Protein AF-A0A671MQ88-F1 (afdb_monomer)

Foldseek 3Di:
DVVLLVVLLVLLVPDDLQLLLVLCVVVVHDSDDDSVVSSVVLSVCCVPVVDPVSSVSSVVVSVVVVVVVVVVVPPDDDDDDDDDDDDDDDDDDDDDPPPPPPWAAEDDDLQWAFLFWFFPWAKDDADDPDQKGKDKDKTADPLCSLVPPDDDDDDDDRVVVSCVVVPPWDKFWWKFKFFGPDDYYTAGWAWPPKWKDKPNHTFDFDFDFPDPDPRGTTDDDGDITTPPVRDDNGDMMMMMIIHGDPPTMMIMTITTITGHALVNLVVVQVVPFADDQVVLLVLQLVQQDDDPVDPDGDFKDKEWLAALQPRHGAPFFKDFQPDSHSYTHHSSVVSNVCSVPNPCAGSPPRDRHDSVRMHGNVNVNVVSVVDDNPQGMWIQGNVRDIDGDDDDPPVVVVVVVVVVVVVVVPVVPPPPPPDDDDDDDDD

InterPro domains:
  IPR003034 SAP domain [PF02037] (11-45)
  IPR003034 SAP domain [PS50800] (12-46)
  IPR003034 SAP domain [SM00513] (12-46)
  IPR004181 Zinc finger, MIZ-type [PF02891] (303-350)
  IPR004181 Zinc finger, MIZ-type [PS51044] (292-377)
  IPR013083 Zinc finger, RING/FYVE/PHD-type [G3DSA:3.30.40.10] (261-388)
  IPR023321 PINIT domain [PF14324] (105-257)
  IPR023321 PINIT domain [PS51466] (90-260)
  IPR036361 SAP domain superfamily [G3DSA:1.10.720.30] (3-65)
  IPR036361 SAP domain superfamily [SSF68906] (4-64)
  IPR038654 PINIT domain superfamily [G3DSA:2.60.120.780] (104-258)

Sequence (427 aa):
MSTDVLEATVMLEALRVTELRLLLSKMGKSKSGLKKDLMKRVVDLLHNECNPELLSAVGELHKLREVSKDARRSSKPSPVEIISMPACVLPENPQSPIFVCTEPQMIKLPFYQTLDTILPPTPLVPMYEGAMQNSDFLFHLILERVCLCACSRENKKLLIWAAFILKDAVVECVFRICYSESIGVEEDQYPPHICVSVNHANCPVECTYSSNKLGTEPSRPCRPIDLTPNLYLTFTNRFSVLWGNFGKSYTVAVYLARVVPSQDLLDQLRSTAVEQQELCRQRVSEKLRSDPENEISTTGLQVSLICPLAKMRMTVPCRARGCAHLQCFDASFYLQMNERKPRWTCPVCHRYAPFDELLIDSLLCGVLESCGEDVEEIEYLSDSSWRAVRHDKSDKNKETVQHQQIKHSKISHIHFCVLMTERKGLI

pLDDT: mean 78.3, std 22.52, range [24.3, 98.69]

Solvent-accessible surface area (backbone atoms only — not comparable to full-atom values): 26097 Å² total; per-residue (Å²): 109,79,63,57,53,53,53,50,56,58,48,54,70,74,53,51,63,68,56,47,31,50,54,28,50,77,70,73,44,83,64,76,76,54,62,69,60,43,49,50,53,55,51,52,41,54,74,73,63,66,46,68,67,58,56,49,52,52,50,50,57,45,52,57,50,53,55,59,52,52,63,68,71,64,79,69,91,79,86,85,85,89,82,81,87,84,83,88,83,89,80,86,88,78,85,70,82,81,76,77,74,68,71,54,36,71,53,87,48,90,51,43,47,76,76,46,73,77,37,65,81,40,72,65,73,79,85,62,96,55,50,65,38,77,47,78,46,79,50,65,60,61,64,66,82,74,48,84,77,78,92,79,86,90,78,98,60,83,70,59,49,57,36,65,77,37,79,88,52,51,72,44,38,35,36,43,34,22,60,48,88,46,89,53,76,34,64,52,41,59,53,13,77,64,44,43,29,30,68,90,40,77,42,80,78,83,76,48,63,90,56,90,56,88,70,47,46,52,45,79,69,45,66,72,34,68,49,52,94,54,62,51,73,89,41,79,33,42,39,37,41,36,30,38,53,75,88,69,56,36,24,34,33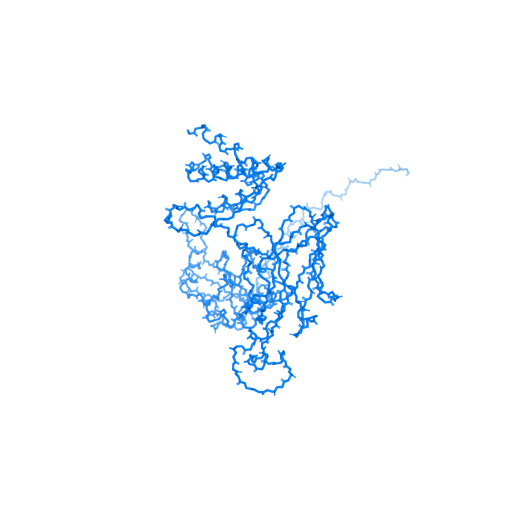,29,30,34,24,37,53,45,54,46,65,62,54,46,54,48,39,72,75,74,26,62,42,55,46,66,60,50,48,49,59,52,50,64,69,38,56,67,53,95,91,45,94,76,60,59,73,57,50,76,39,54,48,39,10,81,80,77,74,40,73,47,85,45,36,22,42,36,74,89,56,88,71,84,65,42,32,29,44,63,64,52,34,48,49,30,71,77,53,65,66,39,52,36,86,86,78,66,43,85,35,50,77,93,40,43,30,31,42,44,47,60,44,54,45,64,74,72,49,62,91,86,55,51,33,34,31,38,38,84,86,76,47,70,46,77,58,77,83,66,85,68,59,74,57,54,60,54,51,55,60,50,54,59,52,67,70,56,65,80,77,74,81,83,84,88,86,88,88,89,87,86,79,89,135

Radius of gyration: 31.63 Å; Cα contacts (8 Å, |Δi|>4): 587; chains: 1; bounding box: 82×102×89 Å

Mean predicted aligned error: 17.35 Å

Structure (mmCIF, N/CA/C/O backbone):
data_AF-A0A671MQ88-F1
#
_entry.id   AF-A0A671MQ88-F1
#
loop_
_atom_site.group_PDB
_atom_site.id
_atom_site.type_symbol
_atom_site.label_atom_id
_atom_site.label_alt_id
_atom_site.label_comp_id
_atom_site.label_asym_id
_atom_site.label_entity_id
_atom_site.label_seq_id
_atom_site.pdbx_PDB_ins_code
_atom_site.Cartn_x
_atom_site.Cartn_y
_atom_site.Cartn_z
_atom_site.occupancy
_atom_site.B_iso_or_equiv
_atom_site.auth_seq_id
_atom_site.auth_comp_id
_atom_site.auth_asym_id
_atom_site.auth_atom_id
_atom_site.pdbx_PDB_model_num
ATOM 1 N N . MET A 1 1 ? -35.478 11.655 -27.593 1.00 52.44 1 MET A N 1
ATOM 2 C CA . MET A 1 1 ? -35.415 11.026 -26.253 1.00 52.44 1 MET A CA 1
ATOM 3 C C . MET A 1 1 ? -35.409 9.499 -26.317 1.00 52.44 1 MET A C 1
ATOM 5 O O . MET A 1 1 ? -34.396 8.921 -25.962 1.00 52.44 1 MET A O 1
ATOM 9 N N . SER A 1 2 ? -36.467 8.813 -26.790 1.00 59.12 2 SER A N 1
ATOM 10 C CA . SER A 1 2 ? -36.435 7.332 -26.919 1.00 59.12 2 SER A CA 1
ATOM 11 C C . SER A 1 2 ? -35.459 6.829 -27.995 1.00 59.12 2 SER A C 1
ATOM 13 O O . SER A 1 2 ? -34.968 5.709 -27.900 1.00 59.12 2 SER A O 1
ATOM 15 N N . THR A 1 3 ? -35.191 7.644 -29.016 1.00 66.25 3 THR A N 1
ATOM 16 C CA . THR A 1 3 ? -34.231 7.373 -30.096 1.00 66.25 3 THR A CA 1
ATOM 17 C C . THR A 1 3 ? -32.784 7.458 -29.617 1.00 66.25 3 THR A C 1
ATOM 19 O O . THR A 1 3 ? -31.985 6.589 -29.938 1.00 66.25 3 THR A O 1
ATOM 22 N N . ASP A 1 4 ? -32.478 8.448 -28.778 1.00 69.81 4 ASP A N 1
ATOM 23 C CA . ASP A 1 4 ? -31.108 8.762 -28.346 1.00 69.81 4 ASP A CA 1
ATOM 24 C C . ASP A 1 4 ? -30.599 7.734 -27.328 1.00 69.81 4 ASP A C 1
ATOM 26 O O . ASP A 1 4 ? -29.430 7.357 -27.331 1.00 69.81 4 ASP A O 1
ATOM 30 N N . VAL A 1 5 ? -31.501 7.211 -26.489 1.00 73.38 5 VAL A N 1
ATOM 31 C CA . VAL A 1 5 ? -31.191 6.099 -25.580 1.00 73.38 5 VAL A CA 1
ATOM 32 C C . VAL A 1 5 ? -30.942 4.815 -26.371 1.00 73.38 5 VAL A C 1
ATOM 34 O O . VAL A 1 5 ? -29.976 4.111 -26.089 1.00 73.38 5 VAL A O 1
ATOM 37 N N . LEU A 1 6 ? -31.754 4.529 -27.396 1.00 76.12 6 LEU A N 1
ATOM 38 C CA . LEU A 1 6 ? -31.563 3.350 -28.243 1.00 76.12 6 LEU A CA 1
ATOM 39 C C . LEU A 1 6 ? -30.225 3.419 -28.997 1.00 76.12 6 LEU A C 1
ATOM 41 O O . LEU A 1 6 ? -29.466 2.451 -29.004 1.00 76.12 6 LEU A O 1
ATOM 45 N N . GLU A 1 7 ? -29.883 4.580 -29.550 1.00 78.94 7 GLU A N 1
ATOM 46 C CA . GLU A 1 7 ? -28.598 4.811 -30.212 1.00 78.94 7 GLU A CA 1
ATOM 47 C C . GLU A 1 7 ? -27.416 4.656 -29.239 1.00 78.94 7 GLU A C 1
ATOM 49 O O . GLU A 1 7 ? -26.453 3.942 -29.534 1.00 78.94 7 GLU A O 1
ATOM 54 N N . ALA A 1 8 ? -27.522 5.213 -28.029 1.00 78.88 8 ALA A N 1
ATOM 55 C CA . ALA A 1 8 ? -26.505 5.053 -26.995 1.00 78.88 8 ALA A CA 1
ATOM 56 C C . ALA A 1 8 ? -26.322 3.585 -26.577 1.00 78.88 8 ALA A C 1
ATOM 58 O O . ALA A 1 8 ? -25.188 3.144 -26.387 1.00 78.88 8 ALA A O 1
ATOM 59 N N . THR A 1 9 ? -27.397 2.793 -26.484 1.00 81.50 9 THR A N 1
ATOM 60 C CA . THR A 1 9 ? -27.274 1.360 -26.162 1.00 81.50 9 THR A CA 1
ATOM 61 C C . THR A 1 9 ? -26.501 0.576 -27.223 1.00 81.50 9 THR A C 1
ATOM 63 O O . THR A 1 9 ? -25.696 -0.281 -26.860 1.00 81.50 9 THR A O 1
ATOM 66 N N . VAL A 1 10 ? -26.649 0.923 -28.506 1.00 83.75 10 VAL A N 1
ATOM 67 C CA . VAL A 1 10 ? -25.867 0.328 -29.604 1.00 83.75 10 VAL A CA 1
ATOM 68 C C . VAL A 1 10 ? -24.395 0.741 -29.507 1.00 83.75 10 VAL A C 1
ATOM 70 O O . VAL A 1 10 ? -23.499 -0.098 -29.622 1.00 83.75 10 VAL A O 1
ATOM 73 N N . MET A 1 11 ? -24.118 2.015 -29.210 1.00 85.12 11 MET A N 1
ATOM 74 C CA . MET A 1 11 ? -22.748 2.511 -29.017 1.00 85.12 11 MET A CA 1
ATOM 75 C C . MET A 1 11 ? -22.029 1.817 -27.844 1.00 85.12 11 MET A C 1
ATOM 77 O O . MET A 1 11 ? -20.828 1.543 -27.929 1.00 85.12 11 MET A O 1
ATOM 81 N N . LEU A 1 12 ? -22.749 1.468 -26.769 1.00 85.94 12 LEU A N 1
ATOM 82 C CA . LEU A 1 12 ? -22.194 0.751 -25.612 1.00 85.94 12 LEU A CA 1
ATOM 83 C C . LEU A 1 12 ? -21.701 -0.663 -25.947 1.00 85.94 12 LEU A C 1
ATOM 85 O O . LEU A 1 12 ? -20.760 -1.141 -25.306 1.00 85.94 12 LEU A O 1
ATOM 89 N N . GLU A 1 13 ? -22.292 -1.344 -26.934 1.00 84.19 13 GLU A N 1
ATOM 90 C CA . GLU A 1 13 ? -21.859 -2.694 -27.327 1.00 84.19 13 GLU A CA 1
ATOM 91 C C . GLU A 1 13 ? -20.431 -2.693 -27.876 1.00 84.19 13 GLU A C 1
ATOM 93 O O . GLU A 1 13 ? -19.638 -3.611 -27.599 1.00 84.19 13 GLU A O 1
ATOM 98 N N . ALA A 1 14 ? -20.074 -1.616 -28.583 1.00 82.31 14 ALA A N 1
ATOM 99 C CA . ALA A 1 14 ? -18.739 -1.417 -29.107 1.00 82.31 14 ALA A CA 1
ATOM 100 C C . ALA A 1 14 ? -17.723 -1.249 -27.969 1.00 82.31 14 ALA A C 1
ATOM 102 O O . ALA A 1 14 ? -16.640 -1.832 -28.054 1.00 82.31 14 ALA A O 1
ATOM 103 N N . LEU A 1 15 ? -18.056 -0.540 -26.883 1.00 82.75 15 LEU A N 1
ATOM 104 C CA . LEU A 1 15 ? -17.123 -0.162 -25.811 1.00 82.75 15 LEU A CA 1
ATOM 105 C C . LEU A 1 15 ? -16.437 -1.353 -25.105 1.00 82.75 15 LEU A C 1
ATOM 107 O O . LEU A 1 15 ? -16.962 -2.464 -24.975 1.00 82.75 15 LEU A O 1
ATOM 111 N N . ARG A 1 16 ? -15.191 -1.141 -24.676 1.00 87.06 16 ARG A N 1
ATOM 112 C CA . ARG A 1 16 ? -14.375 -2.078 -23.894 1.00 87.06 16 ARG A CA 1
ATOM 113 C C . ARG A 1 16 ? -14.806 -2.065 -22.425 1.00 87.06 16 ARG A C 1
ATOM 115 O O . ARG A 1 16 ? -15.426 -1.129 -21.931 1.00 87.06 16 ARG A O 1
ATOM 122 N N . VAL A 1 17 ? -14.410 -3.104 -21.689 1.00 80.50 17 VAL A N 1
ATOM 123 C CA . VAL A 1 17 ? -14.650 -3.208 -20.236 1.00 80.50 17 VAL A CA 1
ATOM 124 C C . VAL A 1 17 ? -14.039 -2.030 -19.472 1.00 80.50 17 VAL A C 1
ATOM 126 O O . VAL A 1 17 ? -14.635 -1.561 -18.510 1.00 80.50 17 VAL A O 1
ATOM 129 N N . THR A 1 18 ? -12.878 -1.534 -19.902 1.00 83.25 18 THR A N 1
ATOM 130 C CA . THR A 1 18 ? -12.209 -0.364 -19.312 1.00 83.25 18 THR A CA 1
ATOM 131 C C . THR A 1 18 ? -13.038 0.911 -19.473 1.00 83.25 18 THR A C 1
ATOM 133 O O . THR A 1 18 ? -13.262 1.617 -18.495 1.00 83.25 18 THR A O 1
ATOM 136 N N . GLU A 1 19 ? -13.577 1.148 -20.668 1.00 87.00 19 GLU A N 1
ATOM 137 C CA . GLU A 1 19 ? -14.441 2.292 -20.990 1.00 87.00 19 GLU A CA 1
ATOM 138 C C . GLU A 1 19 ? -15.758 2.232 -20.196 1.00 87.00 19 GLU A C 1
ATOM 140 O O . GLU A 1 19 ? -16.168 3.214 -19.582 1.00 87.00 19 GLU A O 1
ATOM 145 N N . LEU A 1 20 ? -16.373 1.049 -20.092 1.00 85.44 20 LEU A N 1
ATOM 146 C CA . LEU A 1 20 ? -17.579 0.842 -19.280 1.00 85.44 20 LEU A CA 1
ATOM 147 C C . LEU A 1 20 ? -17.323 1.065 -17.781 1.00 85.44 20 LEU A C 1
ATOM 149 O O . LEU A 1 20 ? -18.159 1.638 -17.082 1.00 85.44 20 LEU A O 1
ATOM 153 N N . ARG A 1 21 ? -16.158 0.647 -17.270 1.00 86.69 21 ARG A N 1
ATOM 154 C CA . ARG A 1 21 ? -15.748 0.915 -15.881 1.00 86.69 21 ARG A CA 1
ATOM 155 C C . ARG A 1 21 ? -15.486 2.395 -15.633 1.00 86.69 21 ARG A C 1
ATOM 157 O O . ARG A 1 21 ? -15.797 2.868 -14.543 1.00 86.69 21 ARG A O 1
ATOM 164 N N . LEU A 1 22 ? -14.941 3.115 -16.613 1.00 85.56 22 LEU A N 1
ATOM 165 C CA . LEU A 1 22 ? -14.737 4.561 -16.539 1.00 85.56 22 LEU A CA 1
ATOM 166 C C . LEU A 1 22 ? -16.078 5.304 -16.472 1.00 85.56 22 LEU A C 1
ATOM 168 O O . LEU A 1 22 ? -16.246 6.166 -15.610 1.00 85.56 22 LEU A O 1
ATOM 172 N N . LEU A 1 23 ? -17.051 4.919 -17.304 1.00 85.69 23 LEU A N 1
ATOM 173 C CA . LEU A 1 23 ? -18.409 5.472 -17.257 1.00 85.69 23 LEU A CA 1
ATOM 174 C C . LEU A 1 23 ? -19.064 5.234 -15.889 1.00 85.69 23 LEU A C 1
ATOM 176 O O . LEU A 1 23 ? -19.522 6.177 -15.248 1.00 85.69 23 LEU A O 1
ATOM 180 N N . LEU A 1 24 ? -19.024 3.997 -15.383 1.00 85.19 24 LEU A N 1
ATOM 181 C CA . LEU A 1 24 ? -19.567 3.668 -14.059 1.00 85.19 24 LEU A CA 1
ATOM 182 C C . LEU A 1 24 ? -18.815 4.374 -12.922 1.00 85.19 24 LEU A C 1
ATOM 184 O O . LEU A 1 24 ? -19.432 4.751 -11.931 1.00 85.19 24 LEU A O 1
ATOM 188 N N . SER A 1 25 ? -17.507 4.602 -13.079 1.00 85.00 25 SER A N 1
ATOM 189 C CA . SER A 1 25 ? -16.696 5.373 -12.136 1.00 85.00 25 SER A CA 1
ATOM 190 C C . SER A 1 25 ? -17.140 6.826 -12.048 1.00 85.00 25 SER A C 1
ATOM 192 O O . SER A 1 25 ? -17.250 7.340 -10.940 1.00 85.00 25 SER A O 1
ATOM 194 N N . LYS A 1 26 ? -17.389 7.482 -13.191 1.00 80.25 26 LYS A N 1
ATOM 195 C CA . LYS A 1 26 ? -17.888 8.864 -13.218 1.00 80.25 26 LYS A CA 1
ATOM 196 C C . LYS A 1 26 ? -19.258 8.977 -12.548 1.00 80.25 26 LYS A C 1
ATOM 198 O O . LYS A 1 26 ? -19.518 9.957 -11.869 1.00 80.25 26 LYS A O 1
ATOM 203 N N . MET A 1 27 ? -20.093 7.947 -12.680 1.00 80.44 27 MET A N 1
ATOM 204 C CA . MET A 1 27 ? -21.428 7.887 -12.070 1.00 80.44 27 MET A CA 1
ATOM 205 C C . MET A 1 27 ? -21.424 7.363 -10.620 1.00 80.44 27 MET A C 1
ATOM 207 O O . MET A 1 27 ? -22.486 7.110 -10.053 1.00 80.44 27 MET A O 1
ATOM 211 N N . GLY A 1 28 ? -20.248 7.138 -10.018 1.00 81.69 28 GLY A N 1
ATOM 212 C CA . GLY A 1 28 ? -20.124 6.657 -8.637 1.00 81.69 28 GLY A CA 1
ATOM 213 C C . GLY A 1 28 ? -20.664 5.240 -8.396 1.00 81.69 28 GLY A C 1
ATOM 214 O O . GLY A 1 28 ? -20.949 4.872 -7.258 1.00 81.69 28 GLY A O 1
ATOM 215 N N . LYS A 1 29 ? -20.829 4.424 -9.444 1.00 83.62 29 LYS A N 1
ATOM 216 C CA . LYS A 1 29 ? -21.371 3.061 -9.346 1.00 83.62 29 LYS A CA 1
ATOM 217 C C . LYS A 1 29 ? -20.249 2.018 -9.301 1.00 83.62 29 LYS A C 1
ATOM 219 O O . LYS A 1 29 ? -19.090 2.266 -9.641 1.00 83.62 29 LYS A O 1
ATOM 224 N N . SER A 1 30 ? -20.605 0.803 -8.881 1.00 83.00 30 SER A N 1
ATOM 225 C CA . SER A 1 30 ? -19.668 -0.325 -8.804 1.00 83.00 30 SER A CA 1
ATOM 226 C C . SER A 1 30 ? -19.022 -0.632 -10.163 1.00 83.00 30 SER A C 1
ATOM 228 O O . SER A 1 30 ? -19.708 -0.666 -11.184 1.00 83.00 30 SER A O 1
ATOM 230 N N . LYS A 1 31 ? -17.713 -0.925 -10.156 1.00 89.00 31 LYS A N 1
ATOM 231 C CA . LYS A 1 31 ? -16.876 -1.191 -11.347 1.00 89.00 31 LYS A CA 1
ATOM 232 C C . LYS A 1 31 ? -16.529 -2.681 -11.531 1.00 89.00 31 LYS A C 1
ATOM 234 O O . LYS A 1 31 ? -15.853 -3.052 -12.492 1.00 89.00 31 LYS A O 1
ATOM 239 N N . SER A 1 32 ? -16.948 -3.543 -10.603 1.00 77.38 32 SER A N 1
ATOM 240 C CA . SER A 1 32 ? -16.683 -4.988 -10.635 1.00 77.38 32 SER A CA 1
ATOM 241 C C . SER A 1 32 ? -17.718 -5.729 -11.483 1.00 77.38 32 SER A C 1
ATOM 243 O O . SER A 1 32 ? -18.853 -5.275 -11.589 1.00 77.38 32 SER A O 1
ATOM 245 N N . GLY A 1 33 ? -17.344 -6.859 -12.090 1.00 82.19 33 GLY A N 1
ATOM 246 C CA . GLY A 1 33 ? -18.237 -7.701 -12.903 1.00 82.19 33 GLY A CA 1
ATOM 247 C C . GLY A 1 33 ? -17.751 -7.930 -14.336 1.00 82.19 33 GLY A C 1
ATOM 248 O O . GLY A 1 33 ? -16.748 -7.347 -14.769 1.00 82.19 33 GLY A O 1
ATOM 249 N N . LEU A 1 34 ? -18.457 -8.804 -15.060 1.00 84.31 34 LEU A N 1
ATOM 250 C CA . LEU A 1 34 ? -18.198 -9.109 -16.468 1.00 84.31 34 LEU A CA 1
ATOM 251 C C . LEU A 1 34 ? -18.714 -7.974 -17.367 1.00 84.31 34 LEU A C 1
ATOM 253 O O . LEU A 1 34 ? -19.526 -7.150 -16.945 1.00 84.31 34 LEU A O 1
ATOM 257 N N . LYS A 1 35 ? -18.283 -7.942 -18.639 1.00 86.38 35 LYS A N 1
ATOM 258 C CA . LYS A 1 35 ? -18.702 -6.905 -19.606 1.00 86.38 35 LYS A CA 1
ATOM 259 C C . LYS A 1 35 ? -20.228 -6.744 -19.653 1.00 86.38 35 LYS A C 1
ATOM 261 O O . LYS A 1 35 ? -20.712 -5.620 -19.621 1.00 86.38 35 LYS A O 1
ATOM 266 N N . LYS A 1 36 ? -20.970 -7.858 -19.657 1.00 83.94 36 LYS A N 1
ATOM 267 C CA . LYS A 1 36 ? -22.442 -7.870 -19.686 1.00 83.94 36 LYS A CA 1
ATOM 268 C C . LYS A 1 36 ? -23.059 -7.200 -18.451 1.00 83.94 36 LYS A C 1
ATOM 270 O O . LYS A 1 36 ? -23.995 -6.424 -18.595 1.00 83.94 36 LYS A O 1
ATOM 275 N N . ASP A 1 37 ? -22.490 -7.424 -17.266 1.00 86.69 37 ASP A N 1
ATOM 276 C CA . ASP A 1 37 ? -22.981 -6.841 -16.008 1.00 86.69 37 ASP A CA 1
ATOM 277 C C . ASP A 1 37 ? -22.690 -5.341 -15.913 1.00 86.69 37 ASP A C 1
ATOM 279 O O . ASP A 1 37 ? -23.430 -4.590 -15.278 1.00 86.69 37 ASP A O 1
ATOM 283 N N . LEU A 1 38 ? -21.565 -4.905 -16.486 1.00 87.75 38 LEU A N 1
ATOM 284 C CA . LEU A 1 38 ? -21.185 -3.495 -16.551 1.00 87.75 38 LEU A CA 1
ATOM 285 C C . LEU A 1 38 ? -22.058 -2.758 -17.568 1.00 87.75 38 LEU A C 1
ATOM 287 O O . LEU A 1 38 ? -22.608 -1.714 -17.241 1.00 87.75 38 LEU A O 1
ATOM 291 N N . MET A 1 39 ? -22.248 -3.336 -18.758 1.00 88.56 39 MET A N 1
ATOM 292 C CA . MET A 1 39 ? -23.152 -2.797 -19.776 1.00 88.56 39 MET A CA 1
ATOM 293 C C . MET A 1 39 ? -24.573 -2.670 -19.243 1.00 88.56 39 MET A C 1
ATOM 295 O O . MET A 1 39 ? -25.139 -1.590 -19.332 1.00 88.56 39 MET A O 1
ATOM 299 N N . LYS A 1 40 ? -25.118 -3.730 -18.629 1.00 87.00 40 LYS A N 1
ATOM 300 C CA . LYS A 1 40 ? -26.471 -3.707 -18.066 1.00 87.00 40 LYS A CA 1
ATOM 301 C C . LYS A 1 40 ? -26.650 -2.554 -17.077 1.00 87.00 40 LYS A C 1
ATOM 303 O O . LYS A 1 40 ? -27.604 -1.809 -17.203 1.00 87.00 40 LYS A O 1
ATOM 308 N N . ARG A 1 41 ? -25.684 -2.328 -16.179 1.00 89.19 41 ARG A N 1
ATOM 309 C CA . ARG A 1 41 ? -25.728 -1.183 -15.255 1.00 89.19 41 ARG A CA 1
ATOM 310 C C . ARG A 1 41 ? -25.714 0.166 -15.965 1.00 89.19 41 ARG A C 1
ATOM 312 O O . ARG A 1 41 ? -26.437 1.053 -15.544 1.00 89.19 41 ARG A O 1
ATOM 319 N N . VAL A 1 42 ? -24.903 0.347 -17.007 1.00 86.44 42 VAL A N 1
ATOM 320 C CA . VAL A 1 42 ? -24.888 1.616 -17.758 1.00 86.44 42 VAL A CA 1
ATOM 321 C C . VAL A 1 42 ? -26.213 1.821 -18.503 1.00 86.44 42 VAL A C 1
ATOM 323 O O . VAL A 1 42 ? -26.742 2.926 -18.501 1.00 86.44 42 VAL A O 1
ATOM 326 N N . VAL A 1 43 ? -26.786 0.757 -19.070 1.00 86.56 43 VAL A N 1
ATOM 327 C CA . VAL A 1 43 ? -28.102 0.776 -19.731 1.00 86.56 43 VAL A CA 1
ATOM 328 C C . VAL A 1 43 ? -29.223 1.091 -18.733 1.00 86.56 43 VAL A C 1
ATOM 330 O O . VAL A 1 43 ? -30.051 1.956 -19.002 1.00 86.56 43 VAL A O 1
ATOM 333 N N . ASP A 1 44 ? -29.210 0.470 -17.552 1.00 83.94 44 ASP A N 1
ATOM 334 C CA . ASP A 1 44 ? -30.180 0.733 -16.483 1.00 83.94 44 ASP A CA 1
ATOM 335 C C . ASP A 1 44 ? -30.115 2.203 -16.018 1.00 83.94 44 ASP A C 1
ATOM 337 O O . ASP A 1 44 ? -31.145 2.802 -15.716 1.00 83.94 44 ASP A O 1
ATOM 341 N N . LEU A 1 45 ? -28.926 2.821 -16.005 1.00 82.81 45 LEU A N 1
ATOM 342 C CA . LEU A 1 45 ? -28.759 4.249 -15.690 1.00 82.81 45 LEU A CA 1
ATOM 343 C C . LEU A 1 45 ? -29.277 5.160 -16.806 1.00 82.81 45 LEU A C 1
ATOM 345 O O . LEU A 1 45 ? -29.894 6.183 -16.519 1.00 82.81 45 LEU A O 1
ATOM 349 N N . LEU A 1 46 ? -29.068 4.782 -18.070 1.00 81.75 46 LEU A N 1
ATOM 350 C CA . LEU A 1 46 ? -29.596 5.524 -19.217 1.00 81.75 46 LEU A CA 1
ATOM 351 C C . LEU A 1 46 ? -31.131 5.516 -19.251 1.00 81.75 46 LEU A C 1
ATOM 353 O O . LEU A 1 46 ? -31.725 6.529 -19.610 1.00 81.75 46 LEU A O 1
ATOM 357 N N . HIS A 1 47 ? -31.769 4.412 -18.847 1.00 79.38 47 HIS A N 1
ATOM 358 C CA . HIS A 1 47 ? -33.230 4.299 -18.807 1.00 79.38 47 HIS A CA 1
ATOM 359 C C . HIS A 1 47 ? -33.877 4.936 -17.569 1.00 79.38 47 HIS A C 1
ATOM 361 O O . HIS A 1 47 ? -34.975 5.476 -17.691 1.00 79.38 47 HIS A O 1
ATOM 367 N N . ASN A 1 48 ? -33.230 4.879 -16.397 1.00 73.62 48 ASN A N 1
ATOM 368 C CA . ASN A 1 48 ? -33.836 5.328 -15.136 1.00 73.62 48 ASN A CA 1
ATOM 369 C C . ASN A 1 48 ? -33.481 6.769 -14.748 1.00 73.62 48 ASN A C 1
ATOM 371 O O . ASN A 1 48 ? -34.305 7.450 -14.145 1.00 73.62 48 ASN A O 1
ATOM 375 N N . GLU A 1 49 ? -32.264 7.231 -15.055 1.00 63.94 49 GLU A N 1
ATOM 376 C CA . GLU A 1 49 ? -31.748 8.520 -14.566 1.00 63.94 49 GLU A CA 1
ATOM 377 C C . GLU A 1 49 ? -31.594 9.570 -15.692 1.00 63.94 49 GLU A C 1
ATOM 379 O O . GLU A 1 49 ? -31.306 10.724 -15.390 1.00 63.94 49 GLU A O 1
ATOM 384 N N . CYS A 1 50 ? -31.814 9.206 -16.971 1.00 61.25 50 CYS A N 1
ATOM 385 C CA . CYS A 1 50 ? -31.791 10.089 -18.158 1.00 61.25 50 CYS A CA 1
ATOM 386 C C . CYS A 1 50 ? -30.731 11.210 -18.094 1.00 61.25 50 CYS A C 1
ATOM 388 O O . CYS A 1 50 ? -31.026 12.385 -18.320 1.00 61.25 50 CYS A O 1
ATOM 390 N N . ASN A 1 51 ? -29.485 10.848 -17.772 1.00 69.69 51 ASN A N 1
ATOM 391 C CA . ASN A 1 51 ? -28.411 11.814 -17.565 1.00 69.69 51 ASN A CA 1
ATOM 392 C C . ASN A 1 51 ? -27.787 12.257 -18.915 1.00 69.69 51 ASN A C 1
ATOM 394 O O . ASN A 1 51 ? -27.166 11.430 -19.594 1.00 69.69 51 ASN A O 1
ATOM 398 N N . PRO A 1 52 ? -27.894 13.544 -19.311 1.00 71.62 52 PRO A N 1
ATOM 399 C CA . PRO A 1 52 ? -27.335 14.047 -20.569 1.00 71.62 52 PRO A CA 1
ATOM 400 C C . PRO A 1 52 ? -25.797 13.999 -20.617 1.00 71.62 52 PRO A C 1
ATOM 402 O O . PRO A 1 52 ? -25.222 13.842 -21.694 1.00 71.62 52 PRO A O 1
ATOM 405 N N . GLU A 1 53 ? -25.116 14.058 -19.469 1.00 75.88 53 GLU A N 1
ATOM 406 C CA . GLU A 1 53 ? -23.655 13.924 -19.393 1.00 75.88 53 GLU A CA 1
ATOM 407 C C . GLU A 1 53 ? -23.200 12.495 -19.704 1.00 75.88 53 GLU A C 1
ATOM 409 O O . GLU A 1 53 ? -22.160 12.293 -20.334 1.00 75.88 53 GLU A O 1
ATOM 414 N N . LEU A 1 54 ? -23.995 11.494 -19.309 1.00 80.19 54 LEU A N 1
ATOM 415 C CA . LEU A 1 54 ? -23.717 10.091 -19.607 1.00 80.19 54 LEU A CA 1
ATOM 416 C C . LEU A 1 54 ? -23.883 9.805 -21.105 1.00 80.19 54 LEU A C 1
ATOM 418 O O . LEU A 1 54 ? -23.030 9.144 -21.692 1.00 80.19 54 LEU A O 1
ATOM 422 N N . LEU A 1 55 ? -24.934 10.344 -21.733 1.00 80.25 55 LEU A N 1
ATOM 423 C CA . LEU A 1 55 ? -25.151 10.242 -23.182 1.00 80.25 55 LEU A CA 1
ATOM 424 C C . LEU A 1 55 ? -24.009 10.896 -23.974 1.00 80.25 55 LEU A C 1
ATOM 426 O O . LEU A 1 55 ? -23.480 10.285 -24.904 1.00 80.25 55 LEU A O 1
ATOM 430 N N . SER A 1 56 ? -23.572 12.091 -23.561 1.00 80.19 56 SER A N 1
ATOM 431 C CA . SER A 1 56 ? -22.426 12.775 -24.173 1.00 80.19 56 SER A CA 1
ATOM 432 C C . SER A 1 56 ? -21.135 11.957 -24.036 1.00 80.19 56 SER A C 1
ATOM 434 O O . 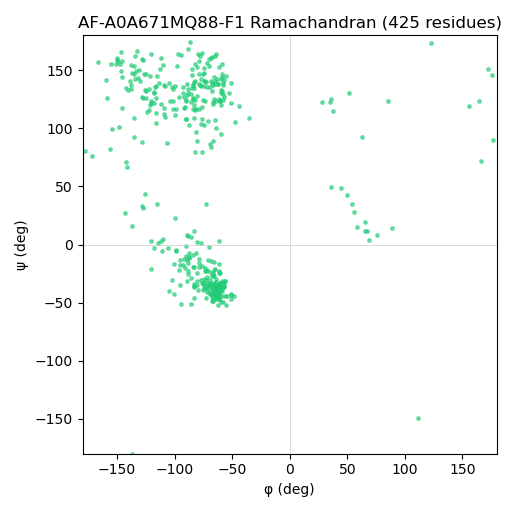SER A 1 56 ? -20.445 11.702 -25.023 1.00 80.19 56 SER A O 1
ATOM 436 N N . ALA A 1 57 ? -20.852 11.437 -22.836 1.00 82.00 57 ALA A N 1
ATOM 437 C CA . ALA A 1 57 ? -19.656 10.635 -22.578 1.00 82.00 57 ALA A CA 1
ATOM 438 C C . ALA A 1 57 ? -19.626 9.317 -23.377 1.00 82.00 57 ALA A C 1
ATOM 440 O O . ALA A 1 57 ? -18.558 8.884 -23.813 1.00 82.00 57 ALA A O 1
ATOM 441 N N . VAL A 1 58 ? -20.782 8.675 -23.589 1.00 85.69 58 VAL A N 1
ATOM 442 C CA . VAL A 1 58 ? -20.895 7.486 -24.451 1.00 85.69 58 VAL A CA 1
ATOM 443 C C . VAL A 1 58 ? -20.598 7.845 -25.910 1.00 85.69 58 VAL A C 1
ATOM 445 O O . VAL A 1 58 ? -19.823 7.140 -26.562 1.00 85.69 58 VAL A O 1
ATOM 448 N N . GLY A 1 59 ? -21.145 8.961 -26.402 1.00 80.88 59 GLY A N 1
ATOM 449 C CA . GLY A 1 59 ? -20.912 9.447 -27.764 1.00 80.88 59 GLY A CA 1
ATOM 450 C C . GLY A 1 59 ? -19.451 9.825 -28.035 1.00 80.88 59 GLY A C 1
ATOM 451 O O . GLY A 1 59 ? -18.897 9.444 -29.068 1.00 80.88 59 GLY A O 1
ATOM 452 N N . GLU A 1 60 ? -18.789 10.508 -27.099 1.00 83.12 60 GLU A N 1
ATOM 453 C CA . GLU A 1 60 ? -17.371 10.880 -27.220 1.00 83.12 60 GLU A CA 1
ATOM 454 C C . GLU A 1 60 ? -16.453 9.655 -27.284 1.00 83.12 60 GLU A C 1
ATOM 456 O O . GLU A 1 60 ? -15.599 9.565 -28.170 1.00 83.12 60 GLU A O 1
ATOM 461 N N . LEU A 1 61 ? -16.660 8.677 -26.396 1.00 81.94 61 LEU A N 1
ATOM 462 C CA . LEU A 1 61 ? -15.872 7.440 -26.382 1.00 81.94 61 LEU A CA 1
ATOM 463 C C . LEU A 1 61 ? -16.072 6.625 -27.664 1.00 81.94 61 LEU A C 1
ATOM 465 O O . LEU A 1 61 ? -15.112 6.086 -28.218 1.00 81.94 61 LEU A O 1
ATOM 469 N N . HIS A 1 62 ? -17.302 6.570 -28.178 1.00 84.69 62 HIS A N 1
ATOM 470 C CA . HIS A 1 62 ? -17.586 5.905 -29.444 1.00 84.69 62 HIS A CA 1
ATOM 471 C C . HIS A 1 62 ? -16.920 6.624 -30.631 1.00 84.69 62 HIS A C 1
ATOM 473 O O . HIS A 1 62 ? -16.285 5.986 -31.472 1.00 84.69 62 HIS A O 1
ATOM 479 N N . LYS A 1 63 ? -16.982 7.961 -30.679 1.00 81.88 63 LYS A N 1
ATOM 480 C CA . LYS A 1 63 ? -16.375 8.768 -31.748 1.00 81.88 63 LYS A CA 1
ATOM 481 C C . LYS A 1 63 ? -14.848 8.655 -31.774 1.00 81.88 63 LYS A C 1
ATOM 483 O O . LYS A 1 63 ? -14.273 8.475 -32.846 1.00 81.88 63 LYS A O 1
ATOM 488 N N . LEU A 1 64 ? -14.190 8.684 -30.612 1.00 78.00 64 LEU A N 1
ATOM 489 C CA . LEU A 1 64 ? -12.740 8.460 -30.496 1.00 78.00 64 LEU A CA 1
ATOM 490 C C . LEU A 1 64 ? -12.321 7.098 -31.062 1.00 78.00 64 LEU A C 1
ATOM 492 O O . LEU A 1 64 ? -11.244 6.944 -31.644 1.00 78.00 64 LEU A O 1
ATOM 496 N N . ARG A 1 65 ? -13.198 6.104 -30.934 1.00 75.88 65 ARG A N 1
ATOM 497 C CA . ARG A 1 65 ? -12.942 4.759 -31.427 1.00 75.88 65 ARG A CA 1
ATOM 498 C C . ARG A 1 65 ? -13.073 4.630 -32.938 1.00 75.88 65 ARG A C 1
ATOM 500 O O . ARG A 1 65 ? -12.260 3.926 -33.538 1.00 75.88 65 ARG A O 1
ATOM 507 N N . GLU A 1 66 ? -14.047 5.296 -33.545 1.00 75.12 66 GLU A N 1
ATOM 508 C CA . GLU A 1 66 ? -14.185 5.307 -35.005 1.00 75.12 66 GLU A CA 1
ATOM 509 C C . GLU A 1 66 ? -13.000 6.036 -35.661 1.00 75.12 66 GLU A C 1
ATOM 511 O O . GLU A 1 66 ? -12.378 5.490 -36.571 1.00 75.12 66 GLU A O 1
ATOM 516 N N . VAL A 1 67 ? -12.537 7.151 -35.079 1.00 71.31 67 VAL A N 1
ATOM 517 C CA . VAL A 1 67 ? -11.312 7.846 -35.531 1.00 71.31 67 VAL A CA 1
ATOM 518 C C . VAL A 1 67 ? -10.066 6.946 -35.430 1.00 71.31 67 VAL A C 1
ATOM 520 O O . VAL A 1 67 ? -9.238 6.909 -36.341 1.00 71.31 67 VAL A O 1
ATOM 523 N N . SER A 1 68 ? -9.941 6.150 -34.360 1.00 66.38 68 SER A N 1
ATOM 524 C CA . SER A 1 68 ? -8.837 5.186 -34.189 1.00 66.38 68 SER A CA 1
ATOM 525 C C . SER A 1 68 ? -8.898 3.990 -35.158 1.00 66.38 68 SER A C 1
ATOM 527 O O . SER A 1 68 ? -7.871 3.353 -35.428 1.00 66.38 68 SER A O 1
ATOM 529 N N . LYS A 1 69 ? -10.082 3.647 -35.680 1.00 59.72 69 LYS A N 1
ATOM 530 C CA . LYS A 1 69 ? -10.244 2.611 -36.713 1.00 59.72 69 LYS A CA 1
ATOM 531 C C . LYS A 1 69 ? -9.906 3.142 -38.106 1.00 59.72 69 LYS A C 1
ATOM 533 O O . LYS A 1 69 ? -9.256 2.422 -38.864 1.00 59.72 69 LYS A O 1
ATOM 538 N N . ASP A 1 70 ? -10.278 4.380 -38.421 1.00 53.06 70 ASP A N 1
ATOM 539 C CA . ASP A 1 70 ? -10.007 4.993 -39.727 1.00 53.06 70 ASP A CA 1
ATOM 540 C C . ASP A 1 70 ? -8.524 5.342 -39.914 1.00 53.06 70 ASP A C 1
ATOM 542 O O . ASP A 1 70 ? -7.958 5.090 -40.981 1.00 53.06 70 ASP A O 1
ATOM 546 N N . ALA A 1 71 ? -7.840 5.776 -38.849 1.00 53.97 71 ALA A N 1
ATOM 547 C CA . ALA A 1 71 ? -6.389 5.987 -38.863 1.00 53.97 71 ALA A CA 1
ATOM 548 C C . ALA A 1 71 ? -5.602 4.707 -39.215 1.00 53.97 71 ALA A C 1
ATOM 550 O O . ALA A 1 71 ? -4.567 4.771 -39.875 1.00 53.97 71 ALA A O 1
ATOM 551 N N . ARG A 1 72 ? -6.120 3.528 -38.841 1.00 49.16 72 ARG A N 1
ATOM 552 C CA . ARG A 1 72 ? -5.518 2.222 -39.168 1.00 49.16 72 ARG A CA 1
ATOM 553 C C . ARG A 1 72 ? -5.800 1.746 -40.596 1.00 49.16 72 ARG A C 1
ATOM 555 O O . ARG A 1 72 ? -5.125 0.835 -41.063 1.00 49.16 72 ARG A O 1
ATOM 562 N N . ARG A 1 73 ? -6.779 2.332 -41.293 1.00 45.81 73 ARG A N 1
ATOM 563 C CA . ARG A 1 73 ? -7.110 1.989 -42.690 1.00 45.81 73 ARG A CA 1
ATOM 564 C C . ARG A 1 73 ? -6.352 2.835 -43.720 1.00 45.81 73 ARG A C 1
ATOM 566 O O . ARG A 1 73 ? -6.221 2.390 -44.856 1.00 45.81 73 ARG A O 1
ATOM 573 N N . SER A 1 74 ? -5.832 4.004 -43.334 1.00 48.44 74 SER A N 1
ATOM 574 C CA . SER A 1 74 ? -5.165 4.957 -44.242 1.00 48.44 74 SER A CA 1
ATOM 575 C C . SER A 1 74 ? -3.654 4.714 -44.441 1.00 48.44 74 SER A C 1
ATOM 577 O O . SER A 1 74 ? -3.041 5.263 -45.352 1.00 48.44 74 SER A O 1
ATOM 579 N N . SER A 1 75 ? -3.018 3.847 -43.647 1.00 42.97 75 SER A N 1
ATOM 580 C CA . SER A 1 75 ? -1.591 3.533 -43.798 1.00 42.97 75 SER A CA 1
ATOM 581 C C . SER A 1 75 ? -1.331 2.485 -44.898 1.00 42.97 75 SER A C 1
ATOM 583 O O . SER A 1 75 ? -1.099 1.309 -44.611 1.00 42.97 75 SER A O 1
ATOM 585 N N . LYS A 1 76 ? -1.339 2.905 -46.168 1.00 31.52 76 LYS A N 1
ATOM 586 C CA . LYS A 1 76 ? -0.576 2.253 -47.252 1.00 31.52 76 LYS A CA 1
ATOM 587 C C . LYS A 1 76 ? 0.454 3.258 -47.788 1.00 31.52 76 LYS A C 1
ATOM 589 O O . LYS A 1 76 ? 0.087 4.414 -47.977 1.00 31.52 76 LYS A O 1
ATOM 594 N N . PRO A 1 77 ? 1.718 2.869 -48.035 1.00 36.72 77 PRO A N 1
ATOM 595 C CA . PRO A 1 77 ? 2.742 3.818 -48.457 1.00 36.72 77 PRO A CA 1
ATOM 596 C C . PRO A 1 77 ? 2.683 4.065 -49.972 1.00 36.72 77 PRO A C 1
ATOM 598 O O . PRO A 1 77 ? 2.615 3.117 -50.755 1.00 36.72 77 PRO A O 1
ATOM 601 N N . SER A 1 78 ? 2.763 5.332 -50.385 1.00 27.45 78 SER A N 1
ATOM 602 C CA . SER A 1 78 ? 3.152 5.744 -51.743 1.00 27.45 78 SER A CA 1
ATOM 603 C C . SER A 1 78 ? 4.535 6.415 -51.712 1.00 27.45 78 SER A C 1
ATOM 605 O O . SER A 1 78 ? 4.923 6.934 -50.661 1.00 27.45 78 SER A O 1
ATOM 607 N N . PRO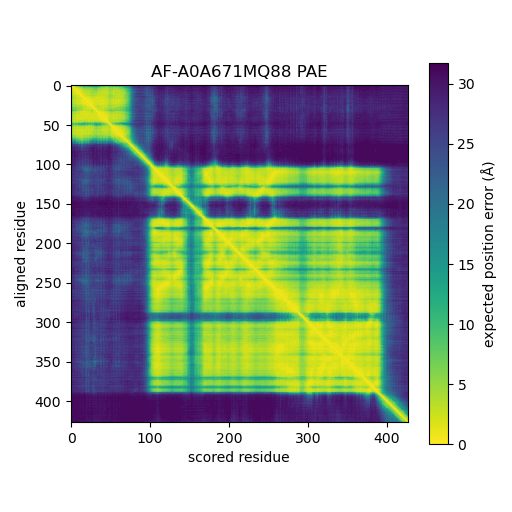 A 1 79 ? 5.309 6.407 -52.814 1.00 33.62 79 PRO A N 1
ATOM 608 C CA . PRO A 1 79 ? 6.727 6.739 -52.777 1.00 33.62 79 PRO A CA 1
ATOM 609 C C . PRO A 1 79 ? 7.007 8.240 -52.958 1.00 33.62 79 PRO A C 1
ATOM 611 O O . PRO A 1 79 ? 6.460 8.871 -53.851 1.00 33.62 79 PRO A O 1
ATOM 614 N N . VAL A 1 80 ? 7.892 8.734 -52.084 1.00 33.56 80 VAL A N 1
ATOM 615 C CA . VAL A 1 80 ? 8.959 9.749 -52.234 1.00 33.56 80 VAL A CA 1
ATOM 616 C C . VAL A 1 80 ? 8.797 10.844 -53.298 1.00 33.56 80 VAL A C 1
ATOM 618 O O . VAL A 1 80 ? 8.885 10.560 -54.484 1.00 33.56 80 VAL A O 1
ATOM 621 N N . GLU A 1 81 ? 8.849 12.106 -52.853 1.00 27.61 81 GLU A N 1
ATOM 622 C CA . GLU A 1 81 ? 9.607 13.158 -53.545 1.00 27.61 81 GLU A CA 1
ATOM 623 C C . GLU A 1 81 ? 10.290 14.101 -52.538 1.00 27.61 81 GLU A C 1
ATOM 625 O O . GLU A 1 81 ? 9.733 14.492 -51.513 1.00 27.61 81 GLU A O 1
ATOM 630 N N . ILE A 1 82 ? 11.557 14.384 -52.833 1.00 34.06 82 ILE A N 1
ATOM 631 C CA . ILE A 1 82 ? 12.511 15.230 -52.113 1.00 34.06 82 ILE A CA 1
ATOM 632 C C . ILE A 1 82 ? 12.292 16.673 -52.572 1.00 34.06 82 ILE A C 1
ATOM 634 O O . ILE A 1 82 ? 12.273 16.869 -53.777 1.00 34.06 82 ILE A O 1
ATOM 638 N N . ILE A 1 83 ? 12.241 17.663 -51.668 1.00 28.58 83 ILE A N 1
ATOM 639 C CA . ILE A 1 83 ? 12.749 19.038 -51.886 1.00 28.58 83 ILE A CA 1
ATOM 640 C C . ILE A 1 83 ? 13.001 19.723 -50.525 1.00 28.58 83 ILE A C 1
ATOM 642 O O . ILE A 1 83 ? 12.277 19.536 -49.551 1.00 28.58 83 ILE A O 1
ATOM 646 N N . SER A 1 84 ? 14.097 20.480 -50.506 1.00 26.20 84 SER A N 1
ATOM 647 C CA . SER A 1 84 ? 14.839 21.105 -49.407 1.00 26.20 84 SER A CA 1
ATOM 648 C C . SER A 1 84 ? 14.132 22.205 -48.594 1.00 26.20 84 SER A C 1
ATOM 650 O O . SER A 1 84 ? 13.201 22.859 -49.054 1.00 26.20 84 SER A O 1
ATOM 652 N N . MET A 1 85 ? 14.688 22.467 -47.400 1.00 28.08 85 MET A N 1
ATOM 653 C CA . MET A 1 85 ? 14.391 23.613 -46.522 1.00 28.08 85 MET A CA 1
ATOM 654 C C . MET A 1 85 ? 14.641 24.985 -47.174 1.00 28.08 85 MET A C 1
ATOM 656 O O . MET A 1 85 ? 15.572 25.135 -47.969 1.00 28.08 85 MET A O 1
ATOM 660 N N . PRO A 1 86 ? 13.943 26.022 -46.677 1.00 29.02 86 PRO A N 1
ATOM 661 C CA . PRO A 1 86 ? 14.645 27.191 -46.139 1.00 29.02 86 PRO A CA 1
ATOM 662 C C . PRO A 1 86 ? 14.120 27.654 -44.762 1.00 29.02 86 PRO A C 1
ATOM 664 O O . PRO A 1 86 ? 13.085 27.211 -44.271 1.00 29.02 86 PRO A O 1
ATOM 667 N N . ALA A 1 87 ? 14.907 28.519 -44.119 1.00 26.81 87 ALA A N 1
ATOM 668 C CA . ALA A 1 87 ? 14.805 28.936 -42.723 1.00 26.81 87 ALA A CA 1
ATOM 669 C C . ALA A 1 87 ? 13.741 30.018 -42.413 1.00 26.81 87 ALA A C 1
ATOM 671 O O . ALA A 1 87 ? 13.458 30.878 -43.240 1.00 26.81 87 ALA A O 1
ATOM 672 N N . CYS A 1 88 ? 13.265 29.958 -41.158 1.00 28.70 88 CYS A N 1
ATOM 673 C CA . CYS A 1 88 ? 12.714 30.981 -40.245 1.00 28.70 88 CYS A CA 1
ATOM 674 C C . CYS A 1 88 ? 11.821 32.116 -40.777 1.00 28.70 88 CYS A C 1
ATOM 676 O O . CYS A 1 88 ? 12.365 33.054 -41.337 1.00 28.70 88 CYS A O 1
ATOM 678 N N . VAL A 1 89 ? 10.538 32.144 -40.361 1.00 24.30 89 VAL A N 1
ATOM 679 C CA . VAL A 1 89 ? 9.813 33.309 -39.779 1.00 24.30 89 VAL A CA 1
ATOM 680 C C . VAL A 1 89 ? 8.596 32.778 -38.981 1.00 24.30 89 VAL A C 1
ATOM 682 O O . VAL A 1 89 ? 7.793 32.027 -39.526 1.00 24.30 89 VAL A O 1
ATOM 685 N N . LEU A 1 90 ? 8.449 33.148 -37.701 1.00 26.83 90 LEU A N 1
ATOM 686 C CA . LEU A 1 90 ? 7.197 32.999 -36.927 1.00 26.83 90 LEU A CA 1
ATOM 687 C C . LEU A 1 90 ? 6.184 34.063 -37.384 1.00 26.83 90 LEU A C 1
ATOM 689 O O . LEU A 1 90 ? 6.584 35.215 -37.553 1.00 26.83 90 LEU A O 1
ATOM 693 N N . PRO A 1 91 ? 4.885 33.732 -37.494 1.00 28.31 91 PRO A N 1
ATOM 694 C CA . PRO A 1 91 ? 3.974 34.306 -36.497 1.00 28.31 91 PRO A CA 1
ATOM 695 C C . PRO A 1 91 ? 2.788 33.409 -36.084 1.00 28.31 91 PRO A C 1
ATOM 697 O O . PRO A 1 91 ? 2.260 32.629 -36.865 1.00 28.31 91 PRO A O 1
ATOM 700 N N . GLU A 1 92 ? 2.402 33.617 -34.824 1.00 25.72 92 GLU A N 1
ATOM 701 C CA . GLU A 1 92 ? 1.071 33.549 -34.199 1.00 25.72 92 GLU A CA 1
ATOM 702 C C . GLU A 1 92 ? 0.146 32.318 -34.351 1.00 25.72 92 GLU A C 1
ATOM 704 O O . GLU A 1 92 ? -0.170 31.793 -35.412 1.00 25.72 92 GLU A O 1
ATOM 709 N N . ASN A 1 93 ? -0.325 31.909 -33.173 1.00 33.56 93 ASN A N 1
ATOM 710 C CA . ASN A 1 93 ? -1.120 30.744 -32.801 1.00 33.56 93 ASN A CA 1
ATOM 711 C C . ASN A 1 93 ? -2.480 30.655 -33.530 1.00 33.56 93 ASN A C 1
ATOM 713 O O . ASN A 1 93 ? -3.201 31.649 -33.614 1.00 33.56 93 ASN A O 1
ATOM 717 N N . PRO A 1 94 ? -2.929 29.437 -33.875 1.00 31.48 94 PRO A N 1
ATOM 718 C CA . PRO A 1 94 ? -4.217 28.989 -33.351 1.00 31.48 94 PRO A CA 1
ATOM 719 C C . PRO A 1 94 ? -4.076 27.648 -32.627 1.00 31.48 94 PRO A C 1
ATOM 721 O O . PRO A 1 94 ? -3.478 26.699 -33.127 1.00 31.48 94 PRO A O 1
ATOM 724 N N . GLN A 1 95 ? -4.668 27.616 -31.435 1.00 34.72 95 GLN A N 1
ATOM 725 C CA . GLN A 1 95 ? -4.714 26.521 -30.471 1.00 34.72 95 GLN A CA 1
ATOM 726 C C . GLN A 1 95 ? -4.799 25.139 -31.135 1.00 34.72 95 GLN A C 1
ATOM 728 O O . GLN A 1 95 ? -5.838 24.743 -31.666 1.00 34.72 95 GLN A O 1
ATOM 733 N N . SER A 1 96 ? -3.705 24.382 -31.055 1.00 29.08 96 SER A N 1
ATOM 734 C CA . SER A 1 96 ? -3.738 22.940 -31.257 1.00 29.08 96 SER A CA 1
ATOM 735 C C . SER A 1 96 ? -4.601 22.305 -30.159 1.00 29.08 96 SER A C 1
ATOM 737 O O . SER A 1 96 ? -4.558 22.753 -29.007 1.00 29.08 96 SER A O 1
ATOM 739 N N . PRO A 1 97 ? -5.397 21.263 -30.467 1.00 31.84 97 PRO A N 1
ATOM 740 C CA . PRO A 1 97 ? -6.038 20.493 -29.419 1.00 31.84 97 PRO A CA 1
ATOM 741 C C . PRO A 1 97 ? -4.919 19.925 -28.552 1.00 31.84 97 PRO A C 1
ATOM 743 O O . PRO A 1 97 ? -4.042 19.212 -29.045 1.00 31.84 97 PRO A O 1
ATOM 746 N N . ILE A 1 98 ? -4.927 20.289 -27.271 1.00 28.33 98 ILE A N 1
ATOM 747 C CA . ILE A 1 98 ? -4.041 19.716 -26.269 1.00 28.33 98 ILE A CA 1
ATOM 748 C C . ILE A 1 98 ? -4.352 18.217 -26.248 1.00 28.33 98 ILE A C 1
ATOM 750 O O . ILE A 1 98 ? -5.291 17.770 -25.592 1.00 28.33 98 ILE A O 1
ATOM 754 N N . PHE A 1 99 ? -3.579 17.426 -26.990 1.00 30.64 99 PHE A N 1
ATOM 755 C CA . PHE A 1 99 ? -3.456 16.007 -26.718 1.00 30.64 99 PHE A CA 1
ATOM 756 C C . PHE A 1 99 ? -2.741 15.918 -25.376 1.00 30.64 99 PHE A C 1
ATOM 758 O O . PHE A 1 99 ? -1.514 15.887 -25.307 1.00 30.64 99 PHE A O 1
ATOM 765 N N . VAL A 1 100 ? -3.514 15.920 -24.289 1.00 31.72 100 VAL A N 1
ATOM 766 C CA . VAL A 1 100 ? -3.016 15.448 -23.003 1.00 31.72 100 VAL A CA 1
ATOM 767 C C . VAL A 1 100 ? -2.835 13.945 -23.179 1.00 31.72 100 VAL A C 1
ATOM 769 O O . VAL A 1 100 ? -3.723 13.149 -22.888 1.00 31.72 100 VAL A O 1
ATOM 772 N N . CYS A 1 101 ? -1.694 13.545 -23.732 1.00 36.94 101 CYS A N 1
ATOM 773 C CA . CYS A 1 101 ? -1.217 12.187 -23.580 1.00 36.94 101 CYS A CA 1
ATOM 774 C C . CYS A 1 101 ? -0.820 12.073 -22.106 1.00 36.94 101 CYS A C 1
ATOM 776 O O . CYS A 1 101 ? 0.308 12.387 -21.739 1.00 36.94 101 CYS A O 1
ATOM 778 N N . THR A 1 102 ? -1.776 11.749 -21.230 1.00 52.56 102 THR A N 1
ATOM 779 C CA . THR A 1 102 ? -1.447 11.402 -19.847 1.00 52.56 102 THR A CA 1
ATOM 780 C C . THR A 1 102 ? -0.624 10.127 -19.913 1.00 52.56 102 THR A C 1
ATOM 782 O O . THR A 1 102 ? -1.182 9.052 -20.132 1.00 52.56 102 THR A O 1
ATOM 785 N N . GLU A 1 103 ? 0.697 10.252 -19.795 1.00 61.50 103 GLU A N 1
ATOM 786 C CA . GLU A 1 103 ? 1.571 9.104 -19.583 1.00 61.50 103 GLU A CA 1
ATOM 787 C C . GLU A 1 103 ? 1.027 8.279 -18.403 1.00 61.50 103 GLU A C 1
ATOM 789 O O . GLU A 1 103 ? 0.562 8.865 -17.415 1.00 61.50 103 GLU A O 1
ATOM 794 N N . PRO A 1 104 ? 1.032 6.937 -18.494 1.00 67.00 104 PRO A N 1
ATOM 795 C CA . PRO A 1 104 ? 0.552 6.090 -17.412 1.00 67.00 104 PRO A CA 1
ATOM 796 C C . PRO A 1 104 ? 1.359 6.387 -16.145 1.00 67.00 104 PRO A C 1
ATOM 798 O O . PRO A 1 104 ? 2.589 6.304 -16.139 1.00 67.00 104 PRO A O 1
ATOM 801 N N . GLN A 1 105 ? 0.668 6.743 -15.062 1.00 83.69 105 GLN A N 1
ATOM 802 C CA . GLN A 1 105 ? 1.310 7.024 -13.782 1.00 83.69 105 GLN A CA 1
ATOM 803 C C . GLN A 1 105 ? 1.345 5.744 -12.954 1.00 83.69 105 GLN A C 1
ATOM 805 O O . GLN A 1 105 ? 0.318 5.110 -12.746 1.00 83.69 105 GLN A O 1
ATOM 810 N N . MET A 1 106 ? 2.511 5.344 -12.456 1.00 90.19 106 MET A N 1
ATOM 811 C CA . MET A 1 106 ? 2.599 4.187 -11.564 1.00 90.19 106 MET A CA 1
ATOM 812 C C . MET A 1 106 ? 2.126 4.556 -10.154 1.00 90.19 106 MET A C 1
ATOM 814 O O . MET A 1 106 ? 2.417 5.645 -9.655 1.00 90.19 106 MET A O 1
ATOM 818 N N . ILE A 1 107 ? 1.425 3.637 -9.487 1.00 90.62 107 ILE A N 1
ATOM 819 C CA . ILE A 1 107 ? 0.946 3.824 -8.115 1.00 90.62 107 ILE A CA 1
ATOM 820 C C . ILE A 1 107 ? 2.115 4.119 -7.176 1.00 90.62 107 ILE A C 1
ATOM 822 O O . ILE A 1 107 ? 3.197 3.540 -7.307 1.00 90.62 107 ILE A O 1
ATOM 826 N N . LYS A 1 108 ? 1.920 5.021 -6.215 1.00 92.62 108 LYS A N 1
ATOM 827 C CA . LYS A 1 108 ? 2.912 5.232 -5.158 1.00 92.62 108 LYS A CA 1
ATOM 828 C C . LYS A 1 108 ? 2.968 3.994 -4.268 1.00 92.62 108 LYS A C 1
ATOM 830 O O . LYS A 1 108 ? 1.940 3.403 -3.950 1.00 92.62 108 LYS A O 1
ATOM 835 N N . LEU A 1 109 ? 4.173 3.602 -3.872 1.00 95.31 109 LEU A N 1
ATOM 836 C CA . LEU A 1 109 ? 4.388 2.452 -3.005 1.00 95.31 109 LEU A CA 1
ATOM 837 C C . LEU A 1 109 ? 4.833 2.955 -1.633 1.00 95.31 109 LEU A C 1
ATOM 839 O O . LEU A 1 109 ? 5.900 3.553 -1.553 1.00 95.31 109 LEU A O 1
ATOM 843 N N . PRO A 1 110 ? 4.067 2.715 -0.556 1.00 95.94 110 PRO A N 1
ATOM 844 C CA . PRO A 1 110 ? 4.392 3.267 0.762 1.00 95.94 110 PRO A CA 1
ATOM 845 C C . PRO A 1 110 ? 5.791 2.886 1.265 1.00 95.94 110 PRO A C 1
ATOM 847 O O . PRO A 1 110 ? 6.481 3.710 1.847 1.00 95.94 110 PRO A O 1
ATOM 850 N N . PHE A 1 111 ? 6.244 1.664 0.973 1.00 96.56 111 PHE A N 1
ATOM 851 C CA . PHE A 1 111 ? 7.563 1.165 1.381 1.00 96.56 111 PHE A CA 1
ATOM 852 C C . PHE A 1 111 ? 8.721 1.635 0.478 1.00 96.56 111 PHE A C 1
ATOM 854 O O . PHE A 1 111 ? 9.857 1.234 0.704 1.00 96.56 111 PHE A O 1
ATOM 861 N N . TYR A 1 112 ? 8.461 2.461 -0.544 1.00 94.88 112 TYR A N 1
ATOM 862 C CA . TYR A 1 112 ? 9.480 2.952 -1.474 1.00 94.88 112 TYR A CA 1
ATOM 863 C C . TYR A 1 112 ? 9.320 4.451 -1.726 1.00 94.88 112 TYR A C 1
ATOM 865 O O . TYR A 1 112 ? 8.425 4.899 -2.444 1.00 94.88 112 TYR A O 1
ATOM 873 N N . GLN A 1 113 ? 10.248 5.235 -1.190 1.00 92.31 113 GLN A N 1
ATOM 874 C CA . GLN A 1 113 ? 10.344 6.661 -1.467 1.00 92.31 113 GLN A CA 1
ATOM 875 C C . GLN A 1 113 ? 11.252 6.887 -2.681 1.00 92.31 113 GLN A C 1
ATOM 877 O O . GLN A 1 113 ? 12.469 6.739 -2.586 1.00 92.31 113 GLN A O 1
ATOM 882 N N . THR A 1 114 ? 10.674 7.263 -3.823 1.00 90.69 114 THR A N 1
ATOM 883 C CA . THR A 1 114 ? 11.439 7.598 -5.034 1.00 90.69 114 THR A CA 1
ATOM 884 C C . THR A 1 114 ? 12.355 8.799 -4.790 1.00 90.69 114 THR A C 1
ATOM 886 O O . THR A 1 114 ? 11.894 9.867 -4.391 1.00 90.69 114 THR A O 1
ATOM 889 N N . LEU A 1 115 ? 13.646 8.613 -5.058 1.00 86.44 115 LEU A N 1
ATOM 890 C CA . LEU A 1 115 ? 14.696 9.629 -4.987 1.00 86.44 115 LEU A CA 1
ATOM 891 C C . LEU A 1 115 ? 15.036 10.177 -6.377 1.00 86.44 115 LEU A C 1
ATOM 893 O O . LEU A 1 115 ? 15.194 11.382 -6.536 1.00 86.44 115 LEU A O 1
ATOM 897 N N . ASP A 1 116 ? 15.127 9.300 -7.383 1.00 86.00 116 ASP A N 1
ATOM 898 C CA . ASP A 1 116 ? 15.429 9.679 -8.768 1.00 86.00 116 ASP A CA 1
ATOM 899 C C . ASP A 1 116 ? 14.776 8.714 -9.771 1.00 86.00 116 ASP A C 1
ATOM 901 O O . ASP A 1 116 ? 14.410 7.584 -9.435 1.00 86.00 116 ASP A O 1
ATOM 905 N N . THR A 1 117 ? 14.639 9.160 -11.019 1.00 90.56 117 THR A N 1
ATOM 906 C CA . THR A 1 117 ? 14.142 8.351 -12.140 1.00 90.56 117 THR A CA 1
ATOM 907 C C . THR A 1 117 ? 15.298 8.031 -13.082 1.00 90.56 117 THR A C 1
ATOM 909 O O . THR A 1 117 ? 15.799 8.912 -13.775 1.00 90.56 117 THR A O 1
ATOM 912 N N . ILE A 1 118 ? 15.712 6.762 -13.112 1.00 89.62 118 ILE A N 1
ATOM 913 C CA . ILE A 1 118 ? 16.817 6.271 -13.951 1.00 89.62 118 ILE A CA 1
ATOM 914 C C . ILE A 1 118 ? 16.314 5.973 -15.366 1.00 89.62 118 ILE A C 1
ATOM 916 O O . ILE A 1 118 ? 16.934 6.376 -16.347 1.00 89.62 118 ILE A O 1
ATOM 920 N N . LEU A 1 119 ? 15.178 5.280 -15.463 1.00 92.06 119 LEU A N 1
ATOM 921 C CA . LEU A 1 119 ? 14.465 5.027 -16.712 1.00 92.06 119 LEU A CA 1
ATOM 922 C C . LEU A 1 119 ? 13.032 5.544 -16.537 1.00 92.06 119 LEU A C 1
ATOM 924 O O . LEU A 1 119 ? 12.306 4.989 -15.703 1.00 92.06 119 LEU A O 1
ATOM 928 N N . PRO A 1 120 ? 12.613 6.591 -17.273 1.00 92.44 120 PRO A N 1
ATOM 929 C CA . PRO A 1 120 ? 11.233 7.055 -17.228 1.00 92.44 120 PRO A CA 1
ATOM 930 C C . PRO A 1 120 ? 10.280 5.979 -17.772 1.00 92.44 120 PRO A C 1
ATOM 932 O O . PRO A 1 120 ? 10.736 5.056 -18.455 1.00 92.44 120 PRO A O 1
ATOM 935 N N . PRO A 1 121 ? 8.965 6.092 -17.509 1.00 93.38 121 PRO A N 1
ATOM 936 C CA . PRO A 1 121 ? 7.957 5.196 -18.069 1.00 93.38 121 PRO A CA 1
ATOM 937 C C . PRO A 1 121 ? 8.131 4.997 -19.584 1.00 93.38 121 PRO A C 1
ATOM 939 O O . PRO A 1 121 ? 7.834 5.872 -20.388 1.00 93.38 121 PRO A O 1
ATOM 942 N N . THR A 1 122 ? 8.633 3.827 -19.971 1.00 93.81 122 THR A N 1
ATOM 943 C CA . THR A 1 122 ? 8.994 3.469 -21.343 1.00 93.81 122 THR A CA 1
ATOM 944 C C . THR A 1 122 ? 8.172 2.255 -21.780 1.00 93.81 122 THR A C 1
ATOM 946 O O . THR A 1 122 ? 8.210 1.225 -21.103 1.00 93.81 122 THR A O 1
ATOM 949 N N . PRO A 1 123 ? 7.403 2.326 -22.878 1.00 93.75 123 PRO A N 1
ATOM 950 C CA . PRO A 1 123 ? 6.631 1.185 -23.364 1.00 93.75 123 PRO A CA 1
ATOM 951 C C . PRO A 1 123 ? 7.519 -0.001 -23.767 1.00 93.75 123 PRO A C 1
ATOM 953 O O . PRO A 1 123 ? 8.534 0.169 -24.444 1.00 93.75 123 PRO A O 1
ATOM 956 N N . LEU A 1 124 ? 7.103 -1.218 -23.417 1.00 94.19 124 LEU A N 1
ATOM 957 C CA . LEU A 1 124 ? 7.648 -2.448 -23.984 1.00 94.19 124 LEU A CA 1
ATOM 958 C C . LEU A 1 124 ? 7.068 -2.645 -25.382 1.00 94.19 124 LEU A C 1
ATOM 960 O O . LEU A 1 124 ? 5.913 -3.042 -25.553 1.00 94.19 124 LEU A O 1
ATOM 964 N N . VAL A 1 125 ? 7.885 -2.350 -26.390 1.00 92.31 125 VAL A N 1
ATOM 965 C CA . VAL A 1 125 ? 7.518 -2.509 -27.797 1.00 92.31 125 VAL A CA 1
ATOM 966 C C . VAL A 1 125 ? 7.911 -3.916 -28.261 1.00 92.31 125 VAL A C 1
ATOM 968 O O . VAL A 1 125 ? 9.078 -4.292 -28.122 1.00 92.31 125 VAL A O 1
ATOM 971 N N . PRO A 1 126 ? 6.974 -4.720 -28.795 1.00 90.50 126 PRO A N 1
ATOM 972 C CA . PRO A 1 126 ? 7.309 -6.013 -29.374 1.00 90.50 126 PRO A CA 1
ATOM 973 C C . PRO A 1 126 ? 8.140 -5.825 -30.649 1.00 90.50 126 PRO A C 1
ATOM 975 O O . PRO A 1 126 ? 7.790 -5.027 -31.516 1.00 90.50 126 PRO A O 1
ATOM 978 N N . MET A 1 127 ? 9.238 -6.569 -30.758 1.00 86.25 127 MET A N 1
ATOM 979 C CA . MET A 1 127 ? 10.235 -6.414 -31.824 1.00 86.25 127 MET A CA 1
ATOM 980 C C . MET A 1 127 ? 10.023 -7.388 -32.990 1.00 86.25 127 MET A C 1
ATOM 982 O O . MET A 1 127 ? 10.508 -7.149 -34.092 1.00 86.25 127 MET A O 1
ATOM 986 N N . TYR A 1 128 ? 9.327 -8.500 -32.754 1.00 85.75 128 TYR A N 1
ATOM 987 C CA . TYR A 1 128 ? 9.073 -9.548 -33.745 1.00 85.75 128 TYR A CA 1
ATOM 988 C C . TYR A 1 128 ? 7.700 -10.190 -33.523 1.00 85.75 128 TYR A C 1
ATOM 990 O O . TYR A 1 128 ? 7.100 -10.035 -32.462 1.00 85.75 128 TYR A O 1
ATOM 998 N N . GLU A 1 129 ? 7.202 -10.941 -34.507 1.00 79.00 129 GLU A N 1
ATOM 999 C CA . GLU A 1 129 ? 5.861 -11.560 -34.481 1.00 79.00 129 GLU A CA 1
ATOM 1000 C C . GLU A 1 129 ? 5.707 -12.717 -33.468 1.00 79.00 129 GLU A C 1
ATOM 1002 O O . GLU A 1 129 ? 4.628 -13.287 -33.319 1.00 79.00 129 GLU A O 1
ATOM 1007 N N . GLY A 1 130 ? 6.779 -13.082 -32.761 1.00 84.88 130 GLY A N 1
ATOM 1008 C CA . GLY A 1 130 ? 6.777 -14.157 -31.771 1.00 84.88 130 GLY A CA 1
ATOM 1009 C C . GLY A 1 130 ? 6.031 -13.796 -30.484 1.00 84.88 130 GLY A C 1
ATOM 1010 O O . GLY A 1 130 ? 5.904 -12.634 -30.113 1.00 84.88 130 GLY A O 1
ATOM 1011 N N . ALA A 1 131 ? 5.555 -14.810 -29.757 1.00 88.62 131 ALA A N 1
ATOM 1012 C CA . ALA A 1 131 ? 4.888 -14.587 -28.473 1.00 88.62 131 ALA A CA 1
ATOM 1013 C C . ALA A 1 131 ? 5.867 -14.114 -27.387 1.00 88.62 131 ALA A C 1
ATOM 1015 O O . ALA A 1 131 ? 5.542 -13.223 -26.616 1.00 88.62 131 ALA A O 1
ATOM 1016 N N . MET A 1 132 ? 7.070 -14.683 -27.318 1.00 94.81 132 MET A N 1
ATOM 1017 C CA . MET A 1 132 ? 8.111 -14.176 -26.421 1.00 94.81 132 MET A CA 1
ATOM 1018 C C . MET A 1 132 ? 8.765 -12.948 -27.041 1.00 94.81 132 MET A C 1
ATOM 1020 O O . MET A 1 132 ? 8.866 -12.861 -28.255 1.00 94.81 132 MET A O 1
ATOM 1024 N N . GLN A 1 133 ? 9.183 -12.007 -26.209 1.00 95.44 133 GLN A N 1
ATOM 1025 C CA . GLN A 1 133 ? 9.814 -10.749 -26.579 1.00 95.44 133 GLN A CA 1
ATOM 1026 C C . GLN A 1 133 ? 11.009 -10.522 -25.664 1.00 95.44 133 GLN A C 1
ATOM 1028 O O . GLN A 1 133 ? 10.973 -10.900 -24.493 1.00 95.44 133 GLN A O 1
ATOM 1033 N N . ASN A 1 134 ? 12.057 -9.894 -26.190 1.00 95.69 134 ASN A N 1
ATOM 1034 C CA . ASN A 1 134 ? 13.194 -9.447 -25.396 1.00 95.69 134 ASN A CA 1
ATOM 1035 C C . ASN A 1 134 ? 13.404 -7.953 -25.635 1.00 95.69 134 ASN A C 1
ATOM 1037 O O . ASN A 1 134 ? 13.517 -7.526 -26.785 1.00 95.69 134 ASN A O 1
ATOM 1041 N N . SER A 1 135 ? 13.444 -7.181 -24.557 1.00 96.12 135 SER A N 1
ATOM 1042 C CA . SER A 1 135 ? 13.618 -5.732 -24.588 1.00 96.12 135 SER A CA 1
ATOM 1043 C C . SER A 1 135 ? 14.864 -5.361 -23.791 1.00 96.12 135 SER A C 1
ATOM 1045 O O . SER A 1 135 ? 14.951 -5.662 -22.602 1.00 96.12 135 SER A O 1
ATOM 1047 N N . ASP A 1 136 ? 15.825 -4.725 -24.457 1.00 95.38 136 ASP A N 1
ATOM 1048 C CA . ASP A 1 136 ? 17.104 -4.307 -23.885 1.00 95.38 136 ASP A CA 1
ATOM 1049 C C . ASP A 1 136 ? 17.128 -2.796 -23.639 1.00 95.38 136 ASP A C 1
ATOM 1051 O O . ASP A 1 136 ? 16.719 -2.004 -24.487 1.00 95.38 136 ASP A O 1
ATOM 1055 N N . PHE A 1 137 ? 17.689 -2.401 -22.502 1.00 95.12 137 PHE A N 1
ATOM 1056 C CA . PHE A 1 137 ? 17.874 -1.016 -22.097 1.00 95.12 137 PHE A CA 1
ATOM 1057 C C . PHE A 1 137 ? 19.309 -0.813 -21.620 1.00 95.12 137 PHE A C 1
ATOM 1059 O O . PHE A 1 137 ? 19.898 -1.677 -20.966 1.00 95.12 137 PHE A O 1
ATOM 1066 N N . LEU A 1 138 ? 19.866 0.352 -21.932 1.00 94.19 138 LEU A N 1
ATOM 1067 C CA . LEU A 1 138 ? 21.181 0.772 -21.468 1.00 94.19 138 LEU A CA 1
ATOM 1068 C C . LEU A 1 138 ? 21.015 2.018 -20.613 1.00 94.19 138 LEU A C 1
ATOM 1070 O O . LEU A 1 138 ? 20.352 2.967 -21.027 1.00 94.19 138 LEU A O 1
ATOM 1074 N N . PHE A 1 139 ? 21.630 2.028 -19.437 1.00 89.12 139 PHE A N 1
ATOM 1075 C CA . PHE A 1 139 ? 21.639 3.211 -18.587 1.00 89.12 139 PHE A CA 1
ATOM 1076 C C . PHE A 1 139 ? 22.947 3.339 -17.816 1.00 89.12 139 PHE A C 1
ATOM 1078 O O . PHE A 1 139 ? 23.675 2.371 -17.590 1.00 89.12 139 PHE A O 1
ATOM 1085 N N . HIS A 1 140 ? 23.238 4.562 -17.393 1.00 83.50 140 HIS A N 1
ATOM 1086 C CA . HIS A 1 140 ? 24.368 4.879 -16.536 1.00 83.50 140 HIS A CA 1
ATOM 1087 C C . HIS A 1 140 ? 23.847 5.362 -15.189 1.00 83.50 140 HIS A C 1
ATOM 1089 O O . HIS A 1 140 ? 22.905 6.150 -15.133 1.00 83.50 140 HIS A O 1
ATOM 1095 N N . LEU A 1 141 ? 24.484 4.925 -14.105 1.00 77.00 141 LEU A N 1
ATOM 1096 C CA . LEU A 1 141 ? 24.262 5.538 -12.803 1.00 77.00 141 LEU A CA 1
ATOM 1097 C C . LEU A 1 141 ? 25.027 6.867 -12.790 1.00 77.00 141 LEU A C 1
ATOM 1099 O O . LEU A 1 141 ? 26.257 6.887 -12.793 1.00 77.00 141 LEU A O 1
ATOM 1103 N N . ILE A 1 142 ? 24.310 7.988 -12.855 1.00 65.19 142 ILE A N 1
ATOM 1104 C CA . ILE A 1 142 ? 24.932 9.316 -12.833 1.00 65.19 142 ILE A CA 1
ATOM 1105 C C . ILE A 1 142 ? 25.385 9.598 -11.397 1.00 65.19 142 ILE A C 1
ATOM 1107 O O . ILE A 1 142 ? 24.570 9.933 -10.537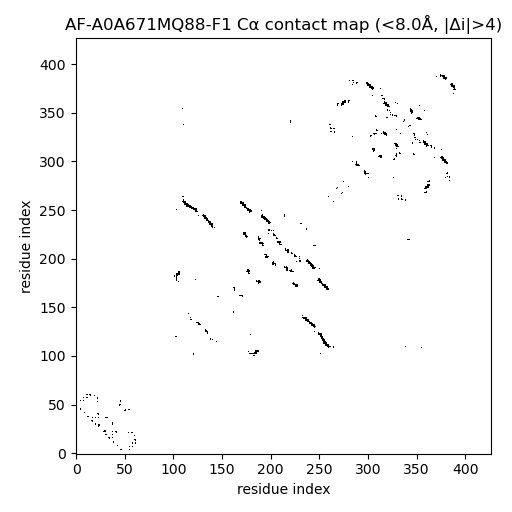 1.00 65.19 142 ILE A O 1
ATOM 1111 N N . LEU A 1 143 ? 26.693 9.472 -11.140 1.00 54.22 143 LEU A N 1
ATOM 1112 C CA . LEU A 1 143 ? 27.285 9.658 -9.808 1.00 54.22 143 LEU A CA 1
ATOM 1113 C C . LEU A 1 143 ? 26.975 11.038 -9.196 1.00 54.22 143 LEU A C 1
ATOM 1115 O O . LEU A 1 143 ? 26.802 11.120 -7.987 1.00 54.22 143 LEU A O 1
ATOM 1119 N N . GLU A 1 144 ? 26.827 12.104 -9.993 1.00 50.94 144 GLU A N 1
ATOM 1120 C CA . GLU A 1 144 ? 26.476 13.445 -9.485 1.00 50.94 144 GLU A CA 1
ATOM 1121 C C . GLU A 1 144 ? 25.072 13.517 -8.864 1.00 50.94 144 GLU A C 1
ATOM 1123 O O . GLU A 1 144 ? 24.880 14.219 -7.873 1.00 50.94 144 GLU A O 1
ATOM 1128 N N . ARG A 1 145 ? 24.099 12.743 -9.365 1.00 46.09 145 ARG A N 1
ATOM 1129 C CA . ARG A 1 145 ? 22.731 12.711 -8.811 1.00 46.09 145 ARG A CA 1
ATOM 1130 C C . ARG A 1 145 ? 22.641 11.969 -7.477 1.00 46.09 145 ARG A C 1
ATOM 1132 O O . ARG A 1 145 ? 21.741 12.233 -6.690 1.00 46.09 145 ARG A O 1
ATOM 1139 N N . VAL A 1 146 ? 23.622 11.113 -7.190 1.00 48.09 146 VAL A N 1
ATOM 1140 C CA . VAL A 1 146 ? 23.794 10.423 -5.901 1.00 48.09 146 VAL A CA 1
ATOM 1141 C C . VAL A 1 146 ? 24.636 11.262 -4.916 1.00 48.09 146 VAL A C 1
ATOM 1143 O O . VAL A 1 146 ? 24.598 11.015 -3.714 1.00 48.09 146 VAL A O 1
ATOM 1146 N N . CYS A 1 147 ? 25.364 12.284 -5.394 1.00 41.50 147 CYS A N 1
ATOM 1147 C CA . CYS A 1 147 ? 26.355 13.046 -4.617 1.00 41.50 147 CYS A CA 1
ATOM 1148 C C . CYS A 1 147 ? 25.982 14.511 -4.309 1.00 41.50 147 CYS A C 1
ATOM 1150 O O . CYS A 1 147 ? 26.789 15.209 -3.695 1.00 41.50 147 CYS A O 1
ATOM 1152 N N . LEU A 1 148 ? 24.797 15.010 -4.685 1.00 38.06 148 LEU A N 1
ATOM 1153 C CA . LEU A 1 148 ? 24.397 16.421 -4.490 1.00 38.06 148 LEU A CA 1
ATOM 1154 C C . LEU A 1 148 ? 24.076 16.828 -3.030 1.00 38.06 148 LEU A C 1
ATOM 1156 O O . LEU A 1 148 ? 23.260 17.712 -2.785 1.00 38.06 148 LEU A O 1
ATOM 1160 N N . CYS A 1 149 ? 24.784 16.260 -2.051 1.00 37.12 149 CYS A N 1
ATOM 1161 C CA . CYS A 1 149 ? 24.997 16.857 -0.733 1.00 37.12 149 CYS A CA 1
ATOM 1162 C C . CYS A 1 149 ? 26.480 16.723 -0.314 1.00 37.12 149 CYS A C 1
ATOM 1164 O O . CYS A 1 149 ? 26.881 15.753 0.320 1.00 37.12 149 CYS A O 1
ATOM 1166 N N . ALA A 1 150 ? 27.233 17.782 -0.648 1.00 32.16 150 ALA A N 1
ATOM 1167 C CA . ALA A 1 150 ? 28.520 18.264 -0.116 1.00 32.16 150 ALA A CA 1
ATOM 1168 C C . ALA A 1 150 ? 29.865 17.696 -0.646 1.00 32.16 150 ALA A C 1
ATOM 1170 O O . ALA A 1 150 ? 30.187 16.518 -0.558 1.00 32.16 150 ALA A O 1
ATOM 1171 N N . CYS A 1 151 ? 30.707 18.620 -1.130 1.00 33.62 151 CYS A N 1
ATOM 1172 C CA . CYS A 1 151 ? 32.088 18.431 -1.586 1.00 33.62 151 CYS A CA 1
ATOM 1173 C C . CYS A 1 151 ? 33.087 18.095 -0.463 1.00 33.62 151 CYS A C 1
ATOM 1175 O O . CYS A 1 151 ? 33.103 18.775 0.559 1.00 33.62 151 CYS A O 1
ATOM 1177 N N . SER A 1 152 ? 34.034 17.187 -0.738 1.00 35.84 152 SER A N 1
ATOM 1178 C CA . SER A 1 152 ? 35.499 17.396 -0.648 1.00 35.84 152 SER A CA 1
ATOM 1179 C C . SER A 1 152 ? 36.252 16.056 -0.653 1.00 35.84 152 SER A C 1
ATOM 1181 O O . SER A 1 152 ? 36.024 15.214 0.204 1.00 35.84 152 SER A O 1
ATOM 1183 N N . ARG A 1 153 ? 37.169 15.934 -1.623 1.00 43.22 153 ARG A N 1
ATOM 1184 C CA . ARG A 1 153 ? 38.355 15.059 -1.752 1.00 43.22 153 ARG A CA 1
ATOM 1185 C C . ARG A 1 153 ? 38.344 13.626 -1.184 1.00 43.22 153 ARG A C 1
ATOM 1187 O O . ARG A 1 153 ? 38.329 13.392 0.013 1.00 43.22 153 ARG A O 1
ATOM 1194 N N . GLU A 1 154 ? 38.602 12.714 -2.129 1.00 47.25 154 GLU A N 1
ATOM 1195 C CA . GLU A 1 154 ? 39.363 11.462 -1.987 1.00 47.25 154 GLU A CA 1
ATOM 1196 C C . GLU A 1 154 ? 38.807 10.408 -1.019 1.00 47.25 154 GLU A C 1
ATOM 1198 O O . GLU A 1 154 ? 39.198 10.320 0.138 1.00 47.25 154 GLU A O 1
ATOM 1203 N N . ASN A 1 155 ? 37.997 9.483 -1.546 1.00 39.16 155 ASN A N 1
ATOM 1204 C CA . ASN A 1 155 ? 38.404 8.081 -1.730 1.00 39.16 155 ASN A CA 1
ATOM 1205 C C . ASN A 1 155 ? 37.251 7.212 -2.260 1.00 39.16 155 ASN A C 1
ATOM 1207 O O . ASN A 1 155 ? 36.077 7.398 -1.953 1.00 39.16 155 ASN A O 1
ATOM 1211 N N . LYS A 1 156 ? 37.614 6.231 -3.089 1.00 42.69 156 LYS A N 1
ATOM 1212 C CA . LYS A 1 156 ? 36.717 5.282 -3.759 1.00 42.69 156 LYS A CA 1
ATOM 1213 C C . LYS A 1 156 ? 36.005 4.374 -2.743 1.00 42.69 156 LYS A C 1
ATOM 1215 O O . LYS A 1 156 ? 36.644 3.463 -2.227 1.00 42.69 156 LYS A O 1
ATOM 1220 N N . LYS A 1 157 ? 34.701 4.595 -2.512 1.00 44.00 157 LYS A N 1
ATOM 1221 C CA . LYS A 1 157 ? 33.668 3.607 -2.091 1.00 44.00 157 LYS A CA 1
ATOM 1222 C C . LYS A 1 157 ? 32.290 4.299 -2.004 1.00 44.00 157 LYS A C 1
ATOM 1224 O O . LYS A 1 157 ? 31.835 4.687 -0.935 1.00 44.00 157 LYS A O 1
ATOM 1229 N N . LEU A 1 158 ? 31.629 4.475 -3.152 1.00 50.69 158 LEU A N 1
ATOM 1230 C CA . LEU A 1 158 ? 30.481 5.386 -3.314 1.00 50.69 158 LEU A CA 1
ATOM 1231 C C . LEU A 1 158 ? 29.076 4.736 -3.284 1.00 50.69 158 LEU A C 1
ATOM 1233 O O . LEU A 1 158 ? 28.127 5.319 -3.785 1.00 50.69 158 LEU A O 1
ATOM 1237 N N . LEU A 1 159 ? 28.926 3.556 -2.674 1.00 45.91 159 LEU A N 1
ATOM 1238 C CA . LEU A 1 159 ? 27.617 3.059 -2.190 1.00 45.91 159 LEU A CA 1
ATOM 1239 C C . LEU A 1 159 ? 27.482 3.225 -0.670 1.00 45.91 159 LEU A C 1
ATOM 1241 O O . LEU A 1 159 ? 26.404 3.499 -0.157 1.00 45.91 159 LEU A O 1
ATOM 1245 N N . ILE A 1 160 ? 28.607 3.156 0.045 1.00 45.50 160 ILE A N 1
ATOM 1246 C CA . ILE A 1 160 ? 28.679 3.402 1.489 1.00 45.50 160 ILE A CA 1
ATOM 1247 C C . ILE A 1 160 ? 28.367 4.873 1.796 1.00 45.50 160 ILE A C 1
ATOM 1249 O O . ILE A 1 160 ? 27.872 5.178 2.868 1.00 45.50 160 ILE A O 1
ATOM 1253 N N . TRP A 1 161 ? 28.607 5.790 0.855 1.00 41.62 161 TRP A N 1
ATOM 1254 C CA . TRP A 1 161 ? 28.469 7.225 1.105 1.00 41.62 161 TRP A CA 1
ATOM 1255 C C . TRP A 1 161 ? 27.009 7.717 1.133 1.00 41.62 161 TRP A C 1
ATOM 1257 O O . TRP A 1 161 ? 26.675 8.558 1.962 1.00 41.62 161 TRP A O 1
ATOM 1267 N N . ALA A 1 162 ? 26.109 7.121 0.338 1.00 43.94 162 ALA A N 1
ATOM 1268 C CA . ALA A 1 162 ? 24.666 7.367 0.461 1.00 43.94 162 ALA A CA 1
ATOM 1269 C C . ALA A 1 162 ? 24.127 6.885 1.825 1.00 43.94 162 ALA A C 1
ATOM 1271 O O . ALA A 1 162 ? 23.368 7.599 2.476 1.00 43.94 162 ALA A O 1
ATOM 1272 N N . ALA A 1 163 ? 24.614 5.733 2.303 1.00 43.50 163 ALA A N 1
ATOM 1273 C CA . ALA A 1 163 ? 24.345 5.216 3.650 1.00 43.50 163 ALA A CA 1
ATOM 1274 C C . ALA A 1 163 ? 25.066 6.003 4.772 1.00 43.50 163 ALA A C 1
ATOM 1276 O O . ALA A 1 163 ? 24.651 5.965 5.926 1.00 43.50 163 ALA A O 1
ATOM 1277 N N . PHE A 1 164 ? 26.146 6.729 4.456 1.00 40.81 164 PHE A N 1
ATOM 1278 C CA . PHE A 1 164 ? 26.899 7.554 5.410 1.00 40.81 164 PHE A CA 1
ATOM 1279 C C . PHE A 1 164 ? 26.230 8.918 5.655 1.00 40.81 164 PHE A C 1
ATOM 1281 O O . PHE A 1 164 ? 26.318 9.452 6.758 1.00 40.81 164 PHE A O 1
ATOM 1288 N N . ILE A 1 165 ? 25.540 9.471 4.649 1.00 46.72 165 ILE A N 1
ATOM 1289 C CA . ILE A 1 165 ? 24.769 10.724 4.753 1.00 46.72 165 ILE A CA 1
ATOM 1290 C C . ILE A 1 165 ? 23.370 10.469 5.349 1.00 46.72 165 ILE A C 1
ATOM 1292 O O . ILE A 1 165 ? 22.875 11.277 6.134 1.00 46.72 165 ILE A O 1
ATOM 1296 N N . LEU A 1 166 ? 22.742 9.335 5.021 1.00 51.69 166 LEU A N 1
ATOM 1297 C CA . LEU A 1 166 ? 21.442 8.912 5.546 1.00 51.69 166 LEU A CA 1
ATOM 1298 C C . LEU A 1 166 ? 21.659 7.768 6.540 1.00 51.69 166 LEU A C 1
ATOM 1300 O O . LEU A 1 166 ? 21.639 6.606 6.139 1.00 51.69 166 LEU A O 1
ATOM 1304 N N . LYS A 1 167 ? 21.896 8.085 7.821 1.00 47.97 167 LYS A N 1
ATOM 1305 C CA . LYS A 1 167 ? 22.001 7.066 8.882 1.00 47.97 167 LYS A CA 1
ATOM 1306 C C . LYS A 1 167 ? 20.882 6.022 8.715 1.00 47.97 167 LYS A C 1
ATOM 1308 O O . LYS A 1 167 ? 19.708 6.379 8.731 1.00 47.97 167 LYS A O 1
ATOM 1313 N N . ASP A 1 168 ? 21.281 4.768 8.508 1.00 58.75 168 ASP A N 1
ATOM 1314 C CA . ASP A 1 168 ? 20.440 3.562 8.455 1.00 58.75 168 ASP A CA 1
ATOM 1315 C C . ASP A 1 168 ? 19.446 3.423 7.276 1.00 58.75 168 ASP A C 1
ATOM 1317 O O . ASP A 1 168 ? 18.612 2.517 7.281 1.00 58.75 168 ASP A O 1
ATOM 1321 N N . ALA A 1 169 ? 19.530 4.251 6.226 1.00 66.31 169 ALA A N 1
ATOM 1322 C CA . ALA A 1 169 ? 18.632 4.131 5.070 1.00 66.31 169 ALA A CA 1
ATOM 1323 C C . ALA A 1 169 ? 19.113 3.094 4.035 1.00 66.31 169 ALA A C 1
ATOM 1325 O O . ALA A 1 169 ? 20.215 3.197 3.493 1.00 66.31 169 ALA A O 1
ATOM 1326 N N . VAL A 1 170 ? 18.245 2.136 3.692 1.00 81.75 170 VAL A N 1
ATOM 1327 C CA . VAL A 1 170 ? 18.455 1.200 2.575 1.00 81.75 170 VAL A CA 1
ATOM 1328 C C . VAL A 1 170 ? 17.991 1.864 1.277 1.00 81.75 170 VAL A C 1
ATOM 1330 O O . VAL A 1 170 ? 16.860 2.343 1.194 1.00 81.75 170 VAL A O 1
ATOM 1333 N N . VAL A 1 171 ? 18.863 1.924 0.269 1.00 83.69 171 VAL A N 1
ATOM 1334 C CA . VAL A 1 171 ? 18.565 2.497 -1.054 1.00 83.69 171 VAL A CA 1
ATOM 1335 C C . VAL A 1 171 ? 18.693 1.409 -2.113 1.00 83.69 171 VAL A C 1
ATOM 1337 O O . VAL A 1 171 ? 19.711 0.722 -2.167 1.00 83.69 171 VAL A O 1
ATOM 1340 N N . GLU A 1 172 ? 17.679 1.292 -2.966 1.00 89.25 172 GLU A N 1
ATOM 1341 C CA . GLU A 1 172 ? 17.568 0.277 -4.012 1.00 89.25 172 GLU A CA 1
ATOM 1342 C C . GLU A 1 172 ? 17.303 0.916 -5.385 1.00 89.25 172 GLU A C 1
ATOM 1344 O O . GLU A 1 172 ? 16.620 1.936 -5.514 1.00 89.25 172 GLU A O 1
ATOM 1349 N N . CYS A 1 173 ? 17.838 0.295 -6.434 1.00 91.19 173 CYS A N 1
ATOM 1350 C CA . CYS A 1 173 ? 17.477 0.539 -7.823 1.00 91.19 173 CYS A CA 1
ATOM 1351 C C . CYS A 1 173 ? 16.338 -0.408 -8.206 1.00 91.19 173 CYS A C 1
ATOM 1353 O O . CYS A 1 173 ? 16.526 -1.615 -8.352 1.00 91.19 173 CYS A O 1
ATOM 1355 N N . VAL A 1 174 ? 15.148 0.152 -8.352 1.00 94.31 174 VAL A N 1
ATOM 1356 C CA . VAL A 1 174 ? 13.888 -0.573 -8.353 1.00 94.31 174 VAL A CA 1
ATOM 1357 C C . VAL A 1 174 ? 13.242 -0.533 -9.734 1.00 94.31 174 VAL A C 1
ATOM 1359 O O . VAL A 1 174 ? 12.905 0.534 -10.249 1.00 94.31 174 VAL A O 1
ATOM 1362 N N . PHE A 1 175 ? 13.021 -1.710 -10.315 1.00 96.81 175 PHE A N 1
ATOM 1363 C CA . PHE A 1 175 ? 12.327 -1.902 -11.584 1.00 96.81 175 PHE A CA 1
ATOM 1364 C C . PHE A 1 175 ? 10.833 -2.162 -11.378 1.00 96.81 175 PHE A C 1
ATOM 1366 O O . PHE A 1 175 ? 10.437 -3.021 -10.585 1.00 96.81 175 PHE A O 1
ATOM 1373 N N . ARG A 1 176 ? 9.998 -1.424 -12.113 1.00 96.94 176 ARG A N 1
ATOM 1374 C CA . ARG A 1 176 ? 8.534 -1.485 -12.035 1.00 96.94 176 ARG A CA 1
ATOM 1375 C C . ARG A 1 176 ? 7.912 -1.607 -13.416 1.00 96.94 176 ARG A C 1
ATOM 1377 O O . ARG A 1 176 ? 8.459 -1.119 -14.403 1.00 96.94 176 ARG A O 1
ATOM 1384 N N . ILE A 1 177 ? 6.752 -2.258 -13.468 1.00 96.06 177 ILE A N 1
ATOM 1385 C CA . ILE A 1 177 ? 6.018 -2.533 -14.705 1.00 96.06 177 ILE A CA 1
ATOM 1386 C C . ILE A 1 177 ? 4.531 -2.347 -14.446 1.00 96.06 177 ILE A C 1
ATOM 1388 O O . ILE A 1 177 ? 4.017 -2.891 -13.471 1.00 96.06 177 ILE A O 1
ATOM 1392 N N . CYS A 1 178 ? 3.834 -1.640 -15.327 1.00 94.50 178 CYS A N 1
ATOM 1393 C CA . CYS A 1 178 ? 2.381 -1.497 -15.312 1.00 94.50 178 CYS A CA 1
ATOM 1394 C C . CYS A 1 178 ? 1.802 -1.621 -16.732 1.00 94.50 178 CYS A C 1
ATOM 1396 O O . CYS A 1 178 ? 2.537 -1.840 -17.696 1.00 94.50 178 CYS A O 1
ATOM 1398 N N . TYR A 1 179 ? 0.482 -1.509 -16.882 1.00 93.25 179 TYR A N 1
ATOM 1399 C CA . TYR A 1 179 ? -0.148 -1.460 -18.203 1.00 93.25 179 TYR A CA 1
ATOM 1400 C C . TYR A 1 179 ? 0.068 -0.103 -18.892 1.00 93.25 179 TYR A C 1
ATOM 1402 O O . TYR A 1 179 ? 0.108 0.936 -18.237 1.00 93.25 179 TYR A O 1
ATOM 1410 N N . SER A 1 180 ? 0.162 -0.106 -20.227 1.00 88.75 180 SER A N 1
ATOM 1411 C CA . SER A 1 180 ? 0.320 1.129 -21.016 1.00 88.75 180 SER A CA 1
ATOM 1412 C C . SER A 1 180 ? -0.997 1.825 -21.374 1.00 88.75 180 SER A C 1
ATOM 1414 O O . SER A 1 180 ? -1.001 3.031 -21.585 1.00 88.75 180 SER A O 1
ATOM 1416 N N . GLU A 1 181 ? -2.105 1.086 -21.509 1.00 71.12 181 GLU A N 1
ATOM 1417 C CA . GLU A 1 181 ? -3.364 1.599 -22.101 1.00 71.12 181 GLU A CA 1
ATOM 1418 C C . GLU A 1 181 ? -4.328 2.251 -21.094 1.00 71.12 181 GLU A C 1
ATOM 1420 O O . GLU A 1 181 ? -5.492 2.529 -21.392 1.00 71.12 181 GLU A O 1
ATOM 1425 N N . SER A 1 182 ? -3.880 2.442 -19.870 1.00 64.31 182 SER A N 1
ATOM 1426 C CA . SER A 1 182 ? -4.701 2.862 -18.745 1.00 64.31 182 SER A CA 1
ATOM 1427 C C . SER A 1 182 ? -4.624 4.362 -18.520 1.00 64.31 182 SER A C 1
ATOM 1429 O O . SER A 1 182 ? -3.551 4.934 -18.348 1.00 64.31 182 SER A O 1
ATOM 1431 N N . ILE A 1 183 ? -5.792 4.998 -18.472 1.00 69.06 183 ILE A N 1
ATOM 1432 C CA . ILE A 1 183 ? -5.919 6.395 -18.066 1.00 69.06 183 ILE A CA 1
ATOM 1433 C C . ILE A 1 183 ? -5.847 6.443 -16.537 1.00 69.06 183 ILE A C 1
ATOM 1435 O O . ILE A 1 183 ? -6.736 5.918 -15.864 1.00 69.06 183 ILE A O 1
ATOM 1439 N N . GLY A 1 184 ? -4.826 7.109 -15.996 1.00 79.19 184 GLY A N 1
ATOM 1440 C CA . GLY A 1 184 ? -4.683 7.369 -14.563 1.00 79.19 184 GLY A CA 1
ATOM 1441 C C . GLY A 1 184 ? -3.538 6.605 -13.897 1.00 79.19 184 GLY A C 1
ATOM 1442 O O . GLY A 1 184 ? -2.494 6.370 -14.506 1.00 79.19 184 GLY A O 1
ATOM 1443 N N . VAL A 1 185 ? -3.732 6.295 -12.612 1.00 84.38 185 VAL A N 1
ATOM 1444 C CA . VAL A 1 185 ? -2.738 5.634 -11.760 1.00 84.38 185 VAL A CA 1
ATOM 1445 C C . VAL A 1 185 ? -2.898 4.118 -11.844 1.00 84.38 185 VAL A C 1
ATOM 1447 O O . VAL A 1 185 ? -3.961 3.591 -11.525 1.00 84.38 185 VAL A O 1
ATOM 1450 N N . GLU A 1 186 ? -1.828 3.423 -12.212 1.00 90.19 186 GLU A N 1
ATOM 1451 C CA . GLU A 1 186 ? -1.786 1.974 -12.376 1.00 90.19 186 GLU A CA 1
ATOM 1452 C C . GLU A 1 186 ? -0.973 1.274 -11.301 1.00 90.19 186 GLU A C 1
ATOM 1454 O O . GLU A 1 186 ? 0.144 1.680 -10.981 1.00 90.19 186 GLU A O 1
ATOM 1459 N N . GLU A 1 187 ? -1.494 0.156 -10.797 1.00 91.19 187 GLU A N 1
ATOM 1460 C CA . GLU A 1 187 ? -0.695 -0.737 -9.959 1.00 91.19 187 GLU A CA 1
ATOM 1461 C C . GLU A 1 187 ? 0.175 -1.680 -10.787 1.00 91.19 187 GLU A C 1
ATOM 1463 O O . GLU A 1 187 ? -0.152 -2.033 -11.926 1.00 91.19 187 GLU A O 1
ATOM 1468 N N . ASP A 1 188 ? 1.257 -2.128 -10.156 1.00 94.00 188 ASP A N 1
ATOM 1469 C CA . ASP A 1 188 ? 2.260 -2.966 -10.791 1.00 94.00 188 ASP A CA 1
ATOM 1470 C C . ASP A 1 188 ? 1.656 -4.282 -11.295 1.00 94.00 188 ASP A C 1
ATOM 1472 O O . ASP A 1 188 ? 0.922 -4.994 -10.596 1.00 94.00 188 ASP A O 1
ATOM 1476 N N . GLN A 1 189 ? 1.996 -4.614 -12.535 1.00 95.06 189 GLN A N 1
ATOM 1477 C CA . GLN A 1 189 ? 1.574 -5.823 -13.213 1.00 95.06 189 GLN A CA 1
ATOM 1478 C C . GLN A 1 189 ? 2.672 -6.313 -14.133 1.00 95.06 189 GLN A C 1
ATOM 1480 O O . GLN A 1 189 ? 3.013 -5.669 -15.124 1.00 95.06 189 GLN A O 1
ATOM 1485 N N . TYR A 1 190 ? 3.166 -7.508 -13.842 1.00 96.25 190 TYR A N 1
ATOM 1486 C CA . TYR A 1 190 ? 4.099 -8.166 -14.734 1.00 96.25 190 TYR A CA 1
ATOM 1487 C C . TYR A 1 190 ? 3.384 -8.741 -15.965 1.00 96.25 190 TYR A C 1
ATOM 1489 O O . TYR A 1 190 ? 2.253 -9.235 -15.836 1.00 96.25 190 TYR A O 1
ATOM 1497 N N . PRO A 1 191 ? 4.054 -8.748 -17.129 1.00 96.06 191 PRO A N 1
ATOM 1498 C CA . PRO A 1 191 ? 3.638 -9.535 -18.275 1.00 96.06 191 PRO A CA 1
ATOM 1499 C C . PRO A 1 191 ? 3.791 -11.046 -18.006 1.00 96.06 191 PRO A C 1
ATOM 1501 O O . PRO A 1 191 ? 4.534 -11.455 -17.105 1.00 96.06 191 PRO A O 1
ATOM 1504 N N . PRO A 1 192 ? 3.118 -11.904 -18.792 1.00 95.31 192 PRO A N 1
ATOM 1505 C CA . PRO A 1 192 ? 3.323 -13.351 -18.754 1.00 95.31 192 PRO A CA 1
ATOM 1506 C C . PRO A 1 192 ? 4.792 -13.729 -18.979 1.00 95.31 192 PRO A C 1
ATOM 1508 O O . PRO A 1 192 ? 5.473 -13.098 -19.782 1.00 95.31 192 PRO A O 1
ATOM 1511 N N . HIS A 1 193 ? 5.271 -14.785 -18.316 1.00 93.12 193 HIS A N 1
ATOM 1512 C CA . HIS A 1 193 ? 6.631 -15.324 -18.495 1.00 93.12 193 HIS A CA 1
ATOM 1513 C C . HIS A 1 193 ? 7.761 -14.294 -18.325 1.00 93.12 193 HIS A C 1
ATOM 1515 O O . HIS A 1 193 ? 8.781 -14.371 -19.011 1.00 93.12 193 HIS A O 1
ATOM 1521 N N . ILE A 1 194 ? 7.578 -13.333 -17.419 1.00 96.06 194 ILE A N 1
ATOM 1522 C CA . ILE A 1 194 ? 8.604 -12.342 -17.114 1.00 96.06 194 ILE A CA 1
ATOM 1523 C C . ILE A 1 194 ? 9.903 -13.002 -16.626 1.00 96.06 194 ILE A C 1
ATOM 1525 O O . ILE A 1 194 ? 9.898 -13.834 -15.719 1.00 96.06 194 ILE A O 1
ATOM 1529 N N . CYS A 1 195 ? 11.025 -12.575 -17.194 1.00 96.12 195 CYS A N 1
ATOM 1530 C CA . CYS A 1 195 ? 12.355 -12.787 -16.645 1.00 96.12 195 CYS A CA 1
ATOM 1531 C C . CYS A 1 195 ? 13.162 -11.499 -16.810 1.00 96.12 195 CYS A C 1
ATOM 1533 O O . CYS A 1 195 ? 13.091 -10.832 -17.844 1.00 96.12 195 CYS A O 1
ATOM 1535 N N . VAL A 1 196 ? 13.906 -11.141 -15.772 1.00 97.31 196 VAL A N 1
ATOM 1536 C CA . VAL A 1 196 ? 14.669 -9.900 -15.713 1.00 97.31 196 VAL A CA 1
ATOM 1537 C C . VAL A 1 196 ? 16.130 -10.234 -15.488 1.00 97.31 196 VAL A C 1
ATOM 1539 O O . VAL A 1 196 ? 16.456 -11.041 -14.619 1.00 97.31 196 VAL A O 1
ATOM 1542 N N . SER A 1 197 ? 17.013 -9.597 -16.251 1.00 96.62 197 SER A N 1
ATOM 1543 C CA . SER A 1 197 ? 18.454 -9.724 -16.057 1.00 96.62 197 SER A CA 1
ATOM 1544 C C . SER A 1 197 ? 19.152 -8.376 -16.163 1.00 96.62 197 SER A C 1
ATOM 1546 O O . SER A 1 197 ? 18.735 -7.493 -16.914 1.00 96.62 197 SER A O 1
ATOM 1548 N N . VAL A 1 198 ? 20.225 -8.227 -15.399 1.00 95.38 198 VAL A N 1
ATOM 1549 C CA . VAL A 1 198 ? 21.097 -7.055 -15.387 1.00 95.38 198 VAL A CA 1
ATOM 1550 C C . VAL A 1 198 ? 22.519 -7.550 -15.573 1.00 95.38 198 VAL A C 1
ATOM 1552 O O . VAL A 1 198 ? 22.963 -8.434 -14.845 1.00 95.38 198 VAL A O 1
ATOM 1555 N N . ASN A 1 199 ? 23.236 -7.003 -16.553 1.00 93.69 199 ASN A N 1
ATOM 1556 C CA . ASN A 1 199 ? 24.629 -7.354 -16.844 1.00 93.69 199 ASN A CA 1
ATOM 1557 C C . ASN A 1 199 ? 24.852 -8.877 -16.955 1.00 93.69 199 ASN A C 1
ATOM 1559 O O . ASN A 1 199 ? 25.826 -9.416 -16.437 1.00 93.69 199 ASN A O 1
ATOM 1563 N N . HIS A 1 200 ? 23.927 -9.566 -17.635 1.00 89.44 200 HIS A N 1
ATOM 1564 C CA . HIS A 1 200 ? 23.907 -11.025 -17.829 1.00 89.44 200 HIS A CA 1
ATOM 1565 C C . HIS A 1 200 ? 23.620 -11.871 -16.573 1.00 89.44 200 HIS A C 1
ATOM 1567 O O . HIS A 1 200 ? 23.615 -13.098 -16.663 1.00 89.44 200 HIS A O 1
ATOM 1573 N N . ALA A 1 201 ? 23.333 -11.250 -15.427 1.00 94.31 201 ALA A N 1
ATOM 1574 C CA . ALA A 1 201 ? 22.901 -11.926 -14.210 1.00 94.31 201 ALA A CA 1
ATOM 1575 C C . ALA A 1 201 ? 21.381 -11.804 -14.029 1.00 94.31 201 ALA A C 1
ATOM 1577 O O . ALA A 1 201 ? 20.810 -10.723 -14.170 1.00 94.31 201 ALA A O 1
ATOM 1578 N N . ASN A 1 202 ? 20.714 -12.913 -13.708 1.00 94.25 202 ASN A N 1
ATOM 1579 C CA . ASN A 1 202 ? 19.268 -12.922 -13.483 1.00 94.25 202 ASN A CA 1
ATOM 1580 C C . ASN A 1 202 ? 18.915 -12.228 -12.161 1.00 94.25 202 ASN A C 1
ATOM 1582 O O . ASN A 1 202 ? 19.529 -12.494 -11.126 1.00 94.25 202 ASN A O 1
ATOM 1586 N N . CYS A 1 203 ? 17.888 -11.382 -12.192 1.00 93.62 203 CYS A N 1
ATOM 1587 C CA . CYS A 1 203 ? 17.276 -10.801 -11.004 1.00 93.62 203 CYS A CA 1
ATOM 1588 C C . CYS A 1 203 ? 16.156 -11.725 -10.499 1.00 93.62 203 CYS A C 1
ATOM 1590 O O . CYS A 1 203 ? 15.382 -12.248 -11.309 1.00 93.62 203 CYS A O 1
ATOM 1592 N N . PRO A 1 204 ? 16.033 -11.936 -9.180 1.00 92.31 204 PRO A N 1
ATOM 1593 C CA . PRO A 1 204 ? 14.946 -12.731 -8.627 1.00 92.31 204 PRO A CA 1
ATOM 1594 C C . PRO A 1 204 ? 13.601 -12.029 -8.856 1.00 92.31 204 PRO A C 1
ATOM 1596 O O . PRO A 1 204 ? 13.409 -10.881 -8.461 1.00 92.31 204 PRO A O 1
ATOM 1599 N N . VAL A 1 205 ? 12.655 -12.732 -9.484 1.00 92.81 205 VAL A N 1
ATOM 1600 C CA . VAL A 1 205 ? 11.281 -12.252 -9.695 1.00 92.81 205 VAL A CA 1
ATOM 1601 C C . VAL A 1 205 ? 10.319 -13.159 -8.937 1.00 92.81 205 VAL A C 1
ATOM 1603 O O . VAL A 1 205 ? 10.038 -14.284 -9.353 1.00 92.81 205 VAL A O 1
ATOM 1606 N N . GLU A 1 206 ? 9.801 -12.675 -7.810 1.00 89.44 206 GLU A N 1
ATOM 1607 C CA . GLU A 1 206 ? 8.830 -13.411 -7.002 1.00 89.44 206 GLU A CA 1
ATOM 1608 C C . GLU A 1 206 ? 7.415 -13.220 -7.549 1.00 89.44 206 GLU A C 1
ATOM 1610 O O . GLU A 1 206 ? 6.815 -12.150 -7.423 1.00 89.44 206 GLU A O 1
ATOM 1615 N N . CYS A 1 207 ? 6.845 -14.266 -8.147 1.00 90.06 207 CYS A N 1
ATOM 1616 C CA . CYS A 1 207 ? 5.482 -14.205 -8.654 1.00 90.06 207 CYS A CA 1
ATOM 1617 C C . CYS A 1 207 ? 4.771 -15.565 -8.597 1.00 90.06 207 CYS A C 1
ATOM 1619 O O . CYS A 1 207 ? 5.399 -16.618 -8.508 1.00 90.06 207 CYS A O 1
ATOM 1621 N N . THR A 1 208 ? 3.436 -15.543 -8.603 1.00 90.62 208 THR A N 1
ATOM 1622 C CA . THR A 1 208 ? 2.602 -16.756 -8.546 1.00 90.62 208 THR A CA 1
ATOM 1623 C C . THR A 1 208 ? 1.556 -16.722 -9.645 1.00 90.62 208 THR A C 1
ATOM 1625 O O . THR A 1 208 ? 0.968 -15.675 -9.911 1.00 90.62 208 THR A O 1
ATOM 1628 N N . TYR A 1 209 ? 1.292 -17.864 -10.268 1.00 92.00 209 TYR A N 1
ATOM 1629 C CA . TYR A 1 209 ? 0.323 -17.979 -11.354 1.00 92.00 209 TYR A CA 1
ATOM 1630 C C . TYR A 1 209 ? -0.914 -18.722 -10.862 1.00 92.00 209 TYR A C 1
ATOM 1632 O O . TYR A 1 209 ? -0.811 -19.728 -10.165 1.00 92.00 209 TYR A O 1
ATOM 1640 N N . SER A 1 210 ? -2.092 -18.223 -11.227 1.00 91.38 210 SER A N 1
ATOM 1641 C CA . SER A 1 210 ? -3.366 -18.879 -10.910 1.00 91.38 210 SER A CA 1
ATOM 1642 C C . SER A 1 210 ? -3.643 -20.084 -11.814 1.00 91.38 210 SER A C 1
ATOM 1644 O O . SER A 1 210 ? -4.482 -20.925 -11.497 1.00 91.38 210 SER A O 1
ATOM 1646 N N . SER A 1 211 ? -2.958 -20.165 -12.957 1.00 91.06 211 SER A N 1
ATOM 1647 C CA . SER A 1 211 ? -3.115 -21.215 -13.955 1.00 91.06 211 SER A CA 1
ATOM 1648 C C . SER A 1 211 ? -1.848 -21.367 -14.793 1.00 91.06 211 SER A C 1
ATOM 1650 O O . SER A 1 211 ? -1.107 -20.408 -14.984 1.00 91.06 211 SER A O 1
ATOM 1652 N N . ASN A 1 212 ? -1.658 -22.556 -15.366 1.00 88.12 212 ASN A N 1
ATOM 1653 C CA . ASN A 1 212 ? -0.567 -22.855 -16.299 1.00 88.12 212 ASN A CA 1
ATOM 1654 C C . ASN A 1 212 ? -0.934 -22.547 -17.763 1.00 88.12 212 ASN A C 1
ATOM 1656 O O . ASN A 1 212 ? -0.204 -22.927 -18.676 1.00 88.12 212 ASN A O 1
ATOM 1660 N N . LYS A 1 213 ? -2.089 -21.916 -18.015 1.00 90.62 213 LYS A N 1
ATOM 1661 C CA . LYS A 1 213 ? -2.485 -21.522 -19.372 1.00 90.62 213 LYS A CA 1
ATOM 1662 C C . LYS A 1 213 ? -1.480 -20.518 -19.934 1.00 90.62 213 LYS A C 1
ATOM 1664 O O . LYS A 1 213 ? -1.070 -19.590 -19.238 1.00 90.62 213 LYS A O 1
ATOM 1669 N N . LEU A 1 214 ? -1.134 -20.682 -21.206 1.00 88.25 214 LEU A N 1
ATOM 1670 C CA . LEU A 1 214 ? -0.234 -19.769 -21.899 1.00 88.25 214 LEU A CA 1
ATOM 1671 C C . LEU A 1 214 ? -0.793 -18.337 -21.874 1.00 88.25 214 LEU A C 1
ATOM 1673 O O . LEU A 1 214 ? -1.996 -18.137 -22.045 1.00 88.25 214 LEU A O 1
ATOM 1677 N N . GLY A 1 215 ? 0.076 -17.356 -21.625 1.00 88.94 215 GLY A N 1
ATOM 1678 C CA . GLY A 1 215 ? -0.324 -15.952 -21.513 1.00 88.94 215 GLY A CA 1
ATOM 1679 C C . GLY A 1 215 ? -1.030 -15.586 -20.204 1.00 88.94 215 GLY A C 1
ATOM 1680 O O . GLY A 1 215 ? -1.515 -14.464 -20.077 1.00 88.94 215 GLY A O 1
ATOM 1681 N N . THR A 1 216 ? -1.087 -16.495 -19.221 1.00 93.12 216 THR A N 1
ATOM 1682 C CA . THR A 1 216 ? -1.570 -16.156 -17.874 1.00 93.12 216 THR A CA 1
ATOM 1683 C C . THR A 1 216 ? -0.600 -15.180 -17.220 1.00 93.12 216 THR A C 1
ATOM 1685 O O . THR A 1 216 ? 0.587 -15.468 -17.068 1.00 93.12 216 THR A O 1
ATOM 1688 N N . GLU A 1 217 ? -1.110 -14.022 -16.819 1.00 95.25 217 GLU A N 1
ATOM 1689 C CA . GLU A 1 217 ? -0.339 -13.042 -16.064 1.00 95.25 217 GLU A CA 1
ATOM 1690 C C . GLU A 1 217 ? -0.149 -13.484 -14.611 1.00 95.25 217 GLU A C 1
ATOM 1692 O O . GLU A 1 217 ? -1.022 -14.158 -14.047 1.00 95.25 217 GLU A O 1
ATOM 1697 N N . PRO A 1 218 ? 0.947 -13.064 -13.964 1.00 94.56 218 PRO A N 1
ATOM 1698 C CA . PRO A 1 218 ? 1.112 -13.292 -12.543 1.00 94.56 218 PRO A CA 1
ATOM 1699 C C . PRO A 1 218 ? 0.009 -12.647 -11.700 1.00 94.56 218 PRO A C 1
ATOM 1701 O O . PRO A 1 218 ? -0.459 -11.536 -11.969 1.00 94.56 218 PRO A O 1
ATOM 1704 N N . SER A 1 219 ? -0.380 -13.359 -10.645 1.00 92.88 219 SER A N 1
ATOM 1705 C CA . SER A 1 219 ? -1.366 -12.916 -9.662 1.00 92.88 219 SER A CA 1
ATOM 1706 C C . SER A 1 219 ? -0.829 -11.731 -8.869 1.00 92.88 219 SER A C 1
ATOM 1708 O O . SER A 1 219 ? 0.314 -11.747 -8.409 1.00 92.88 219 SER A O 1
ATOM 1710 N N . ARG A 1 220 ? -1.682 -10.729 -8.648 1.00 89.75 220 ARG A N 1
ATOM 1711 C CA . ARG A 1 220 ? -1.355 -9.570 -7.812 1.00 89.75 220 ARG A CA 1
ATOM 1712 C C . ARG A 1 220 ? -1.256 -9.944 -6.324 1.00 89.75 220 ARG A C 1
ATOM 1714 O O . ARG A 1 220 ? -1.923 -10.884 -5.879 1.00 89.75 220 ARG A O 1
ATOM 1721 N N . PRO A 1 221 ? -0.480 -9.186 -5.529 1.00 88.88 221 PRO A N 1
ATOM 1722 C CA . PRO A 1 221 ? 0.326 -8.021 -5.923 1.00 88.88 221 PRO A CA 1
ATOM 1723 C C . PRO A 1 221 ? 1.643 -8.414 -6.615 1.00 88.88 221 PRO A C 1
ATOM 1725 O O . PRO A 1 221 ? 2.326 -9.328 -6.153 1.00 88.88 221 PRO A O 1
ATOM 1728 N N . CYS A 1 222 ? 2.002 -7.705 -7.691 1.00 92.44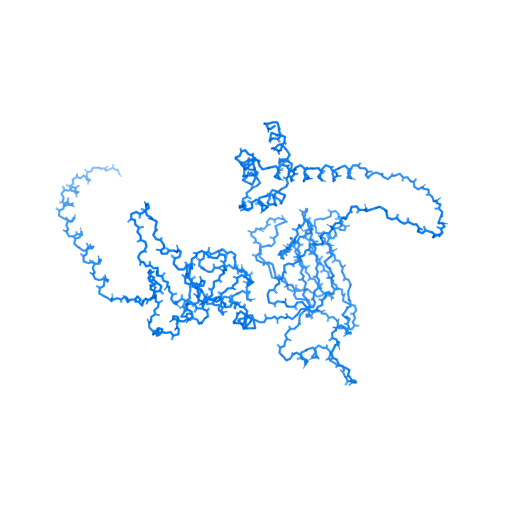 222 CYS A N 1
ATOM 1729 C CA . CYS A 1 222 ? 3.350 -7.751 -8.269 1.00 92.44 222 CYS A CA 1
ATOM 1730 C C . CYS A 1 222 ? 4.239 -6.766 -7.503 1.00 92.44 222 CYS A C 1
ATOM 1732 O O . CYS A 1 222 ? 3.787 -5.671 -7.170 1.00 92.44 222 CYS A O 1
ATOM 1734 N N . ARG A 1 223 ? 5.475 -7.156 -7.183 1.00 91.50 223 ARG A N 1
ATOM 1735 C CA . ARG A 1 223 ? 6.386 -6.310 -6.401 1.00 91.50 223 ARG A CA 1
ATOM 1736 C C . ARG A 1 223 ? 7.308 -5.498 -7.301 1.00 91.50 223 ARG A C 1
ATOM 1738 O O . ARG A 1 223 ? 7.514 -5.846 -8.460 1.00 91.50 223 ARG A O 1
ATOM 1745 N N . PRO A 1 224 ? 7.935 -4.454 -6.781 1.00 94.25 224 PRO A N 1
ATOM 1746 C CA . PRO A 1 224 ? 9.090 -3.903 -7.456 1.00 94.25 224 PRO A CA 1
ATOM 1747 C C . PRO A 1 224 ? 10.248 -4.909 -7.446 1.00 94.25 224 PRO A C 1
ATOM 1749 O O . PRO A 1 224 ? 10.395 -5.675 -6.494 1.00 94.25 224 PRO A O 1
ATOM 1752 N N . ILE A 1 225 ? 11.032 -4.948 -8.522 1.00 95.69 225 ILE A N 1
ATOM 1753 C CA . ILE A 1 225 ? 12.152 -5.883 -8.689 1.00 95.69 225 ILE A CA 1
ATOM 1754 C C . ILE A 1 225 ? 13.449 -5.131 -8.396 1.00 95.69 225 ILE A C 1
ATOM 1756 O O . ILE A 1 225 ? 13.735 -4.122 -9.040 1.00 95.69 225 ILE A O 1
ATOM 1760 N N . ASP A 1 226 ? 14.233 -5.625 -7.443 1.00 92.56 226 ASP A N 1
ATOM 1761 C CA . ASP A 1 226 ? 15.520 -5.029 -7.092 1.00 92.56 226 ASP A CA 1
ATOM 1762 C C . ASP A 1 226 ? 16.594 -5.381 -8.136 1.00 92.56 226 ASP A C 1
ATOM 1764 O O . ASP A 1 226 ? 16.916 -6.549 -8.380 1.00 92.56 226 ASP A O 1
ATOM 1768 N N . LEU A 1 227 ? 17.140 -4.351 -8.782 1.00 92.44 227 LEU A N 1
ATOM 1769 C CA . LEU A 1 227 ? 18.236 -4.462 -9.743 1.00 92.44 227 LEU A CA 1
ATOM 1770 C C . LEU A 1 227 ? 19.606 -4.272 -9.084 1.00 92.44 227 LEU A C 1
ATOM 1772 O O . LEU A 1 227 ? 20.618 -4.658 -9.671 1.00 92.44 227 LEU A O 1
ATOM 1776 N N . THR A 1 228 ? 19.648 -3.690 -7.882 1.00 88.81 228 THR A N 1
ATOM 1777 C CA . THR A 1 228 ? 20.861 -3.239 -7.179 1.00 88.81 228 THR A CA 1
ATOM 1778 C C . THR A 1 228 ? 21.992 -4.268 -7.133 1.00 88.81 228 THR A C 1
ATOM 1780 O O . THR A 1 228 ? 23.126 -3.878 -7.427 1.00 88.81 228 THR A O 1
ATOM 1783 N N . PRO A 1 229 ? 21.749 -5.565 -6.838 1.00 88.19 229 PRO A N 1
ATOM 1784 C CA . PRO A 1 229 ? 22.823 -6.536 -6.625 1.00 88.19 229 PRO A CA 1
ATOM 1785 C C . PRO A 1 229 ? 23.742 -6.743 -7.832 1.00 88.19 229 PRO A C 1
ATOM 1787 O O . PRO A 1 229 ? 24.891 -7.145 -7.667 1.00 88.19 229 PRO A O 1
ATOM 1790 N N . ASN A 1 230 ? 23.247 -6.461 -9.040 1.00 88.06 230 ASN A N 1
ATOM 1791 C CA . ASN A 1 230 ? 23.932 -6.770 -10.293 1.00 88.06 230 ASN A CA 1
ATOM 1792 C C . ASN A 1 230 ? 24.440 -5.518 -11.033 1.00 88.06 230 ASN A C 1
ATOM 1794 O O . ASN A 1 230 ? 24.938 -5.637 -12.154 1.00 88.06 230 ASN A O 1
ATOM 1798 N N . LEU A 1 231 ? 24.318 -4.318 -10.448 1.00 86.75 231 LEU A N 1
ATOM 1799 C CA . LEU A 1 231 ? 24.692 -3.065 -11.111 1.00 86.75 231 LEU A CA 1
ATOM 1800 C C . LEU A 1 231 ? 26.189 -2.757 -11.029 1.00 86.75 231 LEU A C 1
ATOM 1802 O O . LEU A 1 231 ? 26.837 -2.870 -9.990 1.00 86.75 231 LEU A O 1
ATOM 1806 N N . TYR A 1 232 ? 26.722 -2.241 -12.130 1.00 84.31 232 TYR A N 1
ATOM 1807 C CA . TYR A 1 232 ? 28.001 -1.557 -12.187 1.00 84.31 232 TYR A CA 1
ATOM 1808 C C . TYR A 1 232 ? 27.828 -0.080 -11.835 1.00 84.31 232 TYR A C 1
ATOM 1810 O O . TYR A 1 232 ? 27.007 0.624 -12.415 1.00 84.31 232 TYR A O 1
ATOM 1818 N N . LEU A 1 233 ? 28.650 0.418 -10.914 1.00 75.00 233 LEU A N 1
ATOM 1819 C CA . LEU A 1 233 ? 28.570 1.808 -10.447 1.00 75.00 233 LEU A CA 1
ATOM 1820 C C . LEU A 1 233 ? 29.170 2.827 -11.415 1.00 75.00 233 LEU A C 1
ATOM 1822 O O . LEU A 1 233 ? 28.756 3.978 -11.438 1.00 75.00 233 LEU A O 1
ATOM 1826 N N . THR A 1 234 ? 30.181 2.418 -12.177 1.00 75.69 234 THR A N 1
ATOM 1827 C CA . THR A 1 234 ? 31.001 3.321 -13.001 1.00 75.69 234 THR A CA 1
ATOM 1828 C C . THR A 1 234 ? 30.905 3.027 -14.491 1.00 75.69 234 THR A C 1
ATOM 1830 O O . THR A 1 234 ? 31.520 3.724 -15.291 1.00 75.69 234 THR A O 1
ATOM 1833 N N . PHE A 1 235 ? 30.169 1.984 -14.869 1.00 83.81 235 PHE A N 1
ATOM 1834 C CA . PHE A 1 235 ? 30.040 1.526 -16.247 1.00 83.81 235 PHE A CA 1
ATOM 1835 C C . PHE A 1 235 ? 28.580 1.563 -16.688 1.00 83.81 235 PHE A C 1
ATOM 1837 O O . PHE A 1 235 ? 27.669 1.666 -15.866 1.00 83.81 235 PHE A O 1
ATOM 1844 N N . THR A 1 236 ? 28.365 1.484 -18.000 1.00 90.44 236 THR A N 1
ATOM 1845 C CA . THR A 1 236 ? 27.031 1.266 -18.559 1.00 90.44 236 THR A CA 1
ATOM 1846 C C . THR A 1 236 ? 26.462 -0.035 -18.010 1.00 90.44 236 THR A C 1
ATOM 1848 O O . THR A 1 236 ? 27.112 -1.077 -18.082 1.00 90.44 236 THR A O 1
ATOM 1851 N N . ASN A 1 237 ? 25.242 0.023 -17.495 1.00 91.75 237 ASN A N 1
ATOM 1852 C CA . ASN A 1 237 ? 24.465 -1.150 -17.138 1.00 91.75 237 ASN A CA 1
ATOM 1853 C C . ASN A 1 237 ? 23.584 -1.546 -18.313 1.00 91.75 237 ASN A C 1
ATOM 1855 O O . ASN A 1 237 ? 22.936 -0.689 -18.921 1.00 91.75 237 ASN A O 1
ATOM 1859 N N . ARG A 1 238 ? 23.537 -2.846 -18.605 1.00 95.06 238 ARG A N 1
ATOM 1860 C CA . ARG A 1 238 ? 22.571 -3.426 -19.536 1.00 95.06 238 ARG A CA 1
ATOM 1861 C C . ARG A 1 238 ? 21.485 -4.138 -18.754 1.00 95.06 238 ARG A C 1
ATOM 1863 O O . ARG A 1 238 ? 21.770 -5.049 -17.984 1.00 95.06 238 ARG A O 1
ATOM 1870 N N . PHE A 1 239 ? 20.252 -3.733 -18.993 1.00 94.56 239 PHE A N 1
ATOM 1871 C CA . PHE A 1 239 ? 19.056 -4.288 -18.389 1.00 94.56 239 PHE A CA 1
ATOM 1872 C C . PHE A 1 239 ? 18.195 -4.926 -19.475 1.00 94.56 239 PHE A C 1
ATOM 1874 O O . PHE A 1 239 ? 17.878 -4.270 -20.463 1.00 94.56 239 PHE A O 1
ATOM 1881 N N . SER A 1 240 ? 17.834 -6.195 -19.304 1.00 96.44 240 SER A N 1
ATOM 1882 C CA . SER A 1 240 ? 17.070 -6.958 -20.293 1.00 96.44 240 SER A CA 1
ATOM 1883 C C . SER A 1 240 ? 15.816 -7.548 -19.659 1.00 96.44 240 SER A C 1
ATOM 1885 O O . SER A 1 240 ? 15.881 -8.173 -18.594 1.00 96.44 240 SER A O 1
ATOM 1887 N N . VAL A 1 241 ? 14.685 -7.381 -20.340 1.00 97.44 241 VAL A N 1
ATOM 1888 C CA . VAL A 1 241 ? 13.377 -7.911 -19.949 1.00 97.44 241 VAL A CA 1
ATOM 1889 C C . VAL A 1 241 ? 12.923 -8.909 -21.000 1.00 97.44 241 VAL A C 1
ATOM 1891 O O . VAL A 1 241 ? 12.598 -8.535 -22.126 1.00 97.44 241 VAL A O 1
ATOM 1894 N N . LEU A 1 242 ? 12.851 -10.175 -20.609 1.00 96.56 242 LEU A N 1
ATOM 1895 C CA . LEU A 1 242 ? 12.162 -11.208 -21.366 1.00 96.56 242 LEU A CA 1
ATOM 1896 C C . LEU A 1 242 ? 10.702 -11.241 -20.908 1.00 96.56 242 LEU A C 1
ATOM 1898 O O . LEU A 1 242 ? 10.430 -11.315 -19.709 1.00 96.56 242 LEU A O 1
ATOM 1902 N N . TRP A 1 243 ? 9.760 -11.187 -21.843 1.00 96.50 243 TRP A N 1
ATOM 1903 C CA . TRP A 1 243 ? 8.333 -11.153 -21.529 1.00 96.50 243 TRP A CA 1
ATOM 1904 C C . TRP A 1 243 ? 7.481 -11.778 -22.632 1.00 96.50 243 TRP A C 1
ATOM 1906 O O . TRP A 1 243 ? 7.882 -11.848 -23.789 1.00 96.50 243 TRP A O 1
ATOM 1916 N N . GLY A 1 244 ? 6.294 -12.253 -22.273 1.00 94.94 244 GLY A N 1
ATOM 1917 C CA . GLY A 1 244 ? 5.309 -12.790 -23.200 1.00 94.94 244 GLY A CA 1
ATOM 1918 C C . GLY A 1 244 ? 4.335 -11.717 -23.680 1.00 94.94 244 GLY A C 1
ATOM 1919 O O . GLY A 1 244 ? 3.550 -11.187 -22.895 1.00 94.94 244 GLY A O 1
ATOM 1920 N N . ASN A 1 245 ? 4.327 -11.438 -24.978 1.00 93.94 245 ASN A N 1
ATOM 1921 C CA . ASN A 1 245 ? 3.350 -10.589 -25.639 1.00 93.94 245 ASN A CA 1
ATOM 1922 C C . ASN A 1 245 ? 2.124 -11.399 -26.084 1.00 93.94 245 ASN A C 1
ATOM 1924 O O . ASN A 1 245 ? 2.134 -12.072 -27.114 1.00 93.94 245 ASN A O 1
ATOM 1928 N N . PHE A 1 246 ? 1.039 -11.281 -25.319 1.00 92.56 246 PHE A N 1
ATOM 1929 C CA . PHE A 1 246 ? -0.253 -11.913 -25.608 1.00 92.56 246 PHE A CA 1
ATOM 1930 C C . PHE A 1 246 ? -1.357 -10.879 -25.880 1.00 92.56 246 PHE A C 1
ATOM 1932 O O . PHE A 1 246 ? -2.515 -11.074 -25.513 1.00 92.56 246 PHE A O 1
ATOM 1939 N N . GLY A 1 247 ? -0.995 -9.759 -26.520 1.00 89.00 247 GLY A N 1
ATOM 1940 C CA . GLY A 1 247 ? -1.942 -8.727 -26.956 1.00 89.00 247 GLY A CA 1
ATOM 1941 C C . GLY A 1 247 ? -2.239 -7.638 -25.923 1.00 89.00 247 GLY A C 1
ATOM 1942 O O . GLY A 1 247 ? -3.202 -6.893 -26.092 1.00 89.00 247 GLY A O 1
ATOM 1943 N N . LYS A 1 248 ? -1.429 -7.539 -24.864 1.00 91.00 248 LYS A N 1
ATOM 1944 C CA . LYS A 1 248 ? -1.462 -6.433 -23.900 1.00 91.00 248 LYS A CA 1
ATOM 1945 C C . LYS A 1 248 ? -0.163 -5.640 -23.957 1.00 91.00 248 LYS A C 1
ATOM 1947 O O . LYS A 1 248 ? 0.905 -6.220 -24.138 1.00 91.00 248 LYS A O 1
ATOM 1952 N N . SER A 1 249 ? -0.276 -4.331 -23.764 1.00 92.06 249 SER A N 1
ATOM 1953 C CA . SER A 1 249 ? 0.856 -3.406 -23.735 1.00 92.06 249 SER A CA 1
ATOM 1954 C C . SER A 1 249 ? 1.245 -3.063 -22.303 1.00 92.06 249 SER A C 1
ATOM 1956 O O . SER A 1 249 ? 0.380 -2.800 -21.460 1.00 92.06 249 SER A O 1
ATOM 1958 N N . TYR A 1 250 ? 2.550 -3.054 -22.051 1.00 94.88 250 TYR A N 1
ATOM 1959 C CA . TYR A 1 250 ? 3.138 -2.796 -20.742 1.00 94.88 250 TYR A CA 1
ATOM 1960 C C . TYR A 1 250 ? 4.138 -1.651 -20.828 1.00 94.88 250 TYR A C 1
ATOM 1962 O O . TYR A 1 250 ? 4.833 -1.496 -21.830 1.00 94.88 250 TYR A O 1
ATOM 1970 N N . THR A 1 251 ? 4.227 -0.873 -19.759 1.00 94.94 251 THR A N 1
ATOM 1971 C CA . THR A 1 251 ? 5.187 0.214 -19.597 1.00 94.94 251 THR A CA 1
ATOM 1972 C C . THR A 1 251 ? 6.103 -0.118 -18.435 1.00 94.94 251 THR A C 1
ATOM 1974 O O . THR A 1 251 ? 5.646 -0.578 -17.389 1.00 94.94 251 THR A O 1
ATOM 1977 N N . VAL A 1 252 ? 7.396 0.122 -18.619 1.00 96.44 252 VAL A N 1
ATOM 1978 C CA . VAL A 1 252 ? 8.429 -0.127 -17.621 1.00 96.44 252 VAL A CA 1
ATOM 1979 C C . VAL A 1 252 ? 9.058 1.156 -17.117 1.00 96.44 252 VAL A C 1
ATOM 1981 O O . VAL A 1 252 ? 9.154 2.127 -17.855 1.00 96.44 252 VAL A O 1
ATOM 1984 N N . ALA A 1 253 ? 9.537 1.153 -15.881 1.00 95.50 253 ALA A N 1
ATOM 1985 C CA . ALA A 1 253 ? 10.325 2.245 -15.330 1.00 95.50 253 ALA A CA 1
ATOM 1986 C C . ALA A 1 253 ? 11.358 1.712 -14.335 1.00 95.50 253 ALA A C 1
ATOM 1988 O O . ALA A 1 253 ? 11.176 0.648 -13.737 1.00 95.50 253 ALA A O 1
ATOM 1989 N N . VAL A 1 254 ? 12.440 2.466 -14.153 1.00 94.94 254 VAL A N 1
ATOM 1990 C CA . VAL A 1 254 ? 13.487 2.178 -13.166 1.00 94.94 254 VAL A CA 1
ATOM 1991 C C . VAL A 1 254 ? 13.696 3.418 -12.313 1.00 94.94 254 VAL A C 1
ATOM 1993 O O . VAL A 1 254 ? 13.967 4.504 -12.830 1.00 94.94 254 VAL A O 1
ATOM 1996 N N . TYR A 1 255 ? 13.597 3.244 -11.002 1.00 92.69 255 TYR A N 1
ATOM 1997 C CA . TYR A 1 255 ? 13.710 4.311 -10.018 1.00 92.69 255 TYR A CA 1
ATOM 1998 C C . TYR A 1 255 ? 14.852 4.027 -9.052 1.00 92.69 255 TYR A C 1
ATOM 2000 O O . TYR A 1 255 ? 15.070 2.885 -8.668 1.00 92.69 255 TYR A O 1
ATOM 2008 N N . LEU A 1 256 ? 15.538 5.071 -8.601 1.00 89.38 256 LEU A N 1
ATOM 2009 C CA . LEU A 1 256 ? 16.324 4.998 -7.376 1.00 89.38 256 LEU A CA 1
ATOM 2010 C C . LEU A 1 256 ? 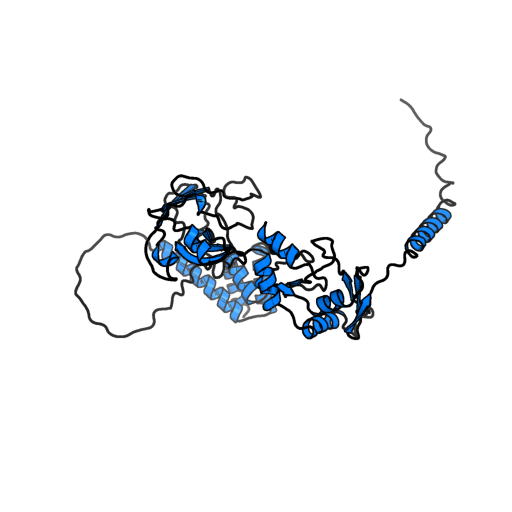15.379 5.310 -6.217 1.00 89.38 256 LEU A C 1
ATOM 2012 O O . LEU A 1 256 ? 14.753 6.370 -6.223 1.00 89.38 256 LEU A O 1
ATOM 2016 N N . ALA A 1 257 ? 15.240 4.412 -5.247 1.00 89.62 257 ALA A N 1
ATOM 2017 C CA . ALA A 1 257 ? 14.290 4.568 -4.153 1.00 89.62 257 ALA A CA 1
ATOM 2018 C C . ALA A 1 257 ? 14.915 4.231 -2.798 1.00 89.62 257 ALA A C 1
ATOM 2020 O O . ALA A 1 257 ? 15.684 3.283 -2.672 1.00 89.62 257 ALA A O 1
ATOM 2021 N N . ARG A 1 258 ? 14.549 4.991 -1.764 1.00 88.56 258 ARG A N 1
ATOM 2022 C CA . ARG A 1 258 ? 14.786 4.614 -0.369 1.00 88.56 258 ARG A CA 1
ATOM 2023 C C . ARG A 1 258 ? 13.705 3.623 0.058 1.00 88.56 258 ARG A C 1
ATOM 2025 O O . ARG A 1 258 ? 12.518 3.924 -0.075 1.00 88.56 258 ARG A O 1
ATOM 2032 N N . VAL A 1 259 ? 14.113 2.480 0.598 1.00 90.50 259 VAL A N 1
ATOM 2033 C CA . VAL A 1 259 ? 13.210 1.520 1.235 1.00 90.50 259 VAL A CA 1
ATOM 2034 C C . VAL A 1 259 ? 12.819 2.069 2.601 1.00 90.50 259 VAL A C 1
ATOM 2036 O O . VAL A 1 259 ? 13.676 2.414 3.418 1.00 90.50 259 VAL A O 1
ATOM 2039 N N . VAL A 1 260 ? 11.518 2.196 2.826 1.00 93.31 260 VAL A N 1
ATOM 2040 C CA . VAL A 1 260 ? 10.944 2.719 4.066 1.00 93.31 260 VAL A CA 1
ATOM 2041 C C . VAL A 1 260 ? 10.462 1.529 4.891 1.00 93.31 260 VAL A C 1
ATOM 2043 O O . VAL A 1 260 ? 9.570 0.827 4.420 1.00 93.31 260 VAL A O 1
ATOM 2046 N N . PRO A 1 261 ? 11.019 1.263 6.084 1.00 94.81 261 PRO A N 1
ATOM 2047 C CA . PRO A 1 261 ? 10.582 0.144 6.908 1.00 94.81 261 PRO A CA 1
ATOM 2048 C C . PRO A 1 261 ? 9.185 0.380 7.497 1.00 94.81 261 PRO A C 1
ATOM 2050 O O . PRO A 1 261 ? 8.727 1.517 7.643 1.00 94.81 261 PRO A O 1
ATOM 2053 N N . SER A 1 262 ? 8.507 -0.698 7.900 1.00 97.25 262 SER A N 1
ATOM 2054 C CA . SER A 1 262 ? 7.168 -0.610 8.513 1.00 97.25 262 SER A CA 1
ATOM 2055 C C . SER A 1 262 ? 7.108 0.287 9.754 1.00 97.25 262 SER A C 1
ATOM 2057 O O . SER A 1 262 ? 6.081 0.927 9.984 1.00 97.25 262 SER A O 1
ATOM 2059 N N . GLN A 1 263 ? 8.197 0.375 10.523 1.00 96.25 263 GLN A N 1
ATOM 2060 C CA . GLN A 1 263 ? 8.287 1.248 11.694 1.00 96.25 263 GLN A CA 1
ATOM 2061 C C . GLN A 1 263 ? 8.254 2.739 11.317 1.00 96.25 263 GLN A C 1
ATOM 2063 O O . GLN A 1 263 ? 7.482 3.490 11.907 1.00 96.25 263 GLN A O 1
ATOM 2068 N N . ASP A 1 264 ? 8.993 3.153 10.284 1.00 95.75 264 ASP A N 1
ATOM 2069 C CA . ASP A 1 264 ? 8.986 4.540 9.797 1.00 95.75 264 ASP A CA 1
ATOM 2070 C C . ASP A 1 264 ? 7.583 4.940 9.301 1.00 95.75 264 ASP A C 1
ATOM 2072 O O . ASP A 1 264 ? 7.099 6.036 9.590 1.00 95.75 264 ASP A O 1
ATOM 2076 N N . LEU A 1 265 ? 6.882 4.032 8.609 1.00 97.25 265 LEU A N 1
ATOM 2077 C CA . LEU A 1 265 ? 5.492 4.256 8.193 1.00 97.25 265 LEU A CA 1
ATOM 2078 C C . LEU A 1 265 ? 4.521 4.345 9.377 1.00 97.25 265 LEU A C 1
ATOM 2080 O O . LEU A 1 265 ? 3.553 5.106 9.324 1.00 97.25 265 LEU A O 1
ATOM 2084 N N . LEU A 1 266 ? 4.757 3.584 10.447 1.00 98.31 266 LEU A N 1
ATOM 2085 C CA . LEU A 1 266 ? 3.952 3.666 11.664 1.00 98.31 266 LEU A CA 1
ATOM 2086 C C . LEU A 1 266 ? 4.115 5.032 12.337 1.00 98.31 266 LEU A C 1
ATOM 2088 O O . LEU A 1 266 ? 3.125 5.638 12.752 1.00 98.31 266 LEU A O 1
ATOM 2092 N N . ASP A 1 267 ? 5.345 5.534 12.414 1.00 97.50 267 ASP A N 1
ATOM 2093 C CA . ASP A 1 267 ? 5.638 6.847 12.987 1.00 97.50 267 ASP A CA 1
ATOM 2094 C C . ASP A 1 267 ? 5.094 7.985 12.103 1.00 97.50 267 ASP A C 1
ATOM 2096 O O . ASP A 1 267 ? 4.565 8.984 12.609 1.00 97.50 267 ASP A O 1
ATOM 2100 N N . GLN A 1 268 ? 5.076 7.795 10.780 1.00 97.06 268 GLN A N 1
ATOM 2101 C CA . GLN A 1 268 ? 4.345 8.677 9.869 1.00 97.06 268 GLN A CA 1
ATOM 2102 C C . GLN A 1 268 ? 2.830 8.672 10.148 1.00 97.06 268 GLN A C 1
ATOM 2104 O O . GLN A 1 268 ? 2.227 9.744 10.233 1.00 97.06 268 GLN A O 1
ATOM 2109 N N . LEU A 1 269 ? 2.188 7.512 10.339 1.00 97.50 269 LEU A N 1
ATOM 2110 C CA . LEU A 1 269 ? 0.755 7.464 10.681 1.00 97.50 269 LEU A CA 1
ATOM 2111 C C . LEU A 1 269 ? 0.458 8.166 12.009 1.00 97.50 269 LEU A C 1
ATOM 2113 O O . LEU A 1 269 ? -0.504 8.926 12.098 1.00 97.50 269 LEU A O 1
ATOM 2117 N N . ARG A 1 270 ? 1.299 7.958 13.026 1.00 97.69 270 ARG A N 1
ATOM 2118 C CA . ARG A 1 270 ? 1.159 8.603 14.343 1.00 97.69 270 ARG A CA 1
ATOM 2119 C C . ARG A 1 270 ? 1.233 10.124 14.272 1.00 97.69 270 ARG A C 1
ATOM 2121 O O . ARG A 1 270 ? 0.571 10.794 15.056 1.00 97.69 270 ARG A O 1
ATOM 2128 N N . SER A 1 271 ? 2.022 10.664 13.349 1.00 96.81 271 SER A N 1
ATOM 2129 C CA . SER A 1 271 ? 2.195 12.112 13.196 1.00 96.81 271 SER A CA 1
ATOM 2130 C C . SER A 1 271 ? 1.176 12.763 12.259 1.00 96.81 271 SER A C 1
ATOM 2132 O O . SER A 1 271 ? 0.896 13.949 12.415 1.00 96.81 271 SER A O 1
ATOM 2134 N N . THR A 1 272 ? 0.609 12.021 11.302 1.00 96.06 272 THR A N 1
ATOM 2135 C CA . THR A 1 272 ? -0.195 12.615 10.212 1.00 96.06 272 THR A CA 1
ATOM 2136 C C . THR A 1 272 ? -1.638 12.122 10.127 1.00 96.06 272 THR A C 1
ATOM 2138 O O . THR A 1 272 ? -2.478 12.817 9.560 1.00 96.06 272 THR A O 1
ATOM 2141 N N . ALA A 1 273 ? -1.949 10.952 10.688 1.00 96.69 273 ALA A N 1
ATOM 2142 C CA . ALA A 1 273 ? -3.189 10.225 10.420 1.00 96.69 273 ALA A CA 1
ATOM 2143 C C . ALA A 1 273 ? -3.950 9.830 11.697 1.00 96.69 273 ALA A C 1
ATOM 2145 O O . ALA A 1 273 ? -4.609 8.792 11.743 1.00 96.69 273 ALA A O 1
ATOM 2146 N N . VAL A 1 274 ? -3.877 10.650 12.747 1.00 97.81 274 VAL A N 1
ATOM 2147 C CA . VAL A 1 274 ? -4.705 10.478 13.951 1.00 97.81 274 VAL A CA 1
ATOM 2148 C C . VAL A 1 274 ? -6.061 11.138 13.726 1.00 97.81 274 VAL A C 1
ATOM 2150 O O . VAL A 1 274 ? -6.153 12.349 13.530 1.00 97.81 274 VAL A O 1
ATOM 2153 N N . GLU A 1 275 ? -7.127 10.340 13.737 1.00 96.81 275 GLU A N 1
ATOM 2154 C CA . GLU A 1 275 ? -8.485 10.845 13.565 1.00 96.81 275 GLU A CA 1
ATOM 2155 C C . GLU A 1 275 ? -8.951 11.579 14.823 1.00 96.81 275 GLU A C 1
ATOM 2157 O O . GLU A 1 275 ? -8.679 11.150 15.942 1.00 96.81 275 GLU A O 1
ATOM 2162 N N . GLN A 1 276 ? -9.664 12.693 14.659 1.00 96.06 276 GLN A N 1
ATOM 2163 C CA . GLN A 1 276 ? -10.174 13.467 15.789 1.00 96.06 276 GLN A CA 1
ATOM 2164 C C . GLN A 1 276 ? -11.211 12.665 16.582 1.00 96.06 276 GLN A C 1
ATOM 2166 O O . GLN A 1 276 ? -12.111 12.057 16.002 1.00 96.06 276 GLN A O 1
ATOM 2171 N N . GLN A 1 277 ? -11.135 12.735 17.913 1.00 94.69 277 GLN A N 1
ATOM 2172 C CA . GLN A 1 277 ? -12.001 11.953 18.802 1.00 94.69 277 GLN A CA 1
ATOM 2173 C C . GLN A 1 277 ? -13.492 12.204 18.539 1.00 94.69 277 GLN A C 1
ATOM 2175 O O . GLN A 1 277 ? -14.302 11.286 18.635 1.00 94.69 277 GLN A O 1
ATOM 2180 N N . GLU A 1 278 ? -13.851 13.434 18.170 1.00 95.44 278 GLU A N 1
ATOM 2181 C CA . GLU A 1 278 ? -15.224 13.812 17.837 1.00 95.44 278 GLU A CA 1
ATOM 2182 C C . GLU A 1 278 ? -15.747 13.095 16.584 1.00 95.44 278 GLU A C 1
ATOM 2184 O O . GLU A 1 278 ? -16.868 12.601 16.589 1.00 95.44 278 GLU A O 1
ATOM 2189 N N . LEU A 1 279 ? -14.922 12.930 15.546 1.00 94.94 279 LEU A N 1
ATOM 2190 C CA . LEU A 1 279 ? -15.301 12.175 14.346 1.00 94.94 279 LEU A CA 1
ATOM 2191 C C . LEU A 1 279 ? -15.476 10.683 14.655 1.00 94.94 279 LEU A C 1
ATOM 2193 O O . LEU A 1 279 ? -16.410 10.045 14.163 1.00 94.94 279 LEU A O 1
ATOM 2197 N N . CYS A 1 280 ? -14.621 10.125 15.517 1.00 95.38 280 CYS A N 1
ATOM 2198 C CA . CYS A 1 280 ? -14.790 8.756 15.999 1.00 95.38 280 CYS A CA 1
ATOM 2199 C C . CYS A 1 280 ? -16.108 8.592 16.772 1.00 95.38 280 CYS A C 1
ATOM 2201 O O . CYS A 1 280 ? -16.845 7.638 16.523 1.00 95.38 280 CYS A O 1
ATOM 2203 N N . ARG A 1 281 ? -16.439 9.534 17.670 1.00 94.88 281 ARG A N 1
ATOM 2204 C CA . ARG A 1 281 ? -17.715 9.534 18.404 1.00 94.88 281 ARG A CA 1
ATOM 2205 C C . ARG A 1 281 ? -18.902 9.641 17.459 1.00 94.88 281 ARG A C 1
ATOM 2207 O O . ARG A 1 281 ? -19.819 8.838 17.568 1.00 94.88 281 ARG A O 1
ATOM 2214 N N . GLN A 1 282 ? -18.864 10.558 16.495 1.00 93.62 282 GLN A N 1
ATOM 2215 C CA . GLN A 1 282 ? -19.921 10.712 15.493 1.00 93.62 282 GLN A CA 1
ATOM 2216 C C . GLN A 1 282 ? -20.175 9.407 14.739 1.00 93.62 282 GLN A C 1
ATOM 2218 O O . GLN A 1 282 ? -21.323 8.988 14.628 1.00 93.62 282 GLN A O 1
ATOM 2223 N N . ARG A 1 283 ? -19.120 8.696 14.324 1.00 93.94 283 ARG A N 1
ATOM 2224 C CA . ARG A 1 283 ? -19.243 7.384 13.671 1.00 93.94 283 ARG A CA 1
ATOM 2225 C C . ARG A 1 283 ? -19.935 6.337 14.552 1.00 93.94 283 ARG A C 1
ATOM 2227 O O . ARG A 1 283 ? -20.692 5.507 14.046 1.00 93.94 283 ARG A O 1
ATOM 2234 N N . VAL A 1 284 ? -19.650 6.333 15.853 1.00 94.38 284 VAL A N 1
ATOM 2235 C CA . VAL A 1 284 ? -20.319 5.449 16.820 1.00 94.38 284 VAL A CA 1
ATOM 2236 C C . VAL A 1 284 ? -21.789 5.851 16.969 1.00 94.38 284 VAL A C 1
ATOM 2238 O O . VAL A 1 284 ? -22.672 5.006 16.816 1.00 94.38 284 VAL A O 1
ATOM 2241 N N . SER A 1 285 ? -22.062 7.140 17.170 1.00 91.94 285 SER A N 1
ATOM 2242 C CA . SER A 1 285 ? -23.408 7.696 17.339 1.00 91.94 285 SER A CA 1
ATOM 2243 C C . SER A 1 285 ? -24.295 7.503 16.109 1.00 91.94 285 SER A C 1
ATOM 2245 O O . SER A 1 285 ? -25.477 7.211 16.245 1.00 91.94 285 SER A O 1
ATOM 2247 N N . GLU A 1 286 ? -23.746 7.603 14.897 1.00 91.00 286 GLU A N 1
ATOM 2248 C CA . GLU A 1 286 ? -24.464 7.313 13.649 1.00 91.00 286 GLU A CA 1
ATOM 2249 C C . GLU A 1 286 ? -24.962 5.869 13.591 1.00 91.00 286 GLU A C 1
ATOM 2251 O O . GLU A 1 286 ? -26.059 5.618 13.099 1.00 91.00 286 GLU A O 1
ATOM 2256 N N . LYS A 1 287 ? -24.187 4.920 14.122 1.00 90.31 287 LYS A N 1
ATOM 2257 C CA . LYS A 1 287 ? -24.575 3.505 14.174 1.00 90.31 287 LYS A CA 1
ATOM 2258 C C . LYS A 1 287 ? -25.530 3.172 15.317 1.00 90.31 287 LYS A C 1
ATOM 2260 O O . LYS A 1 287 ? -26.236 2.172 15.229 1.00 90.31 287 LYS A O 1
ATOM 2265 N N . LEU A 1 288 ? -25.516 3.973 16.380 1.00 89.62 288 LEU A N 1
ATOM 2266 C CA . LEU A 1 288 ? -26.438 3.869 17.513 1.00 89.62 288 LEU A CA 1
ATOM 2267 C C . LEU A 1 288 ? -27.734 4.661 17.301 1.00 89.62 288 LEU A C 1
ATOM 2269 O O . LEU A 1 288 ? -28.644 4.563 18.120 1.00 89.62 288 LEU A O 1
ATOM 2273 N N . ARG A 1 289 ? -27.833 5.454 16.228 1.00 84.88 289 ARG A N 1
ATOM 2274 C CA . ARG A 1 289 ? -29.028 6.240 15.926 1.00 84.88 289 ARG A CA 1
ATOM 2275 C C . ARG A 1 289 ? -30.222 5.303 15.732 1.00 84.88 289 ARG A C 1
ATOM 2277 O O . ARG A 1 289 ? -30.179 4.420 14.877 1.00 84.88 289 ARG A O 1
ATOM 2284 N N . SER A 1 290 ? -31.280 5.513 16.510 1.00 76.94 290 SER A N 1
ATOM 2285 C CA . SER A 1 290 ? -32.542 4.804 16.325 1.00 76.94 290 SER A CA 1
ATOM 2286 C C . SER A 1 290 ? -33.280 5.348 15.103 1.00 76.94 290 SER A C 1
ATOM 2288 O O . SER A 1 290 ? -33.351 6.561 14.887 1.00 76.94 290 SER A O 1
ATOM 2290 N N . ASP A 1 291 ? -33.821 4.439 14.299 1.00 75.12 291 ASP A N 1
ATOM 2291 C CA . ASP A 1 291 ? -34.783 4.768 13.255 1.00 75.12 291 ASP A CA 1
ATOM 2292 C C . ASP A 1 291 ? -36.187 4.658 13.874 1.00 75.12 291 ASP A C 1
ATOM 2294 O O . ASP A 1 291 ? -36.527 3.577 14.358 1.00 75.12 291 ASP A O 1
ATOM 2298 N N . PRO A 1 292 ? -36.987 5.741 13.931 1.00 72.06 292 PRO A N 1
ATOM 2299 C CA . PRO A 1 292 ? -38.322 5.710 14.530 1.00 72.06 292 PRO A CA 1
ATOM 2300 C C . PRO A 1 292 ? -39.295 4.746 13.831 1.00 72.06 292 PRO A C 1
ATOM 2302 O O . PRO A 1 292 ? -40.291 4.368 14.441 1.00 72.06 292 PRO A O 1
ATOM 2305 N N . GLU A 1 293 ? -39.002 4.310 12.602 1.00 76.00 293 GLU A N 1
ATOM 2306 C CA . GLU A 1 293 ? -39.778 3.286 11.886 1.00 76.00 293 GLU A CA 1
ATOM 2307 C C . GLU A 1 293 ? -39.360 1.848 12.255 1.00 76.00 293 GLU A C 1
ATOM 2309 O O . GLU A 1 293 ? -40.015 0.883 11.861 1.00 76.00 293 GLU A O 1
ATOM 2314 N N . ASN A 1 294 ? -38.266 1.675 13.006 1.00 75.06 294 ASN A N 1
ATOM 2315 C CA . ASN A 1 294 ? -37.699 0.373 13.333 1.00 75.06 294 ASN A CA 1
ATOM 2316 C C . ASN A 1 294 ? -37.924 0.039 14.818 1.00 75.06 294 ASN A C 1
ATOM 2318 O O . ASN A 1 294 ? -37.336 0.649 15.710 1.00 75.06 294 ASN A O 1
ATOM 2322 N N . GLU A 1 295 ? -38.760 -0.968 15.094 1.00 74.31 295 GLU A N 1
ATOM 2323 C CA . GLU A 1 295 ? -39.117 -1.396 16.461 1.00 74.31 295 GLU A CA 1
ATOM 2324 C C . GLU A 1 295 ? -37.893 -1.886 17.266 1.00 74.31 295 GLU A C 1
ATOM 2326 O O . GLU A 1 295 ? -37.872 -1.833 18.496 1.00 74.31 295 GLU A O 1
ATOM 2331 N N . ILE A 1 296 ? -36.832 -2.317 16.573 1.00 75.06 296 ILE A N 1
ATOM 2332 C CA . ILE A 1 296 ? -35.575 -2.771 17.172 1.00 75.06 296 ILE A CA 1
ATOM 2333 C C . ILE A 1 296 ? -34.543 -1.639 17.104 1.00 75.06 296 ILE A C 1
ATOM 2335 O O . ILE A 1 296 ? -34.034 -1.304 16.035 1.00 75.06 296 ILE A O 1
ATOM 2339 N N . SER A 1 297 ? -34.193 -1.085 18.267 1.00 75.12 297 SER A N 1
ATOM 2340 C CA . SER A 1 297 ? -33.133 -0.079 18.414 1.00 75.12 297 SER A CA 1
ATOM 2341 C C . SER A 1 297 ? -31.846 -0.692 18.972 1.00 75.12 297 SER A C 1
ATOM 2343 O O . SER A 1 297 ? -31.873 -1.445 19.945 1.00 75.12 297 SER A O 1
ATOM 2345 N N . THR A 1 298 ? -30.701 -0.342 18.383 1.00 80.12 298 THR A N 1
ATOM 2346 C CA . THR A 1 298 ? -29.376 -0.757 18.867 1.00 80.12 298 THR A CA 1
ATOM 2347 C C . THR A 1 298 ? -29.046 -0.033 20.174 1.00 80.12 298 THR A C 1
ATOM 2349 O O . THR A 1 298 ? -28.735 1.153 20.163 1.00 80.12 298 THR A O 1
ATOM 2352 N N . THR A 1 299 ? -29.095 -0.732 21.310 1.00 78.56 299 THR A N 1
ATOM 2353 C CA . THR A 1 299 ? -28.827 -0.139 22.637 1.00 78.56 299 THR A CA 1
ATOM 2354 C C . THR A 1 299 ? -27.340 0.035 22.948 1.00 78.56 299 THR A C 1
ATOM 2356 O O . THR A 1 299 ? -26.986 0.816 23.828 1.00 78.56 299 THR A O 1
ATOM 2359 N N . GLY A 1 300 ? -26.473 -0.687 22.239 1.00 86.19 300 GLY A N 1
ATOM 2360 C CA . GLY A 1 300 ? -25.028 -0.625 22.410 1.00 86.19 300 GLY A CA 1
ATOM 2361 C C . GLY A 1 300 ? -24.284 -1.305 21.264 1.00 86.19 300 GLY A C 1
ATOM 2362 O O . GLY A 1 300 ? -24.841 -2.142 20.551 1.00 86.19 300 GLY A O 1
ATOM 2363 N N . LEU A 1 301 ? -23.026 -0.919 21.059 1.00 92.94 301 LEU A N 1
ATOM 2364 C CA . LEU A 1 301 ? -22.153 -1.497 20.035 1.00 92.94 301 LEU A CA 1
ATOM 2365 C C . LEU A 1 301 ? -20.900 -2.066 20.679 1.00 92.94 301 LEU A C 1
ATOM 2367 O O . LEU A 1 301 ? -20.083 -1.323 21.222 1.00 92.94 301 LEU A O 1
ATOM 2371 N N . GLN A 1 302 ? -20.740 -3.380 20.578 1.00 95.38 302 GLN A N 1
ATOM 2372 C CA . GLN A 1 302 ? -19.577 -4.077 21.108 1.00 95.38 302 GLN A CA 1
ATOM 2373 C C . GLN A 1 302 ? -18.404 -4.035 20.124 1.00 95.38 302 GLN A C 1
ATOM 2375 O O . GLN A 1 302 ? -18.578 -4.206 18.912 1.00 95.38 302 GLN A O 1
ATOM 2380 N N . VAL A 1 303 ? -17.206 -3.781 20.651 1.00 97.00 303 VAL A N 1
ATOM 2381 C CA . VAL A 1 303 ? -15.941 -3.865 19.914 1.00 97.00 303 VAL A CA 1
ATOM 2382 C C . VAL A 1 303 ? -14.865 -4.517 20.776 1.00 97.00 303 VAL A C 1
ATOM 2384 O O . VAL A 1 303 ? -14.735 -4.229 21.966 1.00 97.00 303 VAL A O 1
ATOM 2387 N N . SER A 1 304 ? -14.044 -5.362 20.156 1.00 97.81 304 SER A N 1
ATOM 2388 C CA . SER A 1 304 ? -12.918 -5.997 20.832 1.00 97.81 304 SER A CA 1
ATOM 2389 C C . SER A 1 304 ? -11.696 -5.079 20.856 1.00 97.81 304 SER A C 1
ATOM 2391 O O . SER A 1 304 ? -11.354 -4.436 19.859 1.00 97.81 304 SER A O 1
ATOM 2393 N N . LEU A 1 305 ? -10.995 -5.077 21.987 1.00 97.94 305 LEU A N 1
ATOM 2394 C CA . LEU A 1 305 ? -9.675 -4.473 22.177 1.00 97.94 305 LEU A CA 1
ATOM 2395 C C . LEU A 1 305 ? -8.542 -5.383 21.670 1.00 97.94 305 LEU A C 1
ATOM 2397 O O . LEU A 1 305 ? -7.384 -4.964 21.598 1.00 97.94 305 LEU A O 1
ATOM 2401 N N . ILE A 1 306 ? -8.867 -6.618 21.279 1.00 98.00 306 ILE A N 1
ATOM 2402 C CA . ILE A 1 306 ? -7.935 -7.583 20.703 1.00 98.00 306 ILE A CA 1
ATOM 2403 C C . ILE A 1 306 ? -7.873 -7.398 19.188 1.00 98.00 306 ILE A C 1
ATOM 2405 O O . ILE A 1 306 ? -8.879 -7.375 18.479 1.00 98.00 306 ILE A O 1
ATOM 2409 N N . CYS A 1 307 ? -6.655 -7.300 18.664 1.00 98.25 307 CYS A N 1
ATOM 2410 C CA . CYS A 1 307 ? -6.411 -7.167 17.241 1.00 98.25 307 CYS A CA 1
ATOM 2411 C C . CYS A 1 307 ? -6.889 -8.431 16.498 1.00 98.25 307 CYS A C 1
ATOM 2413 O O . CYS A 1 307 ? -6.371 -9.524 16.756 1.00 98.25 307 CYS A O 1
ATOM 2415 N N . PRO A 1 308 ? -7.787 -8.319 15.500 1.00 97.38 308 PRO A N 1
ATOM 2416 C CA . PRO A 1 308 ? -8.261 -9.472 14.735 1.00 97.38 308 PRO A CA 1
ATOM 2417 C C . PRO A 1 308 ? -7.151 -10.122 13.900 1.00 97.38 308 PRO A C 1
ATOM 2419 O O . PRO A 1 308 ? -7.266 -11.302 13.568 1.00 97.38 308 PRO A O 1
ATOM 2422 N N . LEU A 1 309 ? -6.083 -9.378 13.588 1.00 94.94 309 LEU A N 1
ATOM 2423 C CA . LEU A 1 309 ? -4.917 -9.860 12.848 1.00 94.94 309 LEU A CA 1
ATOM 2424 C C . LEU A 1 309 ? -3.878 -10.516 13.769 1.00 94.94 309 LEU A C 1
ATOM 2426 O O . LEU A 1 309 ? -3.461 -11.640 13.511 1.00 94.94 309 LEU A O 1
ATOM 2430 N N . ALA A 1 310 ? -3.476 -9.826 14.838 1.00 95.19 310 ALA A N 1
ATOM 2431 C CA . ALA A 1 310 ? -2.371 -10.245 15.704 1.00 95.19 310 ALA A CA 1
ATOM 2432 C C . ALA A 1 310 ? -2.803 -11.151 16.870 1.00 95.19 310 ALA A C 1
ATOM 2434 O O . ALA A 1 310 ? -1.953 -11.763 17.508 1.00 95.19 310 ALA A O 1
ATOM 2435 N N . LYS A 1 311 ? -4.113 -11.238 17.150 1.00 95.94 311 LYS A N 1
ATOM 2436 C CA . LYS A 1 311 ? -4.696 -12.001 18.272 1.00 95.94 311 LYS A CA 1
ATOM 2437 C C . LYS A 1 311 ? -4.135 -11.607 19.643 1.00 95.94 311 LYS A C 1
ATOM 2439 O O . LYS A 1 311 ? -4.115 -12.408 20.567 1.00 95.94 311 LYS A O 1
ATOM 2444 N N . MET A 1 312 ? -3.704 -10.357 19.761 1.00 96.25 312 MET A N 1
ATOM 2445 C CA . MET A 1 312 ? -3.219 -9.733 20.987 1.00 96.25 312 MET A CA 1
ATOM 2446 C C . MET A 1 312 ? -3.844 -8.352 21.140 1.00 96.25 312 MET A C 1
ATOM 2448 O O . MET A 1 312 ? -4.361 -7.799 20.164 1.00 96.25 312 MET A O 1
ATOM 2452 N N . ARG A 1 313 ? -3.798 -7.803 22.353 1.00 97.50 313 ARG A N 1
ATOM 2453 C CA . ARG A 1 313 ? -4.300 -6.462 22.658 1.00 97.50 313 ARG A CA 1
ATOM 2454 C C . ARG A 1 313 ? -3.694 -5.427 21.706 1.00 97.50 313 ARG A C 1
ATOM 2456 O O . ARG A 1 313 ? -2.486 -5.427 21.479 1.00 97.50 313 ARG A O 1
ATOM 2463 N N . MET A 1 314 ? -4.542 -4.585 21.116 1.00 97.81 314 MET A N 1
ATOM 2464 C CA . MET A 1 314 ? -4.093 -3.524 20.215 1.00 97.81 314 MET A CA 1
ATOM 2465 C C . MET A 1 314 ? -3.252 -2.496 20.971 1.00 97.81 314 MET A C 1
ATOM 2467 O O . MET A 1 314 ? -3.575 -2.120 22.094 1.00 97.81 314 MET A O 1
ATOM 2471 N N . THR A 1 315 ? -2.201 -2.021 20.315 1.00 97.00 315 THR A N 1
ATOM 2472 C CA . THR A 1 315 ? -1.349 -0.923 20.784 1.00 97.00 315 THR A CA 1
ATOM 2473 C C . THR A 1 315 ? -1.639 0.359 20.014 1.00 97.00 315 THR A C 1
ATOM 2475 O O . THR A 1 315 ? -1.695 1.435 20.596 1.00 97.00 315 THR A O 1
ATOM 2478 N N . VAL A 1 316 ? -1.867 0.243 18.702 1.00 98.06 316 VAL A N 1
ATOM 2479 C CA . VAL A 1 316 ? -2.203 1.367 17.824 1.00 98.06 316 VAL A CA 1
ATOM 2480 C C . VAL A 1 316 ? -3.470 1.000 17.047 1.00 98.06 316 VAL A C 1
ATOM 2482 O O . VAL A 1 316 ? -3.365 0.404 15.969 1.00 98.06 316 VAL A O 1
ATOM 2485 N N . PRO A 1 317 ? -4.672 1.279 17.588 1.00 98.38 317 PRO A N 1
ATOM 2486 C CA . PRO A 1 317 ? -5.927 0.944 16.928 1.00 98.38 317 PRO A CA 1
ATOM 2487 C C . PRO A 1 317 ? -6.087 1.766 15.650 1.00 98.38 317 PRO A C 1
ATOM 2489 O O . PRO A 1 317 ? -6.093 2.994 15.661 1.00 98.38 317 PRO A O 1
ATOM 2492 N N . CYS A 1 318 ? -6.216 1.070 14.530 1.00 98.25 318 CYS A N 1
ATOM 2493 C CA . CYS A 1 318 ? -6.262 1.657 13.206 1.00 98.25 318 CYS A CA 1
ATOM 2494 C C . CYS A 1 318 ? -7.366 1.029 12.358 1.00 98.25 318 CYS A C 1
ATOM 2496 O O . CYS A 1 318 ? -7.795 -0.114 12.554 1.00 98.25 318 CYS A O 1
ATOM 2498 N N . ARG A 1 319 ? -7.844 1.817 11.402 1.00 97.38 319 ARG A N 1
ATOM 2499 C CA . ARG A 1 319 ? -8.864 1.457 10.423 1.00 97.38 319 ARG A CA 1
ATOM 2500 C C . ARG A 1 319 ? -8.623 2.230 9.134 1.00 97.38 319 ARG A C 1
ATOM 2502 O O . ARG A 1 319 ? -8.028 3.297 9.162 1.00 97.38 319 ARG A O 1
ATOM 2509 N N . ALA A 1 320 ? -9.145 1.747 8.010 1.00 97.88 320 ALA A N 1
ATOM 2510 C CA . ALA A 1 320 ? -9.204 2.581 6.811 1.00 97.88 320 ALA A CA 1
ATOM 2511 C C . ALA A 1 320 ? -10.459 3.465 6.818 1.00 97.88 320 ALA A C 1
ATOM 2513 O O . ALA A 1 320 ? -11.527 3.020 7.252 1.00 97.88 320 ALA A O 1
ATOM 2514 N N . ARG A 1 321 ? -10.360 4.677 6.267 1.00 95.94 321 ARG A N 1
ATOM 2515 C CA . ARG A 1 321 ? -11.458 5.650 6.134 1.00 95.94 321 ARG A CA 1
ATOM 2516 C C . ARG A 1 321 ? -12.714 5.043 5.502 1.00 95.94 321 ARG A C 1
ATOM 2518 O O . ARG A 1 321 ? -13.815 5.251 5.996 1.00 95.94 321 ARG A O 1
ATOM 2525 N N . GLY A 1 322 ? -12.550 4.226 4.458 1.00 94.31 322 GLY A N 1
ATOM 2526 C CA . GLY A 1 322 ? -13.651 3.556 3.746 1.00 94.31 322 GLY A CA 1
ATOM 2527 C C . GLY A 1 322 ? -14.268 2.335 4.452 1.00 94.31 322 GLY A C 1
ATOM 2528 O O . GLY A 1 322 ? -15.159 1.678 3.899 1.00 94.31 322 GLY A O 1
ATOM 2529 N N . CYS A 1 323 ? -13.798 1.972 5.648 1.00 96.69 323 CYS A N 1
ATOM 2530 C CA . CYS A 1 323 ? -14.359 0.860 6.412 1.00 96.69 323 CYS A CA 1
ATOM 2531 C C . CYS A 1 323 ? -15.675 1.261 7.092 1.00 96.69 323 CYS A C 1
ATOM 2533 O O . CYS A 1 323 ? -15.758 2.304 7.732 1.00 96.69 323 CYS A O 1
ATOM 2535 N N . ALA A 1 324 ? -16.686 0.389 7.029 1.00 94.44 324 ALA A N 1
ATOM 2536 C CA . ALA A 1 324 ? -17.995 0.633 7.646 1.00 94.44 324 ALA A CA 1
ATOM 2537 C C . ALA A 1 324 ? -18.157 0.016 9.051 1.00 94.44 324 ALA A C 1
ATOM 2539 O O . ALA A 1 324 ? -19.125 0.319 9.735 1.00 94.44 324 ALA A O 1
ATOM 2540 N N . HIS A 1 325 ? -17.268 -0.878 9.494 1.00 95.75 325 HIS A N 1
ATOM 2541 C CA . HIS A 1 325 ? -17.307 -1.496 10.836 1.00 95.75 325 HIS A CA 1
ATOM 2542 C C . HIS A 1 325 ? -16.728 -0.559 11.902 1.00 95.75 325 HIS A C 1
ATOM 2544 O O . HIS A 1 325 ? -16.015 0.358 11.536 1.00 95.75 325 HIS A O 1
ATOM 2550 N N . LEU A 1 326 ? -16.952 -0.778 13.200 1.00 96.38 326 LEU A N 1
ATOM 2551 C CA . LEU A 1 326 ? -16.232 -0.032 14.255 1.00 96.38 326 LEU A CA 1
ATOM 2552 C C . LEU A 1 326 ? -14.923 -0.708 14.675 1.00 96.38 326 LEU A C 1
ATOM 2554 O O . LEU A 1 326 ? -13.957 -0.016 14.969 1.00 96.38 326 LEU A O 1
ATOM 2558 N N . GLN A 1 327 ? -14.867 -2.042 14.611 1.00 98.12 327 GLN A N 1
ATOM 2559 C CA . GLN A 1 327 ? -13.698 -2.833 14.998 1.00 98.12 327 GLN A CA 1
ATOM 2560 C C . GLN A 1 327 ? -12.409 -2.326 14.335 1.00 98.12 327 GLN A C 1
ATOM 2562 O O . GLN A 1 327 ? -12.319 -2.300 13.106 1.00 98.12 327 GLN A O 1
ATOM 2567 N N . CYS A 1 328 ? -11.417 -1.958 15.139 1.00 98.50 328 CYS A N 1
ATOM 2568 C CA . CYS A 1 328 ? -10.086 -1.598 14.657 1.00 98.50 328 CYS A CA 1
ATOM 2569 C C . CYS A 1 328 ? -9.177 -2.831 14.559 1.00 98.50 328 CYS A C 1
ATOM 2571 O O . CYS A 1 328 ? -9.495 -3.917 15.053 1.00 98.50 328 CYS A O 1
ATOM 2573 N N . PHE A 1 329 ? -8.035 -2.651 13.906 1.00 98.69 329 PHE A N 1
ATOM 2574 C CA . PHE A 1 329 ? -6.910 -3.577 13.909 1.00 98.69 329 PHE A CA 1
ATOM 2575 C C . PHE A 1 329 ? -5.624 -2.835 14.277 1.00 98.69 329 PHE A C 1
ATOM 2577 O O . PHE A 1 329 ? -5.552 -1.617 14.160 1.00 98.69 329 PHE A O 1
ATOM 2584 N N . ASP A 1 330 ? -4.603 -3.559 14.725 1.00 98.62 330 ASP A N 1
ATOM 2585 C CA . ASP A 1 330 ? -3.336 -2.942 15.119 1.00 98.62 330 ASP A CA 1
ATOM 2586 C C . ASP A 1 330 ? -2.526 -2.486 13.893 1.00 98.62 330 ASP A C 1
ATOM 2588 O O . ASP A 1 330 ? -2.227 -3.289 13.000 1.00 98.62 330 ASP A O 1
ATOM 2592 N N . ALA A 1 331 ? -2.174 -1.198 13.855 1.00 98.50 331 ALA A N 1
ATOM 2593 C CA . ALA A 1 331 ? -1.439 -0.591 12.750 1.00 98.50 331 ALA A CA 1
ATOM 2594 C C . ALA A 1 331 ? -0.041 -1.194 12.559 1.00 98.50 331 ALA A C 1
ATOM 2596 O O . ALA A 1 331 ? 0.363 -1.426 11.422 1.00 98.50 331 ALA A O 1
ATOM 2597 N N . SER A 1 332 ? 0.685 -1.474 13.648 1.00 98.06 332 SER A N 1
ATOM 2598 C CA . SER A 1 332 ? 2.063 -1.977 13.588 1.00 98.06 332 SER A CA 1
ATOM 2599 C C . SER A 1 332 ? 2.107 -3.334 12.889 1.00 98.06 332 SER A C 1
ATOM 2601 O O . SER A 1 332 ? 2.783 -3.508 11.873 1.00 98.06 332 SER A O 1
ATOM 2603 N N . PHE A 1 333 ? 1.274 -4.274 13.345 1.00 97.88 333 PHE A N 1
ATOM 2604 C CA . PHE A 1 333 ? 1.171 -5.595 12.720 1.00 97.88 333 PHE A CA 1
ATOM 2605 C C . PHE A 1 333 ? 0.635 -5.534 11.287 1.00 97.88 333 PHE A C 1
ATOM 2607 O O . PHE A 1 333 ? 1.071 -6.304 10.426 1.00 97.88 333 PHE A O 1
ATOM 2614 N N . TYR A 1 334 ? -0.302 -4.623 11.007 1.00 98.56 334 TYR A N 1
ATOM 2615 C CA . TYR A 1 334 ? -0.821 -4.432 9.655 1.00 98.56 334 TYR A CA 1
ATOM 2616 C C . TYR A 1 334 ? 0.267 -3.958 8.682 1.00 98.56 334 TYR A C 1
ATOM 2618 O O . TYR A 1 334 ? 0.365 -4.491 7.573 1.00 98.56 334 TYR A O 1
ATOM 2626 N N . LEU A 1 335 ? 1.108 -3.004 9.091 1.00 98.50 335 LEU A N 1
ATOM 2627 C CA . LEU A 1 335 ? 2.222 -2.513 8.279 1.00 98.50 335 LEU A CA 1
ATOM 2628 C C . LEU A 1 335 ? 3.297 -3.587 8.089 1.00 98.50 335 LEU A C 1
ATOM 2630 O O . LEU A 1 335 ? 3.688 -3.827 6.952 1.00 98.50 335 LEU A O 1
ATOM 2634 N N . GLN A 1 336 ? 3.692 -4.313 9.140 1.00 97.44 336 GLN A N 1
ATOM 2635 C CA . GLN A 1 336 ? 4.655 -5.423 9.034 1.00 97.44 336 GLN A CA 1
ATOM 2636 C C . GLN A 1 336 ? 4.182 -6.531 8.075 1.00 97.44 336 GLN A C 1
ATOM 2638 O O . GLN A 1 336 ? 4.961 -7.084 7.295 1.00 97.44 336 GLN A O 1
ATOM 2643 N N . MET A 1 337 ? 2.887 -6.871 8.096 1.00 96.12 337 MET A N 1
ATOM 2644 C CA . MET A 1 337 ? 2.325 -7.834 7.145 1.00 96.12 337 MET A CA 1
ATOM 2645 C C . MET A 1 337 ? 2.427 -7.319 5.702 1.00 96.12 337 MET A C 1
ATOM 2647 O O . MET A 1 337 ? 2.754 -8.095 4.800 1.00 96.12 337 MET A O 1
ATOM 2651 N N . ASN A 1 338 ? 2.128 -6.037 5.475 1.00 96.94 338 ASN A N 1
ATOM 2652 C CA . ASN A 1 338 ? 2.154 -5.436 4.141 1.00 96.94 338 ASN A CA 1
ATOM 2653 C C . ASN A 1 338 ? 3.573 -5.180 3.625 1.00 96.94 338 ASN A C 1
ATOM 2655 O O . ASN A 1 338 ? 3.788 -5.316 2.427 1.00 96.94 338 ASN A O 1
ATOM 2659 N N . GLU A 1 339 ? 4.536 -4.919 4.505 1.00 95.56 339 GLU A N 1
ATOM 2660 C CA . GLU A 1 339 ? 5.965 -4.859 4.175 1.00 95.56 339 GLU A CA 1
ATOM 2661 C C . GLU A 1 339 ? 6.423 -6.196 3.585 1.00 95.56 339 GLU A C 1
ATOM 2663 O O . GLU A 1 339 ? 7.052 -6.257 2.532 1.00 95.56 339 GLU A O 1
ATOM 2668 N N . ARG A 1 340 ? 5.998 -7.305 4.209 1.00 91.75 340 ARG A N 1
ATOM 2669 C CA . ARG A 1 340 ? 6.298 -8.650 3.710 1.00 91.75 340 ARG A CA 1
ATOM 2670 C C . ARG A 1 340 ? 5.508 -9.042 2.482 1.00 91.75 340 ARG A C 1
ATOM 2672 O O . ARG A 1 340 ? 6.047 -9.810 1.698 1.00 91.75 340 ARG A O 1
ATOM 2679 N N . LYS A 1 341 ? 4.231 -8.661 2.353 1.00 91.19 341 LYS A N 1
ATOM 2680 C CA . LYS A 1 341 ? 3.369 -8.942 1.188 1.00 91.19 341 LYS A CA 1
ATOM 2681 C C . LYS A 1 341 ? 2.266 -7.873 1.079 1.00 91.19 341 LYS A C 1
ATOM 2683 O O . LYS A 1 341 ? 1.237 -8.023 1.749 1.00 91.19 341 LYS A O 1
ATOM 2688 N N . PRO A 1 342 ? 2.422 -6.854 0.210 1.00 92.25 342 PRO A N 1
ATOM 2689 C CA . PRO A 1 342 ? 1.576 -5.656 0.197 1.00 92.25 342 PRO A CA 1
ATOM 2690 C C . PRO A 1 342 ? 0.207 -5.928 -0.437 1.00 92.25 342 PRO A C 1
ATOM 2692 O O . PRO A 1 342 ? -0.031 -5.651 -1.609 1.00 92.25 342 PRO A O 1
ATOM 2695 N N . ARG A 1 343 ? -0.702 -6.528 0.336 1.00 92.44 343 ARG A N 1
ATOM 2696 C CA . ARG A 1 343 ? -2.079 -6.831 -0.093 1.00 92.44 343 ARG A CA 1
ATOM 2697 C C . ARG A 1 343 ? -3.048 -5.686 0.170 1.00 92.44 343 ARG A C 1
ATOM 2699 O O . ARG A 1 343 ? -4.110 -5.665 -0.443 1.00 92.44 343 ARG A O 1
ATOM 2706 N N . TRP A 1 344 ? -2.725 -4.805 1.115 1.00 96.06 344 TRP A N 1
ATOM 2707 C CA . TRP A 1 344 ? -3.528 -3.647 1.512 1.00 96.06 344 TRP A CA 1
ATOM 2708 C C . TRP A 1 344 ? -5.013 -3.987 1.667 1.00 96.06 344 TRP A C 1
ATOM 2710 O O . TRP A 1 344 ? -5.890 -3.351 1.094 1.00 96.06 344 TRP A O 1
ATOM 2720 N N . THR A 1 345 ? -5.292 -5.070 2.389 1.00 96.88 345 THR A N 1
ATOM 2721 C CA . THR A 1 345 ? -6.639 -5.618 2.568 1.00 96.88 345 THR A CA 1
ATOM 2722 C C . THR A 1 345 ? -7.006 -5.562 4.043 1.00 96.88 345 THR A C 1
ATOM 2724 O O . THR A 1 345 ? -6.318 -6.166 4.866 1.00 96.88 345 THR A O 1
ATOM 2727 N N . CYS A 1 346 ? -8.104 -4.882 4.376 1.00 98.19 346 CYS A N 1
ATOM 2728 C CA . CYS A 1 346 ? -8.583 -4.764 5.750 1.00 98.19 346 CYS A CA 1
ATOM 2729 C C . CYS A 1 346 ? -8.829 -6.161 6.361 1.00 98.19 346 CYS A C 1
ATOM 2731 O O . CYS A 1 346 ? -9.582 -6.951 5.782 1.00 98.19 346 CYS A O 1
ATOM 2733 N N . PRO A 1 347 ? -8.259 -6.484 7.536 1.00 97.69 347 PRO A N 1
ATOM 2734 C CA . PRO A 1 347 ? -8.428 -7.794 8.166 1.00 97.69 347 PRO A CA 1
ATOM 2735 C C . PRO A 1 347 ? -9.840 -8.032 8.723 1.00 97.69 347 PRO A C 1
ATOM 2737 O O . PRO A 1 347 ? -10.165 -9.166 9.053 1.00 97.69 347 PRO A O 1
ATOM 2740 N N . VAL A 1 348 ? -10.670 -6.987 8.831 1.00 98.06 348 VAL A N 1
ATOM 2741 C CA . VAL A 1 348 ? -12.039 -7.079 9.364 1.00 98.06 348 VAL A CA 1
ATOM 2742 C C . VAL A 1 348 ? -13.071 -7.264 8.253 1.00 98.06 348 VAL A C 1
ATOM 2744 O O . VAL A 1 348 ? -13.901 -8.160 8.333 1.00 98.06 348 VAL A O 1
ATOM 2747 N N . CYS A 1 349 ? -13.046 -6.417 7.217 1.00 97.56 349 CYS A N 1
ATOM 2748 C CA . CYS A 1 349 ? -14.060 -6.437 6.152 1.00 97.56 349 CYS A CA 1
ATOM 2749 C C . CYS A 1 349 ? -13.538 -6.838 4.771 1.00 97.56 349 CYS A C 1
ATOM 2751 O O . CYS A 1 349 ? -14.304 -6.818 3.809 1.00 97.56 349 CYS A O 1
ATOM 2753 N N . HIS A 1 350 ? -12.247 -7.154 4.650 1.00 96.44 350 HIS A N 1
ATOM 2754 C CA . HIS A 1 350 ? -11.593 -7.591 3.410 1.00 96.44 350 HIS A CA 1
ATOM 2755 C C . HIS A 1 350 ? -11.680 -6.607 2.232 1.00 96.44 350 HIS A C 1
ATOM 2757 O O . HIS A 1 350 ? -11.386 -6.965 1.093 1.00 96.44 350 HIS A O 1
ATOM 2763 N N . ARG A 1 351 ? -12.049 -5.348 2.495 1.00 96.44 351 ARG A N 1
ATOM 2764 C CA . ARG A 1 351 ? -11.989 -4.258 1.515 1.00 96.44 351 ARG A CA 1
ATOM 2765 C C . ARG A 1 351 ? -10.562 -3.730 1.379 1.00 96.44 351 ARG A C 1
ATOM 2767 O O . ARG A 1 351 ? -9.754 -3.870 2.297 1.00 96.44 351 ARG A O 1
ATOM 2774 N N . TYR A 1 352 ? -10.282 -3.098 0.242 1.00 94.94 352 TYR A N 1
ATOM 2775 C CA . TYR A 1 352 ? -9.020 -2.405 0.003 1.00 94.94 352 TYR A CA 1
ATOM 2776 C C . TYR A 1 352 ? -8.817 -1.284 1.035 1.00 94.94 352 TYR A C 1
ATOM 2778 O O . TYR A 1 352 ? -9.728 -0.499 1.297 1.00 94.94 352 TYR A O 1
ATOM 2786 N N . ALA A 1 353 ? -7.641 -1.268 1.650 1.00 97.25 353 ALA A N 1
ATOM 2787 C CA . ALA A 1 353 ? -7.246 -0.411 2.761 1.00 97.25 353 ALA A CA 1
ATOM 2788 C C . ALA A 1 353 ? -5.774 0.007 2.567 1.00 97.25 353 ALA A C 1
ATOM 2790 O O . ALA A 1 353 ? -4.889 -0.525 3.252 1.00 97.25 353 ALA A O 1
ATOM 2791 N N . PRO A 1 354 ? -5.496 0.878 1.577 1.00 96.19 354 PRO A N 1
ATOM 2792 C CA . PRO A 1 354 ? -4.150 1.365 1.298 1.00 96.19 354 PRO A CA 1
ATOM 2793 C C . PRO A 1 354 ? -3.659 2.272 2.427 1.00 96.19 354 PRO A C 1
ATOM 2795 O O . PRO A 1 354 ? -4.462 2.804 3.192 1.00 96.19 354 PRO A O 1
ATOM 2798 N N . PHE A 1 355 ? -2.341 2.455 2.507 1.00 97.69 355 PHE A N 1
ATOM 2799 C CA . PHE A 1 355 ? -1.686 3.255 3.545 1.00 97.69 355 PHE A CA 1
ATOM 2800 C C . PHE A 1 355 ? -2.289 4.657 3.712 1.00 97.69 355 PHE A C 1
ATOM 2802 O O . PHE A 1 355 ? -2.623 5.036 4.829 1.00 97.69 355 PHE A O 1
ATOM 2809 N N . ASP A 1 356 ? -2.507 5.374 2.607 1.00 95.88 356 ASP A N 1
ATOM 2810 C CA . ASP A 1 356 ? -3.011 6.758 2.609 1.00 95.88 356 ASP A CA 1
ATOM 2811 C C . ASP A 1 356 ? -4.453 6.890 3.140 1.00 95.88 356 ASP A C 1
ATOM 2813 O O . ASP A 1 356 ? -4.907 7.984 3.469 1.00 95.88 356 ASP A O 1
ATOM 2817 N N . GLU A 1 357 ? -5.184 5.775 3.240 1.00 97.38 357 GLU A N 1
ATOM 2818 C CA . GLU A 1 357 ? -6.542 5.732 3.789 1.00 97.38 357 GLU A CA 1
ATOM 2819 C C . GLU A 1 357 ? -6.577 5.279 5.251 1.00 97.38 357 GLU A C 1
ATOM 2821 O O . GLU A 1 357 ? -7.657 5.239 5.845 1.00 97.38 357 GLU A O 1
ATOM 2826 N N . LEU A 1 358 ? -5.439 4.894 5.834 1.00 98.38 358 LEU A N 1
ATOM 2827 C CA . LEU A 1 358 ? -5.362 4.464 7.225 1.00 98.38 358 LEU A CA 1
ATOM 2828 C C . LEU A 1 358 ? -5.504 5.654 8.173 1.00 98.38 358 LEU A C 1
ATOM 2830 O O . LEU A 1 358 ? -4.949 6.724 7.947 1.00 98.38 358 LEU A O 1
ATOM 2834 N N . LEU A 1 359 ? -6.237 5.435 9.258 1.00 98.31 359 LEU A N 1
ATOM 2835 C CA . LEU A 1 359 ? -6.506 6.398 10.314 1.00 98.31 359 LEU A CA 1
ATOM 2836 C C . LEU A 1 359 ? -6.384 5.698 11.670 1.00 98.31 359 LEU A C 1
ATOM 2838 O O . LEU A 1 359 ? -6.924 4.603 11.858 1.00 98.31 359 LEU A O 1
ATOM 2842 N N . ILE A 1 360 ? -5.693 6.337 12.612 1.00 98.62 360 ILE A N 1
ATOM 2843 C CA . ILE A 1 360 ? -5.618 5.906 14.010 1.00 98.62 360 ILE A CA 1
ATOM 2844 C C . ILE A 1 360 ? -6.870 6.404 14.732 1.00 98.62 360 ILE A C 1
ATOM 2846 O O . ILE A 1 360 ? -7.158 7.603 14.730 1.00 98.62 360 ILE A O 1
ATOM 2850 N N . ASP A 1 361 ? -7.609 5.484 15.350 1.00 98.31 361 ASP A N 1
ATOM 2851 C CA . ASP A 1 361 ? -8.848 5.789 16.062 1.00 98.31 361 ASP A CA 1
ATOM 2852 C C . ASP A 1 361 ? -8.525 6.320 17.466 1.00 98.31 361 ASP A C 1
ATOM 2854 O O . ASP A 1 361 ? -8.279 5.556 18.402 1.00 98.31 361 ASP A O 1
ATOM 2858 N N . SER A 1 362 ? -8.509 7.647 17.614 1.00 97.44 362 SER A N 1
ATOM 2859 C CA . SER A 1 362 ? -8.153 8.287 18.887 1.00 97.44 362 SER A CA 1
ATOM 2860 C C . SER A 1 362 ? -9.157 8.023 20.011 1.00 97.44 362 SER A C 1
ATOM 2862 O O . SER A 1 362 ? -8.776 8.056 21.183 1.00 97.44 362 SER A O 1
ATOM 2864 N N . LEU A 1 363 ? -10.423 7.725 19.691 1.00 97.06 363 LEU A N 1
ATOM 2865 C CA . LEU A 1 363 ? -11.405 7.335 20.698 1.00 97.06 363 LEU A CA 1
ATOM 2866 C C . LEU A 1 363 ? -11.026 5.985 21.299 1.00 97.06 363 LEU A C 1
ATOM 2868 O O . LEU A 1 363 ? -10.965 5.872 22.521 1.00 97.06 363 LEU A O 1
ATOM 2872 N N . LEU A 1 364 ? -10.725 4.988 20.464 1.00 97.50 364 LEU A N 1
ATOM 2873 C CA . LEU A 1 364 ? -10.311 3.672 20.946 1.00 97.50 364 LEU A CA 1
ATOM 2874 C C . LEU A 1 364 ? -8.919 3.700 21.602 1.00 97.50 364 LEU A C 1
ATOM 2876 O O . LEU A 1 364 ? -8.713 2.956 22.559 1.00 97.50 364 LEU A O 1
ATOM 2880 N N . CYS A 1 365 ? -8.004 4.584 21.174 1.00 97.50 365 CYS A N 1
ATOM 2881 C CA . CYS A 1 365 ? -6.754 4.849 21.906 1.00 97.50 365 CYS A CA 1
ATOM 2882 C C . CYS A 1 365 ? -7.039 5.263 23.354 1.00 97.50 365 CYS A C 1
ATOM 2884 O O . CYS A 1 365 ? -6.542 4.630 24.281 1.00 97.50 365 CYS A O 1
ATOM 2886 N N . GLY A 1 366 ? -7.904 6.266 23.553 1.00 96.88 366 GLY A N 1
ATOM 2887 C CA . GLY A 1 366 ? -8.259 6.731 24.895 1.00 96.88 366 GLY A CA 1
ATOM 2888 C C . GLY A 1 366 ? -8.918 5.644 25.751 1.00 96.88 366 GLY A C 1
ATOM 2889 O O . GLY A 1 366 ? -8.688 5.586 26.959 1.00 96.88 366 GLY A O 1
ATOM 2890 N N . VAL A 1 367 ? -9.696 4.740 25.140 1.00 96.50 367 VAL A N 1
ATOM 2891 C CA . VAL A 1 367 ? -10.240 3.573 25.854 1.00 96.50 367 VAL A CA 1
ATOM 2892 C C . VAL A 1 367 ? -9.130 2.605 26.262 1.00 96.50 367 VAL A C 1
ATOM 2894 O O . VAL A 1 367 ? -9.093 2.201 27.421 1.00 96.50 367 VAL A O 1
ATOM 2897 N N . LEU A 1 368 ? -8.217 2.250 25.351 1.00 96.75 368 LEU A N 1
ATOM 2898 C CA . LEU A 1 368 ? -7.099 1.338 25.627 1.00 96.75 368 LEU A CA 1
ATOM 2899 C C . LEU A 1 368 ? -6.202 1.837 26.767 1.00 96.75 368 LEU A C 1
ATOM 2901 O O . LEU A 1 368 ? -5.744 1.012 27.554 1.00 96.75 368 LEU A O 1
ATOM 2905 N N . GLU A 1 369 ? -5.998 3.154 26.865 1.00 95.75 369 GLU A N 1
ATOM 2906 C CA . GLU A 1 369 ? -5.246 3.815 27.942 1.00 95.75 369 GLU A CA 1
ATOM 2907 C C . GLU A 1 369 ? -5.998 3.835 29.283 1.00 95.75 369 GLU A C 1
ATOM 2909 O O . GLU A 1 369 ? -5.375 3.809 30.342 1.00 95.75 369 GLU A O 1
ATOM 2914 N N . SER A 1 370 ? -7.335 3.884 29.251 1.00 94.25 370 SER A N 1
ATOM 2915 C CA . SER A 1 370 ? -8.174 4.048 30.449 1.00 94.25 370 SER A CA 1
ATOM 2916 C C . SER A 1 370 ? -8.697 2.733 31.039 1.00 94.25 370 SER A C 1
ATOM 2918 O O . SER A 1 370 ? -9.172 2.721 32.175 1.00 94.25 370 SER A O 1
ATOM 2920 N N . CYS A 1 371 ? -8.688 1.634 30.279 1.00 93.31 371 CYS A N 1
ATOM 2921 C CA . CYS A 1 371 ? -9.221 0.345 30.725 1.00 93.31 371 CYS A CA 1
ATOM 2922 C C . CYS A 1 371 ? -8.130 -0.602 31.245 1.00 93.31 371 CYS A C 1
ATOM 2924 O O . CYS A 1 371 ? -6.970 -0.523 30.847 1.00 93.31 371 CYS A O 1
ATOM 2926 N N . GLY A 1 372 ? -8.523 -1.516 32.139 1.00 90.88 372 GLY A N 1
ATOM 2927 C CA . GLY A 1 372 ? -7.631 -2.543 32.680 1.00 90.88 372 GLY A CA 1
ATOM 2928 C C . GLY A 1 372 ? -7.083 -3.476 31.597 1.00 90.88 372 GLY A C 1
ATOM 2929 O O . GLY A 1 372 ? -7.716 -3.693 30.559 1.00 90.88 372 GLY A O 1
ATOM 2930 N N . GLU A 1 373 ? -5.899 -4.040 31.844 1.00 90.88 373 GLU A N 1
ATOM 2931 C CA . GLU A 1 373 ? -5.238 -4.974 30.921 1.00 90.88 373 GLU A CA 1
ATOM 2932 C C . GLU A 1 373 ? -6.055 -6.255 30.678 1.00 90.88 373 GLU A C 1
ATOM 2934 O O . GLU A 1 373 ? -5.930 -6.871 29.622 1.00 90.88 373 GLU A O 1
ATOM 2939 N N . ASP A 1 374 ? -6.919 -6.623 31.628 1.00 91.69 374 ASP A N 1
ATOM 2940 C CA . ASP A 1 374 ? -7.812 -7.783 31.604 1.00 91.69 374 ASP A CA 1
ATOM 2941 C C . ASP A 1 374 ? -9.082 -7.583 30.757 1.00 91.69 374 ASP A C 1
ATOM 2943 O O . ASP A 1 374 ? -9.790 -8.546 30.462 1.00 91.69 374 ASP A O 1
ATOM 2947 N N . VAL A 1 375 ? -9.385 -6.347 30.349 1.00 95.38 375 VAL A N 1
ATOM 2948 C CA . VAL A 1 375 ? -10.560 -6.039 29.526 1.00 95.38 375 VAL A CA 1
ATOM 2949 C C . VAL A 1 375 ? -10.256 -6.335 28.060 1.00 95.38 375 VAL A C 1
ATOM 2951 O O . VAL A 1 375 ? -9.427 -5.665 27.451 1.00 95.38 375 VAL A O 1
ATOM 2954 N N . GLU A 1 376 ? -10.960 -7.290 27.457 1.00 96.25 376 GLU A N 1
ATOM 2955 C CA . GLU A 1 376 ? -10.780 -7.655 26.040 1.00 96.25 376 GLU A CA 1
ATOM 2956 C C . GLU A 1 376 ? -11.847 -7.061 25.108 1.00 96.25 376 GLU A C 1
ATOM 2958 O O . GLU A 1 376 ? -11.647 -7.002 23.892 1.00 96.25 376 GLU A O 1
ATOM 2963 N N . GLU A 1 377 ? -12.972 -6.605 25.656 1.00 97.25 377 GLU A N 1
ATOM 2964 C CA . GLU A 1 377 ? -14.119 -6.104 24.900 1.00 97.25 377 GLU A CA 1
ATOM 2965 C C . GLU A 1 377 ? -14.821 -4.966 25.649 1.00 97.25 377 GLU A C 1
ATOM 2967 O O . GLU A 1 377 ? -14.914 -4.953 26.881 1.00 97.25 377 GLU A O 1
ATOM 2972 N N . ILE A 1 378 ? -15.309 -3.992 24.886 1.00 97.00 378 ILE A N 1
ATOM 2973 C CA . ILE A 1 378 ? -16.064 -2.846 25.388 1.00 97.00 378 ILE A CA 1
ATOM 2974 C C . ILE A 1 378 ? -17.376 -2.717 24.625 1.00 97.00 378 ILE A C 1
ATOM 2976 O O . ILE A 1 378 ? -17.502 -3.168 23.489 1.00 97.00 378 ILE A O 1
ATOM 2980 N N . GLU A 1 379 ? -18.332 -2.032 25.232 1.00 96.62 379 GLU A N 1
ATOM 2981 C CA . GLU A 1 379 ? -19.596 -1.655 24.619 1.00 96.62 379 GLU A CA 1
ATOM 2982 C C . GLU A 1 379 ? -19.731 -0.134 24.631 1.00 96.62 379 GLU A C 1
ATOM 2984 O O . GLU A 1 379 ? -19.689 0.485 25.697 1.00 96.62 379 GLU A O 1
ATOM 2989 N N . TYR A 1 380 ? -19.891 0.462 23.450 1.00 95.94 380 TYR A N 1
ATOM 2990 C CA . TYR A 1 380 ? -20.260 1.866 23.302 1.00 95.94 380 TYR A CA 1
ATOM 2991 C C . TYR A 1 380 ? -21.758 2.059 23.526 1.00 95.94 380 TYR A C 1
ATOM 2993 O O . TYR A 1 380 ? -22.562 1.277 23.017 1.00 95.94 380 TYR A O 1
ATOM 3001 N N . LEU A 1 381 ? -22.116 3.125 24.237 1.00 92.88 381 LEU A N 1
ATOM 3002 C CA . LEU A 1 381 ? -23.481 3.463 24.632 1.00 92.88 381 LEU A CA 1
ATOM 3003 C C . LEU A 1 381 ? -23.981 4.722 23.902 1.00 92.88 381 LEU A C 1
ATOM 3005 O O . LEU A 1 381 ? -23.200 5.515 23.372 1.00 92.88 381 LEU A O 1
ATOM 3009 N N . SER A 1 382 ? -25.303 4.912 23.861 1.00 87.31 382 SER A N 1
ATOM 3010 C CA . SER A 1 382 ? -25.961 6.016 23.138 1.00 87.31 382 SER A CA 1
ATOM 3011 C C . SER A 1 382 ? -25.637 7.409 23.687 1.00 87.31 382 SER A C 1
ATOM 3013 O O . SER A 1 382 ? -25.764 8.400 22.975 1.00 87.31 382 SER A O 1
ATOM 3015 N N . ASP A 1 383 ? -25.201 7.495 24.942 1.00 87.00 383 ASP A N 1
ATOM 3016 C CA . ASP A 1 383 ? -24.737 8.725 25.593 1.00 87.00 383 ASP A CA 1
ATOM 3017 C C . ASP A 1 383 ? -23.265 9.055 25.275 1.00 87.00 383 ASP A C 1
ATOM 3019 O O . ASP A 1 383 ? -22.674 9.937 25.892 1.00 87.00 383 ASP A O 1
ATOM 3023 N N . SER A 1 384 ? -22.669 8.362 24.294 1.00 85.00 384 SER A N 1
ATOM 3024 C CA . SER A 1 384 ? -21.255 8.465 23.905 1.00 85.00 384 SER A CA 1
ATOM 3025 C C . SER A 1 384 ? -20.258 7.989 24.969 1.00 85.00 384 SER A C 1
ATOM 3027 O O . SER A 1 384 ? -19.051 8.206 24.816 1.00 85.00 384 SER A O 1
ATOM 3029 N N . SER A 1 385 ? -20.731 7.324 26.027 1.00 91.94 385 SER A N 1
ATOM 3030 C CA . SER A 1 385 ? -19.879 6.626 26.986 1.00 91.94 385 SER A CA 1
ATOM 3031 C C . SER A 1 385 ? -19.569 5.196 26.524 1.00 91.94 385 SER A C 1
ATOM 3033 O O . SER A 1 385 ? -20.058 4.715 25.497 1.00 91.94 385 SER A O 1
ATOM 3035 N N . TRP A 1 386 ? -18.703 4.510 27.266 1.00 95.19 386 TRP A N 1
ATOM 3036 C CA . TRP A 1 386 ? -18.378 3.107 27.039 1.00 95.19 386 TRP A CA 1
ATOM 3037 C C . TRP A 1 386 ? -18.290 2.363 28.371 1.00 95.19 386 TRP A C 1
ATOM 3039 O O . TRP A 1 386 ? -17.996 2.957 29.411 1.00 95.19 386 TRP A O 1
ATOM 3049 N N . ARG A 1 387 ? -18.519 1.048 28.341 1.00 94.75 387 ARG A N 1
ATOM 3050 C CA . ARG A 1 387 ? -18.323 0.153 29.491 1.00 94.75 387 ARG A CA 1
ATOM 3051 C C . ARG A 1 387 ? -17.572 -1.110 29.088 1.00 94.75 387 ARG A C 1
ATOM 3053 O O . ARG A 1 387 ? -17.705 -1.574 27.961 1.00 94.75 387 ARG A O 1
ATOM 3060 N N . ALA A 1 388 ? -16.802 -1.678 30.012 1.00 95.31 388 ALA A N 1
ATOM 3061 C CA . ALA A 1 388 ? -16.171 -2.980 29.811 1.00 95.31 388 ALA A CA 1
ATOM 3062 C C . ALA A 1 388 ? -17.227 -4.096 29.795 1.00 95.31 388 ALA A C 1
ATOM 3064 O O . ALA A 1 388 ? -18.109 -4.128 30.659 1.00 95.31 388 ALA A O 1
ATOM 3065 N N . VAL A 1 389 ? -17.110 -5.028 28.850 1.00 93.62 389 VAL A N 1
ATOM 3066 C CA . VAL A 1 389 ? -17.939 -6.237 28.818 1.00 93.62 389 VAL A CA 1
ATOM 3067 C C . VAL A 1 389 ? -17.305 -7.270 29.745 1.00 93.62 389 VAL A C 1
ATOM 3069 O O . VAL A 1 389 ? -16.154 -7.662 29.573 1.00 93.62 389 VAL A O 1
ATOM 3072 N N . ARG A 1 390 ? -18.048 -7.705 30.766 1.00 83.94 390 ARG A N 1
ATOM 3073 C CA . ARG A 1 390 ? -17.613 -8.771 31.675 1.00 83.94 390 ARG A CA 1
ATOM 3074 C C . ARG A 1 390 ? -18.263 -10.077 31.249 1.00 83.94 390 ARG A C 1
ATOM 3076 O O . ARG A 1 390 ? -19.480 -10.214 31.324 1.00 83.94 390 ARG A O 1
ATOM 3083 N N . HIS A 1 391 ? -17.456 -11.050 30.842 1.00 72.31 391 HIS A N 1
ATOM 3084 C CA . HIS A 1 391 ? -17.928 -12.422 30.708 1.00 72.31 391 HIS A CA 1
ATOM 3085 C C . HIS A 1 391 ? -17.936 -13.080 32.087 1.00 72.31 391 HIS A C 1
ATOM 3087 O O . HIS A 1 391 ? -16.948 -13.690 32.505 1.00 72.31 391 HIS A O 1
ATOM 3093 N N . ASP A 1 392 ? -19.050 -12.966 32.809 1.00 58.62 392 ASP A N 1
ATOM 3094 C CA . ASP A 1 392 ? -19.240 -13.782 34.001 1.00 58.62 392 ASP A CA 1
ATOM 3095 C C . ASP A 1 392 ? -19.223 -15.261 33.589 1.00 58.62 392 ASP A C 1
ATOM 3097 O O . ASP A 1 392 ? -20.003 -15.727 32.756 1.00 58.62 392 ASP A O 1
ATOM 3101 N N . LYS A 1 393 ? -18.325 -16.040 34.202 1.00 53.12 393 LYS A N 1
ATOM 3102 C CA . LYS A 1 393 ? -18.193 -17.495 33.987 1.00 53.12 393 LYS A CA 1
ATOM 3103 C C . LYS A 1 393 ? -19.460 -18.291 34.372 1.00 53.12 393 LYS A C 1
ATOM 3105 O O . LYS A 1 393 ? -19.449 -19.517 34.288 1.00 53.12 393 LYS A O 1
ATOM 3110 N N . SER A 1 394 ? -20.538 -17.629 34.793 1.00 45.19 394 SER A N 1
ATOM 3111 C CA . SER A 1 394 ? -21.800 -18.220 35.245 1.00 45.19 394 SER A CA 1
ATOM 3112 C C . SER A 1 394 ? -22.776 -18.571 34.110 1.00 45.19 394 SER A C 1
ATOM 3114 O O . SER A 1 394 ? -23.624 -19.441 34.311 1.00 45.19 394 SER A O 1
ATOM 3116 N N . ASP A 1 395 ? -22.640 -18.003 32.905 1.00 46.97 395 ASP A N 1
ATOM 3117 C CA . ASP A 1 395 ? -23.616 -18.240 31.825 1.00 46.97 395 ASP A CA 1
ATOM 3118 C C . ASP A 1 395 ? -23.337 -19.480 30.954 1.00 46.97 395 ASP A C 1
ATOM 3120 O O . ASP A 1 395 ? -24.249 -19.988 30.301 1.00 46.97 395 ASP A O 1
ATOM 3124 N N . LYS A 1 396 ? -22.152 -20.105 31.053 1.00 43.25 396 LYS A N 1
ATOM 3125 C CA . LYS A 1 396 ? -21.898 -21.422 30.419 1.00 43.25 396 LYS A CA 1
ATOM 3126 C C . LYS A 1 396 ? -22.685 -22.579 31.057 1.00 43.25 396 LYS A C 1
ATOM 3128 O O . LYS A 1 396 ? -22.803 -23.649 30.459 1.00 43.25 396 LYS A O 1
ATOM 3133 N N . ASN A 1 397 ? -23.269 -22.378 32.241 1.00 41.69 397 ASN A N 1
ATOM 3134 C CA . ASN A 1 397 ? -24.103 -23.389 32.896 1.00 41.69 397 ASN A CA 1
ATOM 3135 C C . ASN A 1 397 ? -25.601 -23.276 32.570 1.00 41.69 397 ASN A C 1
ATOM 3137 O O . ASN A 1 397 ? -26.330 -24.226 32.840 1.00 41.69 397 ASN A O 1
ATOM 3141 N N . LYS A 1 398 ? -26.087 -22.186 31.959 1.00 42.66 398 LYS A N 1
ATOM 3142 C CA . LYS A 1 398 ? -27.521 -22.064 31.624 1.00 42.66 398 LYS A CA 1
ATOM 3143 C C . LYS A 1 398 ? -27.889 -22.754 30.309 1.00 42.66 398 LYS A C 1
ATOM 3145 O O . LYS A 1 398 ? -28.937 -23.395 30.245 1.00 42.66 398 LYS A O 1
ATOM 3150 N N . GLU A 1 399 ? -27.008 -22.733 29.308 1.00 41.38 399 GLU A N 1
ATOM 3151 C CA . GLU A 1 399 ? -27.236 -23.476 28.058 1.00 41.38 399 GLU A CA 1
ATOM 3152 C C . GLU A 1 399 ? -27.138 -24.995 28.261 1.00 41.38 399 GLU A C 1
ATOM 3154 O O . GLU A 1 399 ? -27.921 -25.753 27.686 1.00 41.38 399 GLU A O 1
ATOM 3159 N N . THR A 1 400 ? -26.255 -25.456 29.153 1.00 41.75 400 THR A N 1
ATOM 3160 C CA . THR A 1 400 ? -26.100 -26.891 29.444 1.00 41.75 400 THR A CA 1
ATOM 3161 C C . THR A 1 400 ? -27.305 -27.461 30.208 1.00 41.75 400 THR A C 1
ATOM 3163 O O . THR A 1 400 ? -27.716 -28.592 29.947 1.00 41.75 400 THR A O 1
ATOM 3166 N N . VAL A 1 401 ? -27.941 -26.672 31.085 1.00 43.84 401 VAL A N 1
ATOM 3167 C CA . VAL A 1 401 ? -29.145 -27.098 31.826 1.00 43.84 401 VAL A CA 1
ATOM 3168 C C . VAL A 1 401 ? -30.388 -27.116 30.925 1.00 43.84 401 VAL A C 1
ATOM 3170 O O . VAL A 1 401 ? -31.173 -28.065 30.998 1.00 43.84 401 VAL A O 1
ATOM 3173 N N . GLN A 1 402 ? -30.535 -26.164 29.993 1.00 40.31 402 GLN A N 1
ATOM 3174 C CA . GLN A 1 402 ? -31.639 -26.197 29.021 1.00 40.31 402 GLN A CA 1
ATOM 3175 C C . GLN A 1 402 ? -31.488 -27.336 27.994 1.00 40.31 402 GLN A C 1
ATOM 3177 O O . GLN A 1 402 ? -32.473 -28.002 27.670 1.00 40.31 402 GLN A O 1
ATOM 3182 N N . HIS A 1 403 ? -30.267 -27.658 27.545 1.00 44.62 403 HIS A N 1
ATOM 3183 C CA . HIS A 1 403 ? -30.044 -28.795 26.637 1.00 44.62 403 HIS A CA 1
ATOM 3184 C C . HIS A 1 403 ? -30.184 -30.175 27.310 1.00 44.62 403 HIS A C 1
ATOM 3186 O O . HIS A 1 403 ? -30.476 -31.161 26.625 1.00 44.62 403 HIS A O 1
ATOM 3192 N N . GLN A 1 404 ? -30.017 -30.274 28.634 1.00 41.38 404 GLN A N 1
ATOM 3193 C CA . GLN A 1 404 ? -30.247 -31.518 29.381 1.00 41.38 404 GLN A CA 1
ATOM 3194 C C . G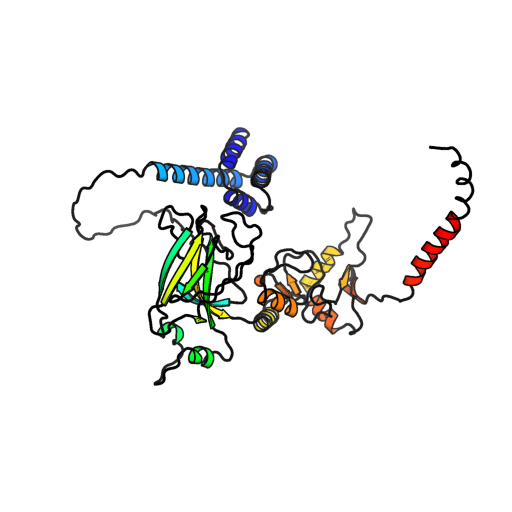LN A 1 404 ? -31.727 -31.736 29.743 1.00 41.38 404 GLN A C 1
ATOM 3196 O O . GLN A 1 404 ? -32.197 -32.875 29.675 1.00 41.38 404 GLN A O 1
ATOM 3201 N N . GLN A 1 405 ? -32.503 -30.679 30.015 1.00 41.22 405 GLN A N 1
ATOM 3202 C CA . GLN A 1 405 ? -33.951 -30.808 30.248 1.00 41.22 405 GLN A CA 1
ATOM 3203 C C . GLN A 1 405 ? -34.736 -31.196 28.982 1.00 41.22 405 GLN A C 1
ATOM 3205 O O . GLN A 1 405 ? -35.675 -31.989 29.062 1.00 41.22 405 GLN A O 1
ATOM 3210 N N . ILE A 1 406 ? -34.316 -30.741 27.795 1.00 44.38 406 ILE A N 1
ATOM 3211 C CA . ILE A 1 406 ? -34.983 -31.104 26.529 1.00 44.38 406 ILE A CA 1
ATOM 3212 C C . ILE A 1 406 ? -34.717 -32.573 26.140 1.00 44.38 406 ILE A C 1
ATOM 3214 O O . ILE A 1 406 ? -35.574 -33.214 25.525 1.00 44.38 406 ILE A O 1
ATOM 3218 N N . LYS A 1 407 ? -33.577 -33.157 26.543 1.00 39.66 407 LYS A N 1
ATOM 3219 C CA . LYS A 1 407 ? -33.285 -34.584 26.302 1.00 39.66 407 LYS A CA 1
ATOM 3220 C C . LYS A 1 407 ? -34.066 -35.519 27.231 1.00 39.66 407 LYS A C 1
ATOM 3222 O O . LYS A 1 407 ? -34.507 -36.569 26.772 1.00 39.66 407 LYS A O 1
ATOM 3227 N N . HIS A 1 408 ? -34.327 -35.131 28.482 1.00 39.53 408 HIS A N 1
ATOM 3228 C CA . HIS A 1 408 ? -35.103 -35.967 29.411 1.00 39.53 408 HIS A CA 1
ATOM 3229 C C . HIS A 1 408 ? -36.612 -36.007 29.114 1.00 39.53 408 HIS A C 1
ATOM 3231 O O . HIS A 1 408 ? -37.263 -36.992 29.451 1.00 39.53 408 HIS A O 1
ATOM 3237 N N . SER A 1 409 ? -37.167 -35.004 28.422 1.00 38.06 409 SER A N 1
ATOM 3238 C CA . SER A 1 409 ? -38.580 -35.002 28.001 1.00 38.06 409 SER A CA 1
ATOM 3239 C C . SER A 1 409 ? -38.846 -35.770 26.697 1.00 38.06 409 SER A C 1
ATOM 3241 O O . SER A 1 409 ? -39.993 -36.132 26.442 1.00 38.06 409 SER A O 1
ATOM 3243 N N . LYS A 1 410 ? -37.828 -36.026 25.862 1.00 39.81 410 LYS A N 1
ATOM 3244 C CA . LYS A 1 410 ? -37.997 -36.701 24.557 1.00 39.81 410 LYS A CA 1
ATOM 3245 C C . LYS A 1 410 ? -37.662 -38.198 24.558 1.00 39.81 410 LYS A C 1
ATOM 3247 O O . LYS A 1 410 ? -37.924 -38.866 23.563 1.00 39.81 410 LYS A O 1
ATOM 3252 N N . ILE A 1 411 ? -37.147 -38.746 25.661 1.00 41.59 411 ILE A N 1
ATOM 3253 C CA . ILE A 1 411 ? -36.794 -40.178 25.775 1.00 41.59 411 ILE A CA 1
ATOM 3254 C C . ILE A 1 411 ? -37.963 -41.044 26.296 1.00 41.59 411 ILE A C 1
ATOM 3256 O O . ILE A 1 411 ? -37.922 -42.263 26.173 1.00 41.59 411 ILE A O 1
ATOM 3260 N N . SER A 1 412 ? -39.067 -40.456 26.766 1.00 39.12 412 SER A N 1
ATOM 3261 C CA . SER A 1 412 ? -40.265 -41.207 27.189 1.00 39.12 412 SER A CA 1
ATOM 3262 C C . SER A 1 412 ? -41.304 -41.454 26.082 1.00 39.12 412 SER A C 1
ATOM 3264 O O . SER A 1 412 ? -42.293 -42.135 26.338 1.00 39.12 412 SER A O 1
ATOM 3266 N N . HIS A 1 413 ? -41.088 -40.973 24.848 1.00 41.25 413 HIS A N 1
ATOM 3267 C CA . HI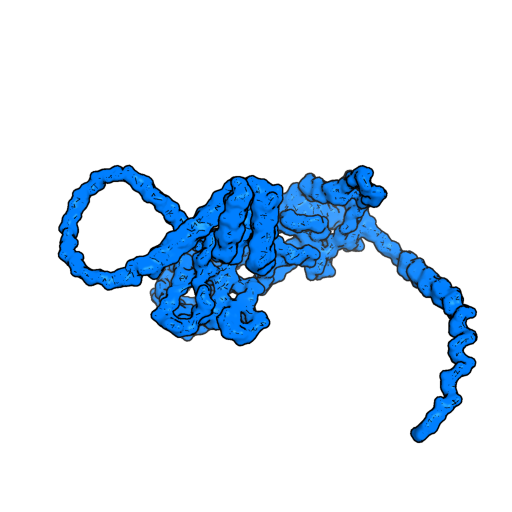S A 1 413 ? -42.051 -41.141 23.743 1.00 41.25 413 HIS A CA 1
ATOM 3268 C C . HIS A 1 413 ? -41.541 -41.891 22.500 1.00 41.25 413 HIS A C 1
ATOM 3270 O O . HIS A 1 413 ? -42.303 -42.074 21.555 1.00 41.25 413 HIS A O 1
ATOM 3276 N N . ILE A 1 414 ? -40.302 -42.399 22.496 1.00 38.78 414 ILE A N 1
ATOM 3277 C CA . ILE A 1 414 ? -39.741 -43.171 21.364 1.00 38.78 414 ILE A CA 1
ATOM 3278 C C . ILE A 1 414 ? -39.228 -44.538 21.843 1.00 38.78 414 ILE A C 1
ATOM 3280 O O . ILE A 1 414 ? -38.150 -44.989 21.477 1.00 38.78 414 ILE A O 1
ATOM 3284 N N . HIS A 1 415 ? -40.001 -45.214 22.695 1.00 36.09 415 HIS A N 1
ATOM 3285 C CA . HIS A 1 415 ? -39.708 -46.593 23.109 1.00 36.09 415 HIS A CA 1
ATOM 3286 C C . HIS A 1 415 ? -40.899 -47.541 22.912 1.00 36.09 415 HIS A C 1
ATOM 3288 O O . HIS A 1 415 ? -41.067 -48.502 23.659 1.00 36.09 415 HIS A O 1
ATOM 3294 N N . PHE A 1 416 ? -41.732 -47.272 21.896 1.00 35.84 416 PHE A N 1
ATOM 3295 C CA . PHE A 1 416 ? -42.873 -48.133 21.561 1.00 35.84 416 PHE A CA 1
ATOM 3296 C C . PHE A 1 416 ? -43.082 -48.412 20.061 1.00 35.84 416 PHE A C 1
ATOM 3298 O O . PHE A 1 416 ? -44.146 -48.887 19.688 1.00 35.84 416 PHE A O 1
ATOM 3305 N N . CYS A 1 417 ? -42.106 -48.158 19.175 1.00 36.94 417 CYS A N 1
ATOM 3306 C CA . CYS A 1 417 ? -42.327 -48.410 17.738 1.00 36.94 417 C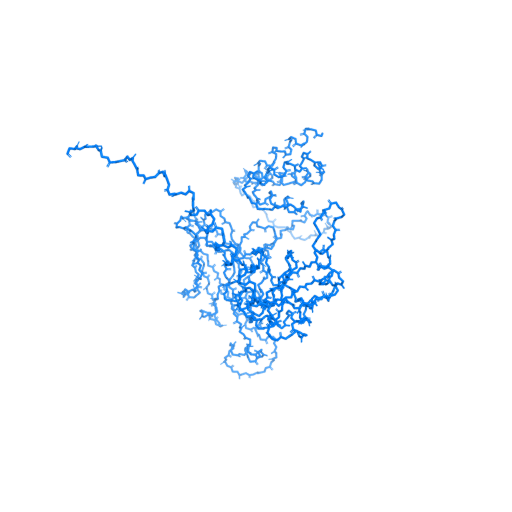YS A CA 1
ATOM 3307 C C . CYS A 1 417 ? -41.132 -48.950 16.933 1.00 36.94 417 CYS A C 1
ATOM 3309 O O . CYS A 1 417 ? -41.073 -48.740 15.728 1.00 36.94 417 CYS A O 1
ATOM 3311 N N . VAL A 1 418 ? -40.188 -49.669 17.552 1.00 35.09 418 VAL A N 1
ATOM 3312 C CA . VAL A 1 418 ? -39.174 -50.440 16.799 1.00 35.09 418 VAL A CA 1
ATOM 3313 C C . VAL A 1 418 ? -38.904 -51.773 17.492 1.00 35.09 418 VAL A C 1
ATOM 3315 O O . VAL A 1 418 ? -37.839 -52.011 18.039 1.00 35.09 418 VAL A O 1
ATOM 3318 N N . LEU A 1 419 ? -39.908 -52.641 17.510 1.00 35.25 419 LEU A N 1
ATOM 3319 C CA . LEU A 1 419 ? -39.763 -54.079 17.742 1.00 35.25 419 LEU A CA 1
ATOM 3320 C C . LEU A 1 419 ? -40.986 -54.717 17.093 1.00 35.25 419 LEU A C 1
ATOM 3322 O O . LEU A 1 419 ? -41.990 -54.882 17.766 1.00 35.25 419 LEU A O 1
ATOM 3326 N N . MET A 1 420 ? -40.936 -54.938 15.777 1.00 37.06 420 MET A N 1
ATOM 3327 C CA . MET A 1 420 ? -41.761 -55.885 15.002 1.00 37.06 420 MET A CA 1
ATOM 3328 C C . MET A 1 420 ? -41.614 -55.564 13.506 1.00 37.06 420 MET A C 1
ATOM 3330 O O . MET A 1 420 ? -42.535 -55.033 12.910 1.00 37.06 420 MET A O 1
ATOM 3334 N N . THR A 1 421 ? -40.460 -55.864 12.904 1.00 38.38 421 THR A N 1
ATOM 3335 C CA . THR A 1 421 ? -40.335 -56.239 11.478 1.00 38.38 421 THR A CA 1
ATOM 3336 C C . THR A 1 421 ? -38.861 -56.415 11.144 1.00 38.38 421 THR A C 1
ATOM 3338 O O . THR A 1 421 ? -38.212 -55.457 10.761 1.00 38.38 421 THR A O 1
ATOM 3341 N N . GLU A 1 422 ? -38.339 -57.632 11.313 1.00 33.81 422 GLU A N 1
ATOM 3342 C CA . GLU A 1 422 ? -37.261 -58.188 10.477 1.00 33.81 422 GLU A CA 1
ATOM 3343 C C . GLU A 1 422 ? -37.065 -59.674 10.828 1.00 33.81 422 GLU A C 1
ATOM 3345 O O . GLU A 1 422 ? -36.169 -60.092 11.556 1.00 33.81 422 GLU A O 1
ATOM 3350 N N . ARG A 1 423 ? -37.991 -60.500 10.333 1.00 38.25 423 ARG A N 1
ATOM 3351 C CA . ARG A 1 423 ? -37.804 -61.945 10.143 1.00 38.25 423 ARG A CA 1
ATOM 3352 C C . ARG A 1 423 ? -38.627 -62.373 8.931 1.00 38.25 423 ARG A C 1
ATOM 3354 O O . ARG A 1 423 ? -39.843 -62.498 9.056 1.00 38.25 423 ARG A O 1
ATOM 3361 N N . LYS A 1 424 ? -37.942 -62.536 7.791 1.00 34.41 424 LYS A N 1
ATOM 3362 C CA . LYS A 1 424 ? -38.274 -63.243 6.523 1.00 34.41 424 LYS A CA 1
ATOM 3363 C C . LYS A 1 424 ? -37.420 -62.579 5.422 1.00 34.41 424 LYS A C 1
ATOM 3365 O O . LYS A 1 424 ? -37.576 -61.386 5.227 1.00 34.41 424 LYS A O 1
ATOM 3370 N N . GLY A 1 425 ? -36.515 -63.213 4.683 1.00 31.64 425 GLY A N 1
ATOM 3371 C CA . GLY A 1 425 ? -36.041 -64.591 4.606 1.00 31.64 425 GLY A CA 1
ATOM 3372 C C . GLY A 1 425 ? -35.101 -64.735 3.391 1.00 31.64 425 GLY A C 1
ATOM 3373 O O . GLY A 1 425 ? -35.255 -63.985 2.437 1.00 31.64 425 GLY A O 1
ATOM 3374 N N . LEU A 1 426 ? -34.153 -65.676 3.505 1.00 36.81 426 LEU A N 1
ATOM 3375 C CA . LEU A 1 426 ? -33.491 -66.515 2.481 1.00 36.81 426 LEU A CA 1
ATOM 3376 C C . LEU A 1 426 ? -33.181 -65.924 1.089 1.00 36.81 426 LEU A C 1
ATOM 3378 O O . LEU A 1 426 ? -34.099 -65.581 0.351 1.00 36.81 426 LEU A O 1
ATOM 3382 N N . ILE A 1 427 ? -31.911 -65.999 0.664 1.00 38.09 427 ILE A N 1
ATOM 3383 C CA . ILE A 1 427 ? -31.307 -67.165 -0.026 1.00 38.09 427 ILE A CA 1
ATOM 3384 C C . ILE A 1 427 ? -29.859 -67.303 0.448 1.00 38.09 427 ILE A C 1
ATOM 3386 O O . ILE A 1 427 ? -29.213 -66.246 0.630 1.00 38.09 427 ILE A O 1
#

Nearest PDB structures (foldseek):
  4mvt-assembly1_A  TM=8.768E-01  e=1.930E-29  Homo sapiens
  4mvt-assembly3_C  TM=8.690E-01  e=1.120E-28  Homo sapiens
  3i2d-assembly1_A  TM=7.495E-01  e=5.336E-22  Saccharomyces cerevisiae
  5jne-assembly2_E  TM=7.336E-01  e=1.922E-22  Saccharomyces cerevisiae S288C
  5jne-assembly1_A  TM=7.498E-01  e=1.209E-20  Saccharomyces cerevisiae S288C

Organism: NCBI:txid1608454

Secondary structure (DSSP, 8-state):
-HHHHHHHHHHHHHS-HHHHHHHHHHTT----S-HHHHHHHHHHHHHHT--HHHHHHHHHHHHHHHHHHHHTTS----------------------------PPEEPP-TTEEEEEEEEEEEE----SSSSEEEEEEEE---HHHHH-S--------TTHHHHHHSTT-EEEEEEEEEESS-SSEE---PPTT-EEEETTEEEP-----S--STTPPPPSPPPPEE-GGG--SSSPEEEEEEEE-SS--EEEEEEEEEEPPHHHHHHHHHHH-EEPHHHHHHHHHHHHPPPTT-S----EEEEESB-TTTSSB-SSEEEETT--SS--EEHHHHHHHHHHS---B-TTT--B--GGGEEEEHHHHHHHHHS-TT--EEEEETTS-EEEPP--TTTHHHHHHHHHHHHHHHSSSSSSSSSS-------